Protein AF-A0A7S2KVL2-F1 (afdb_monomer_lite)

Foldseek 3Di:
DDPDDDDDDDDPDPDDDDDDDDADDDDDFPQWDWDADPVRDIDIDGDDDDDDDDDDDDDDDDDDDDDDDPCLDQLLVVDALPDADAASQVVCLVVCVVVVCCQVPVQACLARPCPSSVNRVVNNVQSVVCVVPVDRRLGARDSCLLQCLLQVCCPVVVVVSCVRPVNLLLVDDDDCVQQAHAADADPPPDPQRVLLVVLSVVLVVLLVVLSVDPSNSNQSSLRHAHDNCLSVDLRVDPCCPVVVLCCLLRVCSSSVNSVCSPCCNVPPQDVVNDDLDDVCVVLVLVCCQDVVVVVPCPNVQQVKDWQEDAQAHPVRHGDDDDHHYDHTDMHRNRLDDPQLSVLVVVLQVVQDWAAQWDFAGQRSSRGGDTHRDPVRGKTKGFQDCVRACPDPSRVVSLVVSCVSVVHDSVPDGTDIDIDDDDD

Structure (mmCIF, N/CA/C/O backbone):
data_AF-A0A7S2KVL2-F1
#
_entry.id   AF-A0A7S2KVL2-F1
#
loop_
_atom_site.group_PDB
_atom_site.id
_atom_site.type_symbol
_atom_site.label_atom_id
_atom_site.label_alt_id
_atom_site.label_comp_id
_atom_site.label_asym_id
_atom_site.label_entity_id
_atom_site.label_seq_id
_atom_site.pdbx_PDB_ins_code
_atom_site.Cartn_x
_atom_site.Cartn_y
_atom_site.Cartn_z
_atom_site.occupancy
_atom_site.B_iso_or_equiv
_atom_site.auth_seq_id
_atom_site.auth_comp_id
_atom_site.auth_asym_id
_atom_site.auth_atom_id
_atom_site.pdbx_PDB_model_num
ATOM 1 N N . MET A 1 1 ? -1.531 -9.234 -42.682 1.00 30.23 1 MET A N 1
ATOM 2 C CA . MET A 1 1 ? -0.169 -9.429 -42.151 1.00 30.23 1 MET A CA 1
ATOM 3 C C . MET A 1 1 ? -0.195 -8.738 -40.802 1.00 30.23 1 MET A C 1
ATOM 5 O O . MET A 1 1 ? -0.199 -7.519 -40.777 1.00 30.23 1 MET A O 1
ATOM 9 N N . PHE A 1 2 ? -0.452 -9.479 -39.723 1.00 34.12 2 PHE A N 1
ATOM 10 C CA . PHE A 1 2 ? -0.491 -8.889 -38.385 1.00 34.12 2 PHE A CA 1
ATOM 11 C C . PHE A 1 2 ? 0.958 -8.694 -37.949 1.00 34.12 2 PHE A C 1
ATOM 13 O O . PHE A 1 2 ? 1.686 -9.678 -37.824 1.00 34.12 2 PHE A O 1
ATOM 20 N N . THR A 1 3 ? 1.398 -7.447 -37.809 1.00 36.41 3 THR A N 1
ATOM 21 C CA . THR A 1 3 ? 2.697 -7.146 -37.211 1.00 36.41 3 THR A CA 1
ATOM 22 C C . THR A 1 3 ? 2.576 -7.478 -35.731 1.00 36.41 3 THR A C 1
ATOM 24 O O . THR A 1 3 ? 1.918 -6.758 -34.987 1.00 36.41 3 THR A O 1
ATOM 27 N N . ARG A 1 4 ? 3.136 -8.616 -35.315 1.00 45.66 4 ARG A N 1
ATOM 28 C CA . ARG A 1 4 ? 3.306 -8.921 -33.895 1.00 45.66 4 ARG A CA 1
ATOM 29 C C . ARG A 1 4 ? 4.443 -8.042 -33.405 1.00 45.66 4 ARG A C 1
ATOM 31 O O . ARG A 1 4 ? 5.564 -8.197 -33.875 1.00 45.66 4 ARG A O 1
ATOM 38 N N . VAL A 1 5 ? 4.141 -7.094 -32.529 1.00 47.94 5 VAL A N 1
ATOM 39 C CA . VAL A 1 5 ? 5.160 -6.269 -31.886 1.00 47.94 5 VAL A CA 1
ATOM 40 C C . VAL A 1 5 ? 5.196 -6.678 -30.424 1.00 47.94 5 VAL A C 1
ATOM 42 O O . VAL A 1 5 ? 4.211 -6.507 -29.713 1.00 47.94 5 VAL A O 1
ATOM 45 N N . ALA A 1 6 ? 6.307 -7.277 -30.003 1.00 42.75 6 ALA A N 1
ATOM 46 C CA . ALA A 1 6 ? 6.567 -7.546 -28.599 1.00 42.75 6 ALA A CA 1
ATOM 47 C C . ALA A 1 6 ? 7.266 -6.318 -28.014 1.00 42.75 6 ALA A C 1
ATOM 49 O O . ALA A 1 6 ? 8.405 -6.018 -28.369 1.00 42.75 6 ALA A O 1
ATOM 50 N N . PHE A 1 7 ? 6.565 -5.595 -27.146 1.00 52.84 7 PHE A N 1
ATOM 51 C CA . PHE A 1 7 ? 7.157 -4.547 -26.328 1.00 52.84 7 PHE A CA 1
ATOM 52 C C . PHE A 1 7 ? 7.426 -5.119 -24.947 1.00 52.84 7 PHE A C 1
ATOM 54 O O . PHE A 1 7 ? 6.546 -5.729 -24.346 1.00 52.84 7 PHE A O 1
ATOM 61 N N . ILE A 1 8 ? 8.636 -4.906 -24.446 1.00 53.81 8 ILE A N 1
ATOM 62 C CA . ILE A 1 8 ? 8.948 -5.166 -23.047 1.00 53.81 8 ILE A CA 1
ATOM 63 C C . ILE A 1 8 ? 9.114 -3.814 -22.389 1.00 53.81 8 ILE A C 1
ATOM 65 O O . ILE A 1 8 ? 10.053 -3.076 -22.688 1.00 53.81 8 ILE A O 1
ATOM 69 N N . ALA A 1 9 ? 8.165 -3.497 -21.519 1.00 56.16 9 ALA A N 1
ATOM 70 C CA . ALA A 1 9 ? 8.297 -2.399 -20.589 1.00 56.16 9 ALA A CA 1
ATOM 71 C C . ALA A 1 9 ? 9.075 -2.922 -19.379 1.00 56.16 9 ALA A C 1
ATOM 73 O O . ALA A 1 9 ? 8.615 -3.816 -18.675 1.00 56.16 9 ALA A O 1
ATOM 74 N N . LEU A 1 10 ? 10.279 -2.395 -19.178 1.00 54.50 10 LEU A N 1
ATOM 75 C CA . LEU A 1 10 ? 11.049 -2.615 -17.962 1.00 54.50 10 LEU A CA 1
ATOM 76 C C . LEU A 1 10 ? 10.815 -1.421 -17.049 1.00 54.50 10 LEU A C 1
ATOM 78 O O . LEU A 1 10 ? 11.349 -0.340 -17.295 1.00 54.50 10 LEU A O 1
ATOM 82 N N . ALA A 1 11 ? 10.012 -1.621 -16.011 1.00 52.66 11 ALA A N 1
ATOM 83 C CA . ALA A 1 11 ? 9.961 -0.707 -14.885 1.00 52.66 11 ALA A CA 1
ATOM 84 C C . ALA A 1 11 ? 11.017 -1.166 -13.875 1.00 52.66 11 ALA A C 1
ATOM 86 O O . ALA A 1 11 ? 10.910 -2.251 -13.308 1.00 52.66 11 ALA A O 1
ATOM 87 N N . VAL A 1 12 ? 12.067 -0.368 -13.672 1.00 49.91 12 VAL A N 1
ATOM 88 C CA . VAL A 1 12 ? 12.981 -0.585 -12.544 1.00 49.91 12 VAL A CA 1
ATOM 89 C C . VAL A 1 12 ? 12.296 0.000 -11.318 1.00 49.91 12 VAL A C 1
ATOM 91 O O . VAL A 1 12 ? 12.428 1.188 -11.027 1.00 49.91 12 VAL A O 1
ATOM 94 N N . LEU A 1 13 ? 11.504 -0.829 -10.646 1.00 44.25 13 LEU A N 1
ATOM 95 C CA . LEU A 1 13 ? 10.909 -0.493 -9.362 1.00 44.25 13 LEU A CA 1
ATOM 96 C C . LEU A 1 13 ? 11.946 -0.776 -8.277 1.00 44.25 13 LEU A C 1
ATOM 98 O O . LEU A 1 13 ? 12.487 -1.876 -8.180 1.00 44.25 13 LEU A O 1
ATOM 102 N N . ILE A 1 14 ? 12.254 0.232 -7.467 1.00 43.03 14 ILE A N 1
ATOM 103 C CA . ILE A 1 14 ? 13.064 0.040 -6.265 1.00 43.03 14 ILE A CA 1
ATOM 104 C C . ILE A 1 14 ? 12.109 -0.516 -5.210 1.00 43.03 14 ILE A C 1
ATOM 106 O O . ILE A 1 14 ? 11.473 0.245 -4.487 1.00 43.03 14 ILE A O 1
ATOM 110 N N . HIS A 1 15 ? 11.953 -1.838 -5.172 1.00 40.97 15 HIS A N 1
ATOM 111 C CA . HIS A 1 15 ? 11.121 -2.508 -4.179 1.00 40.97 15 HIS A CA 1
ATOM 112 C C . HIS A 1 15 ? 11.948 -3.510 -3.372 1.00 40.97 15 HIS A C 1
ATOM 114 O O . HIS A 1 15 ? 12.800 -4.216 -3.911 1.00 40.97 15 HIS A O 1
ATOM 120 N N . ALA A 1 16 ? 11.725 -3.537 -2.058 1.00 41.81 16 ALA A N 1
ATOM 121 C CA . ALA A 1 16 ? 12.378 -4.462 -1.142 1.00 41.81 16 ALA A CA 1
ATOM 122 C C . ALA A 1 16 ? 11.395 -5.578 -0.772 1.00 41.81 16 ALA A C 1
ATOM 124 O O . ALA A 1 16 ? 10.407 -5.336 -0.083 1.00 41.81 16 ALA A O 1
ATOM 125 N N . SER A 1 17 ? 11.667 -6.808 -1.201 1.00 39.78 17 SER A N 1
ATOM 126 C CA . SER A 1 17 ? 10.916 -8.001 -0.805 1.00 39.78 17 SER A CA 1
ATOM 127 C C . SER A 1 17 ? 11.696 -8.783 0.262 1.00 39.78 17 SER A C 1
ATOM 129 O O . SER A 1 17 ? 12.830 -9.207 0.043 1.00 39.78 17 SER A O 1
ATOM 131 N N . CYS A 1 18 ? 11.101 -8.981 1.446 1.00 43.62 18 CYS A N 1
ATOM 132 C CA . CYS A 1 18 ? 11.661 -9.864 2.476 1.00 43.62 18 CYS A CA 1
ATOM 133 C C . CYS A 1 18 ? 10.868 -11.144 2.632 1.00 43.62 18 CYS A C 1
ATOM 135 O O . CYS A 1 18 ? 9.664 -11.116 2.871 1.00 43.62 18 CYS A O 1
ATOM 137 N N . SER A 1 19 ? 11.603 -12.249 2.693 1.00 34.22 19 SER A N 1
ATOM 138 C CA . SER A 1 19 ? 11.196 -13.429 3.447 1.00 34.22 19 SER A CA 1
ATOM 139 C C . SER A 1 19 ? 11.862 -13.381 4.827 1.00 34.22 19 SER A C 1
ATOM 141 O O . SER A 1 19 ? 13.088 -13.349 4.906 1.00 34.22 19 SER A O 1
ATOM 143 N N . ALA A 1 20 ? 11.029 -13.296 5.870 1.00 39.06 20 ALA A N 1
ATOM 144 C CA . ALA A 1 20 ? 11.267 -13.446 7.314 1.00 39.06 20 ALA A CA 1
ATOM 145 C C . ALA A 1 20 ? 12.700 -13.230 7.868 1.00 39.06 20 ALA A C 1
ATOM 147 O O . ALA A 1 20 ? 13.632 -13.985 7.580 1.00 39.06 20 ALA A O 1
ATOM 148 N N . ALA A 1 21 ? 12.868 -12.279 8.798 1.00 30.89 21 ALA A N 1
ATOM 149 C CA . ALA A 1 21 ? 14.074 -12.200 9.627 1.00 30.89 21 ALA A CA 1
ATOM 150 C C . ALA A 1 21 ? 13.811 -11.736 11.073 1.00 30.89 21 ALA A C 1
ATOM 152 O O . ALA A 1 21 ? 12.927 -10.935 11.345 1.00 30.89 21 ALA A O 1
ATOM 153 N N . ALA A 1 22 ? 14.626 -12.299 11.971 1.00 28.98 22 ALA A N 1
ATOM 154 C CA . ALA A 1 22 ? 14.606 -12.227 13.435 1.00 28.98 22 ALA A CA 1
ATOM 155 C C . ALA A 1 22 ? 14.851 -10.811 14.029 1.00 28.98 22 ALA A C 1
ATOM 157 O O . ALA A 1 22 ? 15.402 -9.956 13.335 1.00 28.98 22 ALA A O 1
ATOM 158 N N . PRO A 1 23 ? 14.496 -10.564 15.312 1.00 32.34 23 PRO A N 1
ATOM 159 C CA . PRO A 1 23 ? 14.374 -9.217 15.877 1.00 32.34 23 PRO A CA 1
ATOM 160 C C 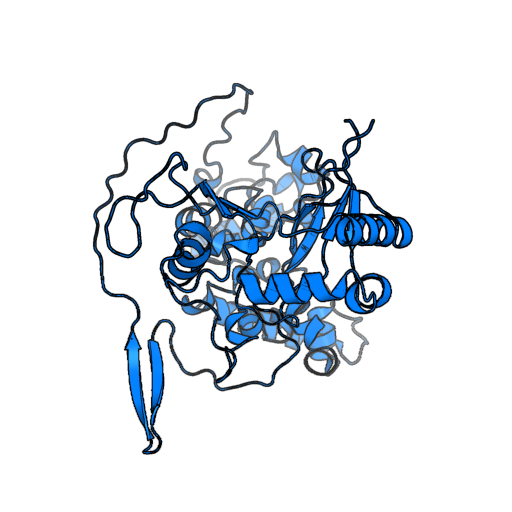. PRO A 1 23 ? 15.718 -8.620 16.323 1.00 32.34 23 PRO A C 1
ATOM 162 O O . PRO A 1 23 ? 16.598 -9.356 16.778 1.00 32.34 23 PRO A O 1
ATOM 165 N N . VAL A 1 24 ? 15.853 -7.284 16.265 1.00 38.72 24 VAL A N 1
ATOM 166 C CA . VAL A 1 24 ? 16.954 -6.533 16.905 1.00 38.72 24 VAL A CA 1
ATOM 167 C C . VAL A 1 24 ? 16.468 -5.190 17.492 1.00 38.72 24 VAL A C 1
ATOM 169 O O . VAL A 1 24 ? 15.507 -4.602 17.013 1.00 38.72 24 VAL A O 1
ATOM 172 N N . ASP A 1 25 ? 17.176 -4.790 18.554 1.00 33.50 25 ASP A N 1
ATOM 173 C CA . ASP A 1 25 ? 17.036 -3.730 19.574 1.00 33.50 25 ASP A CA 1
ATOM 174 C C . ASP A 1 25 ? 16.500 -2.336 19.154 1.00 33.50 25 ASP A C 1
ATOM 176 O O . ASP A 1 25 ? 16.891 -1.763 18.139 1.00 33.50 25 ASP A O 1
ATOM 180 N N . SER A 1 26 ? 15.655 -1.764 20.019 1.00 36.16 26 SER A N 1
ATOM 181 C CA . SER A 1 26 ? 14.654 -0.712 19.780 1.00 36.16 26 SER A CA 1
ATOM 182 C C . SER A 1 26 ? 15.041 0.701 20.259 1.00 36.16 26 SER A C 1
ATOM 184 O O . SER A 1 26 ? 14.169 1.469 20.652 1.00 36.16 26 SER A O 1
ATOM 186 N N . ASN A 1 27 ? 16.329 1.064 20.294 1.00 38.38 27 ASN A N 1
ATOM 187 C CA . ASN A 1 27 ? 16.791 2.292 20.979 1.00 38.38 27 ASN A CA 1
ATOM 188 C C . ASN A 1 27 ? 17.597 3.288 20.112 1.00 38.38 27 ASN A C 1
ATOM 190 O O . ASN A 1 27 ? 18.594 3.850 20.577 1.00 38.38 27 ASN A O 1
ATOM 194 N N . ALA A 1 28 ? 17.194 3.551 18.866 1.00 37.09 28 ALA A N 1
ATOM 195 C CA . ALA A 1 28 ? 17.778 4.637 18.066 1.00 37.09 28 ALA A CA 1
ATOM 196 C C . ALA A 1 28 ? 16.690 5.564 17.481 1.00 37.09 28 ALA A C 1
ATOM 198 O O . ALA A 1 28 ? 15.797 5.057 16.809 1.00 37.09 28 ALA A O 1
ATOM 199 N N . PRO A 1 29 ? 16.764 6.893 17.708 1.00 35.88 29 PRO A N 1
ATOM 200 C CA . PRO A 1 29 ? 15.830 7.856 17.123 1.00 35.88 29 PRO A CA 1
ATOM 201 C C . PRO A 1 29 ? 16.053 8.036 15.612 1.00 35.88 29 PRO A C 1
ATOM 203 O O . PRO A 1 29 ? 17.159 7.830 15.098 1.00 35.88 29 PRO A O 1
ATOM 206 N N . ALA A 1 30 ? 14.994 8.433 14.904 1.00 38.66 30 ALA A N 1
ATOM 207 C CA . ALA A 1 30 ? 14.961 8.548 13.447 1.00 38.66 30 ALA A CA 1
ATOM 208 C C . ALA A 1 30 ? 15.888 9.657 12.894 1.00 38.66 30 ALA A C 1
ATOM 210 O O . ALA A 1 30 ? 16.069 10.709 13.502 1.00 38.66 30 ALA A O 1
ATOM 211 N N . GLY A 1 31 ? 16.469 9.428 11.707 1.00 42.69 31 GLY A N 1
ATOM 212 C CA . GLY A 1 31 ? 17.266 10.420 10.963 1.00 42.69 31 GLY A CA 1
ATOM 213 C C . GLY A 1 31 ? 18.763 10.469 11.290 1.00 42.69 31 GLY A C 1
ATOM 214 O O . GLY A 1 31 ? 19.483 11.295 10.727 1.00 42.69 31 GLY A O 1
ATOM 215 N N . ILE A 1 32 ? 19.247 9.584 12.167 1.00 44.34 32 ILE A N 1
ATOM 216 C CA . ILE A 1 32 ? 20.661 9.476 12.529 1.00 44.34 32 ILE A CA 1
ATOM 217 C C . ILE A 1 32 ? 21.152 8.053 12.247 1.00 44.34 32 ILE A C 1
ATOM 219 O O . ILE A 1 32 ? 20.802 7.109 12.956 1.00 44.34 32 ILE A O 1
ATOM 223 N N . GLN A 1 33 ? 22.017 7.888 11.244 1.00 43.94 33 GLN A N 1
ATOM 224 C CA . GLN A 1 33 ? 22.731 6.626 11.051 1.00 43.94 33 GLN A CA 1
ATOM 225 C C . GLN A 1 33 ? 23.915 6.567 12.014 1.00 43.94 33 GLN A C 1
ATOM 227 O O . GLN A 1 33 ? 24.802 7.421 11.976 1.00 43.94 33 GLN A O 1
ATOM 232 N N . CYS A 1 34 ? 23.937 5.553 12.881 1.00 46.88 34 CYS A N 1
ATOM 233 C CA . CYS A 1 34 ? 25.042 5.309 13.801 1.00 46.88 34 CYS A CA 1
ATOM 234 C C . CYS A 1 34 ? 25.792 4.029 13.428 1.00 46.88 34 CYS A C 1
ATOM 236 O O . CYS A 1 34 ? 25.204 2.952 13.368 1.00 46.88 34 CYS A O 1
ATOM 238 N N . THR A 1 35 ? 27.110 4.125 13.273 1.00 49.06 35 THR A N 1
ATOM 239 C CA . THR A 1 35 ? 28.010 2.974 13.132 1.00 49.06 35 THR A CA 1
ATOM 240 C C . THR A 1 35 ? 28.833 2.796 14.404 1.00 49.06 35 THR A C 1
ATOM 242 O O . THR A 1 35 ? 29.330 3.780 14.957 1.00 49.06 35 THR A O 1
ATOM 245 N N . VAL A 1 36 ? 28.995 1.552 14.865 1.00 47.81 36 VAL A N 1
ATOM 246 C CA . VAL A 1 36 ? 29.843 1.212 16.020 1.00 47.81 36 VAL A CA 1
ATOM 247 C C . VAL A 1 36 ? 31.141 0.580 15.522 1.00 47.81 36 VAL A C 1
ATOM 249 O O . VAL A 1 36 ? 31.115 -0.455 14.855 1.00 47.81 36 VAL A O 1
ATOM 252 N N . GLY A 1 37 ? 32.271 1.216 15.831 1.00 45.25 37 GLY A N 1
ATOM 253 C CA . GLY A 1 37 ? 33.610 0.714 15.531 1.00 45.25 37 GLY A CA 1
ATOM 254 C C . GLY A 1 37 ? 33.988 -0.507 16.376 1.00 45.25 37 GLY A C 1
ATOM 255 O O . GLY A 1 37 ? 33.384 -0.803 17.406 1.00 45.25 37 GLY A O 1
ATOM 256 N N . SER A 1 38 ? 35.029 -1.232 15.960 1.00 38.19 38 SER A N 1
ATOM 257 C CA . SER A 1 38 ? 35.535 -2.431 16.656 1.00 38.19 38 SER A CA 1
ATOM 258 C C . SER A 1 38 ? 36.110 -2.170 18.059 1.00 38.19 38 SER A C 1
ATOM 260 O O . SER A 1 38 ? 36.391 -3.110 18.799 1.00 38.19 38 SER A O 1
ATOM 262 N N . ASP A 1 39 ? 36.313 -0.906 18.415 1.00 51.09 39 ASP A N 1
ATOM 263 C CA . ASP A 1 39 ? 36.730 -0.398 19.725 1.00 51.09 39 ASP A CA 1
ATOM 264 C C . ASP A 1 39 ? 35.551 0.055 20.606 1.00 51.09 39 ASP A C 1
ATOM 266 O O . ASP A 1 39 ? 35.758 0.476 21.745 1.00 51.09 39 ASP A O 1
ATOM 270 N N . GLY A 1 40 ? 34.317 -0.072 20.109 1.00 43.69 40 GLY A N 1
ATOM 271 C CA . GLY A 1 40 ? 33.106 0.367 20.797 1.00 43.69 40 GLY A CA 1
ATOM 272 C C . GLY A 1 40 ? 32.803 1.857 20.631 1.00 43.69 40 GLY A C 1
ATOM 273 O O . GLY A 1 40 ? 31.886 2.354 21.285 1.00 43.69 40 GLY A O 1
ATOM 274 N N . GLU A 1 41 ? 33.533 2.579 19.774 1.00 37.50 41 GLU A N 1
ATOM 275 C CA . GLU A 1 41 ? 33.251 3.986 19.491 1.00 37.50 41 GLU A CA 1
ATOM 276 C C . GLU A 1 41 ? 32.019 4.118 18.578 1.00 37.50 41 GLU A C 1
ATOM 278 O O . GLU A 1 41 ? 31.942 3.513 17.507 1.00 37.50 41 GLU A O 1
ATOM 283 N N . LYS A 1 42 ? 31.018 4.889 19.023 1.00 50.50 42 LYS A N 1
ATOM 284 C CA . LYS A 1 42 ? 29.754 5.123 18.308 1.00 50.50 42 LYS A CA 1
ATOM 285 C C . LYS A 1 42 ? 29.842 6.447 17.551 1.00 50.50 42 LYS A C 1
ATOM 287 O O . LYS A 1 42 ? 29.918 7.503 18.174 1.00 50.50 42 LYS A O 1
ATOM 292 N N . VAL A 1 43 ? 29.796 6.390 16.221 1.00 45.06 43 VAL A N 1
ATOM 293 C CA . VAL A 1 43 ? 29.789 7.573 15.346 1.00 45.06 43 VAL A CA 1
ATOM 294 C C . VAL A 1 43 ? 28.428 7.674 14.676 1.00 45.06 43 VAL A C 1
ATOM 296 O O . VAL A 1 43 ? 27.982 6.714 14.057 1.00 45.06 43 VAL A O 1
ATOM 299 N N . CYS A 1 44 ? 27.777 8.826 14.814 1.00 48.22 44 CYS A N 1
ATOM 300 C CA . CYS A 1 44 ? 26.413 9.076 14.359 1.00 48.22 44 CYS A CA 1
ATOM 301 C C . CYS A 1 44 ? 26.376 10.294 13.417 1.00 48.22 44 CYS A C 1
ATOM 303 O O . CYS A 1 44 ? 26.976 11.317 13.751 1.00 48.22 44 CYS A O 1
ATOM 305 N N . GLN A 1 45 ? 25.695 10.201 12.267 1.00 40.12 45 GLN A N 1
ATOM 306 C CA . GLN A 1 45 ? 25.527 11.302 11.298 1.00 40.12 45 GLN A CA 1
ATOM 307 C C . GLN A 1 45 ? 24.048 11.524 10.942 1.00 40.12 45 GLN A C 1
ATOM 309 O O . GLN A 1 45 ? 23.308 10.556 10.776 1.00 40.12 45 GLN A O 1
ATOM 314 N N . SER A 1 46 ? 23.638 12.795 10.829 1.00 39.25 46 SER A N 1
ATOM 315 C CA . SER A 1 46 ? 22.294 13.235 10.425 1.00 39.25 46 SER A CA 1
ATOM 316 C C . SER A 1 46 ? 22.221 13.520 8.920 1.00 39.25 46 SER A C 1
ATOM 318 O O . SER A 1 46 ? 23.107 14.196 8.398 1.00 39.25 46 SER A O 1
ATOM 320 N N . GLU A 1 47 ? 21.165 13.075 8.235 1.00 43.34 47 GLU A N 1
ATOM 321 C CA . GLU A 1 47 ? 21.021 13.236 6.770 1.00 43.34 47 GLU A CA 1
ATOM 322 C C . GLU A 1 47 ? 20.319 14.526 6.298 1.00 43.34 47 GLU A C 1
ATOM 324 O O . GLU A 1 47 ? 20.260 14.772 5.096 1.00 43.34 47 GLU A O 1
ATOM 329 N N . TYR A 1 48 ? 19.863 15.406 7.193 1.00 33.69 48 TYR A N 1
ATOM 330 C CA . TYR A 1 48 ? 19.236 16.671 6.793 1.00 33.69 48 TYR A CA 1
ATOM 331 C C . TYR A 1 48 ? 20.191 17.849 7.002 1.00 33.69 48 TYR A C 1
ATOM 333 O O . TYR A 1 48 ? 20.391 18.318 8.121 1.00 33.69 48 TYR A O 1
ATOM 341 N N . ALA A 1 49 ? 20.796 18.323 5.913 1.00 31.67 49 ALA A N 1
ATOM 342 C CA . ALA A 1 49 ? 21.312 19.684 5.849 1.00 31.67 49 ALA A CA 1
ATOM 343 C C . ALA A 1 49 ? 20.133 20.615 5.530 1.00 31.67 49 ALA A C 1
ATOM 345 O O . ALA A 1 49 ? 19.444 20.418 4.531 1.00 31.67 49 ALA A O 1
ATOM 346 N N . GLU A 1 50 ? 19.898 21.591 6.404 1.00 31.95 50 GLU A N 1
ATOM 347 C CA . GLU A 1 50 ? 18.873 22.629 6.278 1.00 31.95 50 GLU A CA 1
ATOM 348 C C . GLU A 1 50 ? 18.968 23.347 4.920 1.00 31.95 50 GLU A C 1
ATOM 350 O O . GLU A 1 50 ? 20.001 23.928 4.578 1.00 31.95 50 GLU A O 1
ATOM 355 N N . ALA A 1 51 ? 17.872 23.335 4.162 1.00 29.38 51 ALA A N 1
ATOM 356 C CA . ALA A 1 51 ? 17.604 24.304 3.110 1.00 29.38 51 ALA A CA 1
ATOM 357 C C . ALA A 1 51 ? 16.278 24.988 3.460 1.00 29.38 51 ALA A C 1
ATOM 359 O O . ALA A 1 51 ? 15.204 24.433 3.244 1.00 29.38 51 ALA A O 1
ATOM 360 N N . GLU A 1 52 ? 16.364 26.169 4.071 1.00 31.98 52 GLU A N 1
ATOM 361 C CA . GLU A 1 52 ? 15.230 27.083 4.182 1.00 31.98 52 GLU A CA 1
ATOM 362 C C . GLU A 1 52 ? 14.982 27.706 2.800 1.00 31.98 52 GLU A C 1
ATOM 364 O O . GLU A 1 52 ? 15.782 28.518 2.334 1.00 31.98 52 GLU A O 1
ATOM 369 N N . GLU A 1 53 ? 13.882 27.344 2.141 1.00 31.11 53 GLU A N 1
ATOM 370 C CA . GLU A 1 53 ? 13.303 28.161 1.072 1.00 31.11 53 GLU A CA 1
ATOM 371 C C . GLU A 1 53 ? 11.871 28.551 1.462 1.00 31.11 53 GLU A C 1
ATOM 373 O O . GLU A 1 53 ? 10.990 27.707 1.626 1.00 31.11 53 GLU A O 1
ATOM 378 N N . GLU A 1 54 ? 11.654 29.856 1.646 1.00 31.56 54 GLU A N 1
ATOM 379 C CA . GLU A 1 54 ? 10.334 30.472 1.784 1.00 31.56 54 GLU A CA 1
ATOM 380 C C . GLU A 1 54 ? 9.548 30.284 0.474 1.00 31.56 54 GLU A C 1
ATOM 382 O O . GLU A 1 54 ? 9.882 30.888 -0.547 1.00 31.56 54 GLU A O 1
ATOM 387 N N . PHE A 1 55 ? 8.486 29.473 0.491 1.00 28.16 55 PHE A N 1
ATOM 388 C CA . PHE A 1 55 ? 7.573 29.333 -0.645 1.00 28.16 55 PHE A CA 1
ATOM 389 C C . PHE A 1 55 ? 6.278 30.118 -0.393 1.00 28.16 55 PHE A C 1
ATOM 391 O O . PHE A 1 55 ? 5.498 29.811 0.506 1.00 28.16 55 PHE A O 1
ATOM 398 N N . SER A 1 56 ? 6.089 31.170 -1.192 1.00 28.61 56 SER A N 1
ATOM 399 C CA . SER A 1 56 ? 4.924 32.058 -1.204 1.00 28.61 56 SER A CA 1
ATOM 400 C C . SER A 1 56 ? 3.715 31.362 -1.829 1.00 28.61 56 SER A C 1
ATOM 402 O O . SER A 1 56 ? 3.770 30.920 -2.973 1.00 28.61 56 SER A O 1
ATOM 404 N N . SER A 1 57 ? 2.613 31.321 -1.089 1.00 35.62 57 SER A N 1
ATOM 405 C CA . SER A 1 57 ? 1.344 30.698 -1.453 1.00 35.62 57 SER A CA 1
ATOM 406 C C . SER A 1 57 ? 0.456 31.616 -2.301 1.00 35.62 57 SER A C 1
ATOM 408 O O . SER A 1 57 ? -0.393 32.283 -1.726 1.00 35.62 57 SER A O 1
ATOM 410 N N . GLU A 1 58 ? 0.597 31.642 -3.629 1.00 34.72 58 GLU A N 1
ATOM 411 C CA . GLU A 1 58 ? -0.482 32.084 -4.536 1.00 34.72 58 GLU A CA 1
ATOM 412 C C . GLU A 1 58 ? -0.408 31.301 -5.866 1.00 34.72 58 GLU A C 1
ATOM 414 O O . GLU A 1 58 ? 0.678 31.066 -6.389 1.00 34.72 58 GLU A O 1
ATOM 419 N N . ASP A 1 59 ? -1.584 30.927 -6.381 1.00 32.62 59 ASP A N 1
ATOM 420 C CA . ASP A 1 59 ? -1.892 30.306 -7.683 1.00 32.62 59 ASP A CA 1
ATOM 421 C C . ASP A 1 59 ? -1.806 28.773 -7.830 1.00 32.62 59 ASP A C 1
ATOM 423 O O . ASP A 1 59 ? -0.889 28.216 -8.434 1.00 32.62 59 ASP A O 1
ATOM 427 N N . PHE A 1 60 ? -2.896 28.095 -7.445 1.00 29.44 60 PHE A N 1
ATOM 428 C CA . PHE A 1 60 ? -3.388 26.944 -8.212 1.00 29.44 60 PHE A CA 1
ATOM 429 C C . PHE A 1 60 ? -4.922 26.964 -8.283 1.00 29.44 60 PHE A C 1
ATOM 431 O O . PHE A 1 60 ? -5.615 26.445 -7.413 1.00 29.44 60 PHE A O 1
ATOM 438 N N . SER A 1 61 ? -5.465 27.613 -9.316 1.00 32.38 61 SER A N 1
ATOM 439 C CA . SER A 1 61 ? -6.875 27.481 -9.688 1.00 32.38 61 SER A CA 1
ATOM 440 C C . SER A 1 61 ? -7.057 26.184 -10.480 1.00 32.38 61 SER A C 1
ATOM 442 O O . SER A 1 61 ? -6.552 26.081 -11.603 1.00 32.38 61 SER A O 1
ATOM 444 N N . SER A 1 62 ? -7.763 25.206 -9.912 1.00 37.72 62 SER A N 1
ATOM 445 C CA . SER A 1 62 ? -8.268 24.060 -10.672 1.00 37.72 62 SER A CA 1
ATOM 446 C C . SER A 1 62 ? -9.452 24.507 -11.530 1.00 37.72 62 SER A C 1
ATOM 448 O O . SER A 1 62 ? -10.262 25.324 -11.105 1.00 37.72 62 SER A O 1
ATOM 450 N N . SER A 1 63 ? -9.495 24.026 -12.767 1.00 34.25 63 SER A N 1
ATOM 451 C CA . SER A 1 63 ? -10.501 24.351 -13.771 1.00 34.25 63 SER A CA 1
ATOM 452 C C . SER A 1 63 ? -11.802 23.588 -13.530 1.00 34.25 63 SER A C 1
ATOM 454 O O . SER A 1 63 ? -11.796 22.356 -13.549 1.00 34.25 63 SER A O 1
ATOM 456 N N . ASP A 1 64 ? -12.887 24.345 -13.385 1.00 35.91 64 ASP A N 1
ATOM 457 C CA . ASP A 1 64 ? -14.266 23.893 -13.213 1.00 35.91 64 ASP A CA 1
ATOM 458 C C . ASP A 1 64 ? -14.727 22.931 -14.321 1.00 35.91 64 ASP A C 1
ATOM 460 O O . ASP A 1 64 ? -14.622 23.221 -15.518 1.00 35.91 64 ASP A O 1
ATOM 464 N N . SER A 1 65 ? -15.276 21.792 -13.897 1.00 35.81 65 SER A N 1
ATOM 465 C CA . SER A 1 65 ? -16.238 21.004 -14.670 1.00 35.81 65 SER A CA 1
ATOM 466 C C . SER A 1 65 ? -17.556 21.093 -13.911 1.00 35.81 65 SER A C 1
ATOM 468 O O . SER A 1 65 ? -17.637 20.610 -12.788 1.00 35.81 65 SER A O 1
ATOM 470 N N . ASP A 1 66 ? -18.532 21.777 -14.502 1.00 38.50 66 ASP A N 1
ATOM 471 C CA . ASP A 1 66 ? -19.860 22.009 -13.939 1.00 38.50 66 ASP A CA 1
ATOM 472 C C . ASP A 1 66 ? -20.621 20.682 -13.737 1.00 38.50 66 ASP A C 1
ATOM 474 O O . ASP A 1 66 ? -21.180 20.147 -14.694 1.00 38.50 66 ASP A O 1
ATOM 478 N N . ASP A 1 67 ? -20.683 20.193 -12.501 1.00 37.88 67 ASP A N 1
ATOM 479 C CA . ASP A 1 67 ? -21.777 19.363 -11.994 1.00 37.88 67 ASP A CA 1
ATOM 480 C C . ASP A 1 67 ? -22.216 19.978 -10.655 1.00 37.88 67 ASP A C 1
ATOM 482 O O . ASP A 1 67 ? -21.385 20.312 -9.813 1.00 37.88 67 ASP A O 1
ATOM 486 N N . ASP A 1 68 ? -23.521 20.220 -10.513 1.00 42.41 68 ASP A N 1
ATOM 487 C CA . ASP A 1 68 ? -24.163 20.919 -9.393 1.00 42.41 68 ASP A CA 1
ATOM 488 C C . ASP A 1 68 ? -23.993 20.162 -8.051 1.00 42.41 68 ASP A C 1
ATOM 490 O O . ASP A 1 68 ? -24.939 19.550 -7.548 1.00 42.41 68 ASP A O 1
ATOM 494 N N . GLU A 1 69 ? -22.804 20.196 -7.447 1.00 44.84 69 GLU A N 1
ATOM 495 C CA . GLU A 1 69 ? -22.631 19.868 -6.033 1.00 44.84 69 GLU A CA 1
ATOM 496 C C . GLU A 1 69 ? -22.985 21.108 -5.209 1.00 44.84 69 GLU A C 1
ATOM 498 O O . GLU A 1 69 ? -22.289 22.125 -5.239 1.00 44.84 69 GLU A O 1
ATOM 503 N N . GLU A 1 70 ? -24.116 21.051 -4.499 1.00 48.97 70 GLU A N 1
ATOM 504 C CA . GLU A 1 70 ? -24.335 21.955 -3.376 1.00 48.97 70 GLU A CA 1
ATOM 505 C C . GLU A 1 70 ? -23.146 21.766 -2.426 1.00 48.97 70 GLU A C 1
ATOM 507 O O . GLU A 1 70 ? -22.923 20.678 -1.899 1.00 48.97 70 GLU A O 1
ATOM 512 N N . ASP A 1 71 ? -22.339 22.822 -2.324 1.00 47.72 71 ASP A N 1
ATOM 513 C CA . ASP A 1 71 ? -21.214 22.979 -1.413 1.00 47.72 71 ASP A CA 1
ATOM 514 C C . ASP A 1 71 ? -21.718 22.714 0.009 1.00 47.72 71 ASP A C 1
ATOM 516 O O . ASP A 1 71 ? -22.257 23.609 0.669 1.00 47.72 71 ASP A O 1
ATOM 520 N N . ASP A 1 72 ? -21.598 21.463 0.459 1.00 53.41 72 ASP A N 1
ATOM 521 C CA . ASP A 1 72 ? -21.723 21.066 1.861 1.00 53.41 72 ASP A CA 1
ATOM 522 C C . ASP A 1 72 ? -20.502 21.637 2.606 1.00 53.41 72 ASP A C 1
ATOM 524 O O . ASP A 1 72 ? -19.645 20.898 3.094 1.00 53.41 72 ASP A O 1
ATOM 528 N N . GLY A 1 73 ? -20.367 22.968 2.598 1.00 59.84 73 GLY A N 1
ATOM 529 C CA . GLY A 1 73 ? -19.241 23.680 3.183 1.00 59.84 73 GLY A CA 1
ATOM 530 C C . GLY A 1 73 ? -19.057 23.271 4.637 1.00 59.84 73 GLY A C 1
ATOM 531 O O . GLY A 1 73 ? -20.042 22.950 5.288 1.00 59.84 73 GLY A O 1
ATOM 532 N N . ASP A 1 74 ? -17.809 23.274 5.118 1.00 72.69 74 ASP A N 1
ATOM 533 C CA . ASP A 1 74 ? -17.318 22.813 6.425 1.00 72.69 74 ASP A CA 1
ATOM 534 C C . ASP A 1 74 ? -18.379 22.549 7.525 1.00 72.69 74 ASP A C 1
ATOM 536 O O . ASP A 1 74 ? -18.430 23.246 8.544 1.00 72.69 74 ASP A O 1
ATOM 540 N N . TRP A 1 75 ? -19.215 21.519 7.361 1.00 79.31 75 TRP A N 1
ATOM 541 C CA . TRP A 1 75 ? -20.371 21.252 8.232 1.00 79.31 75 TRP A CA 1
ATOM 542 C C . TRP A 1 75 ? -19.934 20.980 9.678 1.00 79.31 75 TRP A C 1
ATOM 544 O O . TRP A 1 75 ? -20.644 21.271 10.640 1.00 79.31 75 TRP A O 1
ATOM 554 N N . TRP A 1 76 ? -18.705 20.484 9.838 1.00 78.44 76 TRP A N 1
ATOM 555 C CA . TRP A 1 76 ? -18.053 20.254 11.120 1.00 78.44 76 TRP A CA 1
ATOM 556 C C . TRP A 1 76 ? -17.762 21.543 11.903 1.00 78.44 76 TRP A C 1
ATOM 558 O O . TRP A 1 76 ? -17.730 21.504 13.136 1.00 78.44 76 TRP A O 1
ATOM 568 N N . ASN A 1 77 ? -17.563 22.686 11.231 1.00 75.38 77 ASN A N 1
ATOM 569 C CA . ASN A 1 77 ? -17.309 23.973 11.889 1.00 75.38 77 ASN A CA 1
ATOM 570 C C . ASN A 1 77 ? -18.550 24.500 12.622 1.00 75.38 77 ASN A C 1
ATOM 572 O O . ASN A 1 77 ? -18.422 25.319 13.536 1.00 75.38 77 ASN A O 1
ATOM 576 N N . GLU A 1 78 ? -19.739 24.040 12.232 1.00 72.50 78 GLU A N 1
ATOM 577 C CA . GLU A 1 78 ? -21.009 24.451 12.829 1.00 72.50 78 GLU A CA 1
ATOM 578 C C . GLU A 1 78 ? -21.417 23.576 14.024 1.00 72.50 78 GLU A C 1
ATOM 580 O O . GLU A 1 78 ? -22.331 23.954 14.751 1.00 72.50 78 GLU A O 1
ATOM 585 N N . LEU A 1 79 ? -20.701 22.471 14.290 1.00 79.31 79 LEU A N 1
ATOM 586 C CA . LEU A 1 79 ? -21.029 21.540 15.373 1.00 79.31 79 LEU A CA 1
ATOM 587 C C . LEU A 1 79 ? -20.834 22.152 16.768 1.00 79.31 79 LEU A C 1
ATOM 589 O O . LEU A 1 79 ? -19.704 22.423 17.220 1.00 79.31 79 LEU A O 1
ATOM 593 N N . THR A 1 80 ? -21.931 22.262 17.512 1.00 74.00 80 THR A N 1
ATOM 594 C CA . THR A 1 80 ? -21.968 22.769 18.886 1.00 74.00 80 THR A CA 1
ATOM 595 C C . THR A 1 80 ? -22.403 21.710 19.896 1.00 74.00 80 THR A C 1
ATOM 597 O O . THR A 1 80 ? -23.012 20.697 19.568 1.00 74.00 80 THR A O 1
ATOM 600 N N . ALA A 1 81 ? -22.079 21.939 21.172 1.00 69.19 81 ALA A N 1
ATOM 601 C CA . ALA A 1 81 ? -22.457 21.022 22.248 1.00 69.19 81 ALA A CA 1
ATOM 602 C C . ALA A 1 81 ? -23.980 20.961 22.498 1.00 69.19 81 ALA A C 1
ATOM 604 O O . ALA A 1 81 ? -24.453 20.012 23.120 1.00 69.19 81 ALA A O 1
ATOM 605 N N . ASP A 1 82 ? -24.732 21.953 22.008 1.00 71.12 82 ASP A N 1
ATOM 606 C CA . ASP A 1 82 ? -26.189 22.049 22.147 1.00 71.12 82 ASP A CA 1
ATOM 607 C C . ASP A 1 82 ? -26.947 21.378 20.983 1.00 71.12 82 ASP A C 1
ATOM 609 O O . ASP A 1 82 ? -28.181 21.384 20.981 1.00 71.12 82 ASP A O 1
ATOM 613 N N . ASP A 1 83 ? -26.236 20.811 20.001 1.00 76.38 83 ASP A N 1
ATOM 614 C CA . ASP A 1 83 ? -26.853 20.261 18.795 1.00 76.38 83 ASP A CA 1
ATOM 615 C C . ASP A 1 83 ? -27.744 19.050 19.109 1.00 76.38 83 ASP A C 1
ATOM 617 O O . ASP A 1 83 ? -27.397 18.128 19.862 1.00 76.38 83 ASP A O 1
ATOM 621 N N . GLU A 1 84 ? -28.934 19.048 18.505 1.00 84.50 84 GLU A N 1
ATOM 622 C CA . GLU A 1 84 ? -29.810 17.883 18.514 1.00 84.50 84 GLU A CA 1
ATOM 623 C C . GLU A 1 84 ? -29.245 16.799 17.581 1.00 84.50 84 GLU A C 1
ATOM 625 O O . GLU A 1 84 ? -28.459 17.073 16.682 1.00 84.50 84 GLU A O 1
ATOM 630 N N . CYS A 1 85 ? -29.622 15.534 17.796 1.00 89.69 85 CYS A N 1
ATOM 631 C CA . CYS A 1 85 ? -29.172 14.472 16.896 1.00 89.69 85 CYS A CA 1
ATOM 632 C C . CYS A 1 85 ? -29.938 14.550 15.572 1.00 89.69 85 CYS A C 1
ATOM 634 O O . CYS A 1 85 ? -31.087 14.099 15.497 1.00 89.69 85 CYS A O 1
ATOM 636 N N . GLU A 1 86 ? -29.285 15.077 14.548 1.00 90.62 86 GLU A N 1
ATOM 637 C CA . GLU A 1 86 ? -29.779 15.142 13.179 1.00 90.62 86 GLU A CA 1
ATOM 638 C C . GLU A 1 86 ? -28.675 14.781 12.182 1.00 90.62 86 GLU A C 1
ATOM 640 O O . GLU A 1 86 ? -27.497 14.738 12.520 1.00 90.62 86 GLU A O 1
ATOM 645 N N . ASP A 1 87 ? -29.064 14.433 10.958 1.00 91.19 87 ASP A N 1
ATOM 646 C CA . ASP A 1 87 ? -28.097 14.184 9.892 1.00 91.19 87 ASP A CA 1
ATOM 647 C C . ASP A 1 87 ? -27.606 15.524 9.341 1.00 91.19 87 ASP A C 1
ATOM 649 O O . ASP A 1 87 ? -28.408 16.331 8.873 1.00 91.19 87 ASP A O 1
ATOM 653 N N . HIS A 1 88 ? -26.295 15.747 9.369 1.00 89.06 88 HIS A N 1
ATOM 654 C CA . HIS A 1 88 ? -25.672 17.001 8.947 1.00 89.06 88 HIS A CA 1
ATOM 655 C C . HIS A 1 88 ? -25.358 17.021 7.444 1.00 89.06 88 HIS A C 1
ATOM 657 O O . HIS A 1 88 ? -25.298 18.089 6.845 1.00 89.06 88 HIS A O 1
ATOM 663 N N . LEU A 1 89 ? -25.260 15.847 6.805 1.00 85.69 89 LEU A N 1
ATOM 664 C CA . LEU A 1 89 ? -25.150 15.697 5.348 1.00 85.69 89 LEU A CA 1
ATOM 665 C C . LEU A 1 89 ? -26.465 15.192 4.732 1.00 85.69 89 LEU A C 1
ATOM 667 O O . LEU A 1 89 ? -26.499 14.146 4.083 1.00 85.69 89 LEU A O 1
ATOM 671 N N . LEU A 1 90 ? -27.569 15.907 4.971 1.00 73.69 90 LEU A N 1
ATOM 672 C CA . LEU A 1 90 ? -28.955 15.468 4.712 1.00 73.69 90 LEU A CA 1
ATOM 673 C C . LEU A 1 90 ? -29.183 14.736 3.373 1.00 73.69 90 LEU A C 1
ATOM 675 O O . LEU A 1 90 ? -29.893 13.730 3.335 1.00 73.69 90 LEU A O 1
ATOM 679 N N . THR A 1 91 ? -28.609 15.217 2.269 1.00 78.12 91 THR A N 1
ATOM 680 C CA . THR A 1 91 ? -28.772 14.613 0.933 1.00 78.12 91 THR A CA 1
ATOM 681 C C . THR A 1 91 ? -27.857 13.405 0.704 1.00 78.12 91 THR A C 1
ATOM 683 O O . THR A 1 91 ? -28.234 12.487 -0.027 1.00 78.12 91 THR A O 1
ATOM 686 N N . LYS A 1 92 ? -26.692 13.352 1.362 1.00 86.25 92 LYS A N 1
ATOM 687 C CA . LYS A 1 92 ? -25.683 12.289 1.216 1.00 86.25 92 LYS A CA 1
ATOM 688 C C . LYS A 1 92 ? -25.871 11.141 2.214 1.00 86.25 92 LYS A C 1
ATOM 690 O O . LYS A 1 92 ? -25.582 9.998 1.865 1.00 86.25 92 LYS A O 1
ATOM 695 N N . CYS A 1 93 ? -26.424 11.386 3.406 1.00 91.56 93 CYS A N 1
ATOM 696 C CA . CYS A 1 93 ? -26.544 10.373 4.465 1.00 91.56 93 CYS A CA 1
ATOM 697 C C . CYS A 1 93 ? -27.335 9.129 4.047 1.00 91.56 93 CYS A C 1
ATOM 699 O O . CYS A 1 93 ? -26.943 8.017 4.401 1.00 91.56 93 CYS A O 1
ATOM 701 N N . SER A 1 94 ? -28.397 9.282 3.243 1.00 91.94 94 SER A N 1
ATOM 702 C CA . SER A 1 94 ? -29.139 8.130 2.706 1.00 91.94 94 SER A CA 1
ATOM 703 C C . SER A 1 94 ? -28.243 7.250 1.833 1.00 91.94 94 SER A C 1
ATOM 705 O O . SER A 1 94 ? -28.220 6.036 2.010 1.00 91.94 94 SER A O 1
ATOM 707 N N . SER A 1 95 ? -27.471 7.858 0.927 1.00 90.62 95 SER A N 1
ATOM 708 C CA . SER A 1 95 ? -26.575 7.127 0.026 1.00 90.62 95 SER A CA 1
ATOM 709 C C . SER A 1 95 ? -25.412 6.479 0.776 1.00 90.62 95 SER A C 1
ATOM 711 O O . SER A 1 95 ? -25.085 5.326 0.516 1.00 90.62 95 SER A O 1
ATOM 713 N N . LEU A 1 96 ? -24.789 7.199 1.712 1.00 88.69 96 LEU A N 1
ATOM 714 C CA . LEU A 1 96 ? -23.684 6.678 2.523 1.00 88.69 96 LEU A CA 1
ATOM 715 C C . LEU A 1 96 ? -24.149 5.493 3.383 1.00 88.69 96 LEU A C 1
ATOM 717 O O . LEU A 1 96 ? -23.494 4.453 3.435 1.00 88.69 96 LEU A O 1
ATOM 721 N N . THR A 1 97 ? -25.334 5.602 3.987 1.00 92.25 97 THR A N 1
ATOM 722 C CA . THR A 1 97 ? -25.939 4.506 4.757 1.00 92.25 97 THR A CA 1
ATOM 723 C C . THR A 1 97 ? -26.233 3.291 3.873 1.00 92.25 97 THR A C 1
ATOM 725 O O . THR A 1 97 ? -25.910 2.169 4.254 1.00 92.25 97 THR A O 1
ATOM 728 N N . GLU A 1 98 ? -26.794 3.489 2.674 1.00 90.81 98 GLU A N 1
ATOM 729 C CA . GLU A 1 98 ? -27.036 2.400 1.711 1.00 90.81 98 GLU A CA 1
ATOM 730 C C . GLU A 1 98 ? -25.740 1.698 1.263 1.00 90.81 98 GLU A C 1
ATOM 732 O O . GLU A 1 98 ? -25.755 0.491 1.011 1.00 90.81 98 GLU A O 1
ATOM 737 N N . ASN A 1 99 ? -24.615 2.418 1.237 1.00 86.75 99 ASN A N 1
ATOM 738 C CA . ASN A 1 99 ? -23.288 1.884 0.907 1.00 86.75 99 ASN A CA 1
ATOM 739 C C . ASN A 1 99 ? -22.568 1.197 2.092 1.00 86.75 99 ASN A C 1
ATOM 741 O O . ASN A 1 99 ? -21.472 0.640 1.920 1.00 86.75 99 ASN A O 1
ATOM 745 N N . GLY A 1 100 ? -23.194 1.176 3.276 1.00 87.56 100 GLY A N 1
ATOM 746 C CA . GLY A 1 100 ? -22.668 0.534 4.486 1.00 87.56 100 GLY A CA 1
ATOM 747 C C . GLY A 1 100 ? -21.624 1.366 5.233 1.00 87.56 100 GLY A C 1
ATOM 748 O O . GLY A 1 100 ? -20.759 0.808 5.908 1.00 87.56 100 GLY A O 1
ATOM 749 N N . GLU A 1 101 ? -21.658 2.695 5.098 1.00 88.38 101 GLU A N 1
ATOM 750 C CA . GLU A 1 101 ? -20.699 3.577 5.774 1.00 88.38 101 GLU A CA 1
ATOM 751 C C . GLU A 1 101 ? -20.871 3.606 7.294 1.00 88.38 101 GLU A C 1
ATOM 753 O O . GLU A 1 101 ? -19.920 3.916 8.005 1.00 88.38 101 GLU A O 1
ATOM 758 N N . CYS A 1 102 ? -22.040 3.247 7.828 1.00 90.44 102 CYS A N 1
ATOM 759 C CA . CYS A 1 102 ? -22.238 3.190 9.277 1.00 90.44 102 CYS A CA 1
ATOM 760 C C . CYS A 1 102 ? -21.294 2.173 9.941 1.00 90.44 102 CYS A C 1
ATOM 762 O O . CYS A 1 102 ? -20.767 2.432 11.018 1.00 90.44 102 CYS A O 1
ATOM 764 N N . GLU A 1 103 ? -21.045 1.037 9.288 1.00 84.56 103 GLU A N 1
ATOM 765 C CA . GLU A 1 103 ? -20.138 -0.007 9.766 1.00 84.56 103 GLU A CA 1
ATOM 766 C C . GLU A 1 103 ? -18.705 0.209 9.273 1.00 84.56 103 GLU A C 1
ATOM 768 O O . GLU A 1 103 ? -17.744 -0.039 10.002 1.00 84.56 103 GLU A O 1
ATOM 773 N N . LYS A 1 104 ? -18.538 0.679 8.030 1.00 78.75 104 LYS A N 1
ATOM 774 C CA . LYS A 1 104 ? -17.208 0.903 7.450 1.00 78.75 104 LYS A CA 1
ATOM 775 C C . LYS A 1 104 ? -16.544 2.149 8.022 1.00 78.75 104 LYS A C 1
ATOM 777 O O . LYS A 1 104 ? -15.357 2.095 8.332 1.00 78.75 104 LYS A O 1
ATOM 782 N N . ASN A 1 105 ? -17.264 3.248 8.181 1.00 83.44 105 ASN A N 1
ATOM 783 C CA . ASN A 1 105 ? -16.733 4.528 8.633 1.00 83.44 105 ASN A CA 1
ATOM 784 C C . ASN A 1 105 ? -17.532 5.101 9.826 1.00 83.44 105 ASN A C 1
ATOM 786 O O . ASN A 1 105 ? -18.005 6.241 9.781 1.00 83.44 105 ASN A O 1
ATOM 790 N N . PRO A 1 106 ? -17.661 4.343 10.936 1.00 87.00 106 PRO A N 1
ATOM 791 C CA . PRO A 1 106 ? -18.477 4.740 12.085 1.00 87.00 106 PRO A CA 1
ATOM 792 C C . PRO A 1 106 ? -17.993 6.046 12.720 1.00 87.00 106 PRO A C 1
ATOM 794 O O . PRO A 1 106 ? -18.787 6.804 13.261 1.00 87.00 106 PRO A O 1
ATOM 797 N N . GLY A 1 107 ? -16.691 6.335 12.635 1.00 87.50 107 GLY A N 1
ATOM 798 C CA . GLY A 1 107 ? -16.101 7.562 13.161 1.00 87.50 107 GLY A CA 1
ATOM 799 C C . GLY A 1 107 ? -16.589 8.823 12.459 1.00 87.50 107 GLY A C 1
ATOM 800 O O . GLY A 1 107 ? -16.928 9.783 13.136 1.00 87.50 107 GLY A O 1
ATOM 801 N N . PHE A 1 108 ? -16.646 8.813 11.126 1.00 90.19 108 PHE A N 1
ATOM 802 C CA . PHE A 1 108 ? -17.195 9.918 10.339 1.00 90.19 108 PHE A CA 1
ATOM 803 C C . PHE A 1 108 ? -18.721 9.971 10.465 1.00 90.19 108 PHE A C 1
ATOM 805 O O . PHE A 1 108 ? -19.294 11.009 10.801 1.00 90.19 108 PHE A O 1
ATOM 812 N N . MET A 1 109 ? -19.382 8.825 10.271 1.00 92.25 109 MET A N 1
ATOM 813 C CA . MET A 1 109 ? -20.843 8.744 10.237 1.00 92.25 109 MET A CA 1
ATOM 814 C C . MET A 1 109 ? -21.496 9.114 11.568 1.00 92.25 109 MET A C 1
ATOM 816 O O . MET A 1 109 ? -22.577 9.696 11.569 1.00 92.25 109 MET A O 1
ATOM 820 N N . LYS A 1 110 ? -20.822 8.864 12.696 1.00 91.69 110 LYS A N 1
ATOM 821 C CA . LYS A 1 110 ? -21.248 9.320 14.024 1.00 91.69 110 LYS A CA 1
ATOM 822 C C . LYS A 1 110 ? -21.466 10.828 14.109 1.00 91.69 110 LYS A C 1
ATOM 824 O O . LYS A 1 110 ? -22.280 11.250 14.916 1.00 91.69 110 LYS A O 1
ATOM 829 N N . TYR A 1 111 ? -20.749 11.635 13.333 1.00 91.12 111 TYR A N 1
ATOM 830 C CA . TYR A 1 111 ? -20.908 13.090 13.352 1.00 91.12 111 TYR A CA 1
ATOM 831 C C . TYR A 1 111 ? -21.643 13.596 12.123 1.00 91.12 111 TYR A C 1
ATOM 833 O O . TYR A 1 111 ? -22.467 14.485 12.258 1.00 91.12 111 TYR A O 1
ATOM 841 N N . ALA A 1 112 ? -21.399 13.016 10.949 1.00 92.00 112 ALA A N 1
ATOM 842 C CA . ALA A 1 112 ? -22.028 13.462 9.711 1.00 92.00 112 ALA A CA 1
ATOM 843 C C . ALA A 1 112 ? -23.491 13.007 9.589 1.00 92.00 112 ALA A C 1
ATOM 845 O O . ALA A 1 112 ? -24.340 13.745 9.092 1.00 92.00 112 ALA A O 1
ATOM 846 N N . CYS A 1 113 ? -23.786 11.783 10.033 1.00 93.94 113 CYS A N 1
ATOM 847 C CA . CYS A 1 113 ? -25.068 11.104 9.834 1.00 93.94 113 CYS A CA 1
ATOM 848 C C . CYS A 1 113 ? -25.533 10.308 11.079 1.00 93.94 113 CYS A C 1
ATOM 850 O O . CYS A 1 113 ? -25.908 9.130 10.956 1.00 93.94 113 CYS A O 1
ATOM 852 N N . PRO A 1 114 ? -25.492 10.888 12.299 1.00 93.88 114 PRO A N 1
ATOM 853 C CA . PRO A 1 114 ? -25.800 10.152 13.523 1.00 93.88 114 PRO A CA 1
ATOM 854 C C . PRO A 1 114 ? -27.235 9.631 13.565 1.00 93.88 114 PRO A C 1
ATOM 856 O O . PRO A 1 114 ? -27.486 8.583 14.164 1.00 93.88 114 PRO A O 1
ATOM 859 N N . LEU A 1 115 ? -28.191 10.327 12.945 1.00 94.25 115 LEU A N 1
ATOM 860 C CA . LEU A 1 115 ? -29.590 9.914 12.957 1.00 94.25 115 LEU A CA 1
ATOM 861 C C . LEU A 1 115 ? -29.810 8.719 12.022 1.00 94.25 115 LEU A C 1
ATOM 863 O O . LEU A 1 115 ? -30.389 7.713 12.445 1.00 94.25 115 LEU A O 1
ATOM 867 N N . SER A 1 116 ? -29.309 8.798 10.787 1.00 95.00 116 SER A N 1
ATOM 868 C CA . SER A 1 116 ? -29.395 7.718 9.796 1.00 95.00 116 SER A CA 1
ATOM 869 C C . SER A 1 116 ? -28.679 6.447 10.263 1.00 95.00 116 SER A C 1
ATOM 871 O O . SER A 1 116 ? -29.244 5.354 10.153 1.00 95.00 116 SER A O 1
ATOM 873 N N . CYS A 1 117 ? -27.500 6.580 10.882 1.00 95.12 117 CYS A N 1
ATOM 874 C CA . CYS A 1 117 ? -26.756 5.446 11.441 1.00 95.12 117 CYS A CA 1
ATOM 875 C C . CYS A 1 117 ? -27.209 5.022 12.846 1.00 95.12 117 CYS A C 1
ATOM 877 O O . CYS A 1 117 ? -26.694 4.043 13.381 1.00 95.12 117 CYS A O 1
ATOM 879 N N . LYS A 1 118 ? -28.193 5.710 13.445 1.00 95.00 118 LYS A N 1
ATOM 880 C CA . LYS A 1 118 ? -28.698 5.450 14.809 1.00 95.00 118 LYS A CA 1
ATOM 881 C C . LYS A 1 118 ? -27.621 5.566 15.900 1.00 95.00 118 LYS A C 1
ATOM 883 O O . LYS A 1 118 ? -27.727 4.900 16.924 1.00 95.00 118 LYS A O 1
ATOM 888 N N . MET A 1 119 ? -26.640 6.443 15.703 1.00 93.19 119 MET A N 1
ATOM 889 C CA . MET A 1 119 ? -25.519 6.713 16.614 1.00 93.19 119 MET A CA 1
ATOM 890 C C . MET A 1 119 ? -25.748 7.966 17.483 1.00 93.19 119 MET A C 1
ATOM 892 O O . MET A 1 119 ? -24.812 8.656 17.890 1.00 93.19 119 MET A O 1
ATOM 896 N N . CYS A 1 120 ? -27.013 8.325 17.727 1.00 93.06 120 CYS A N 1
ATOM 897 C CA . CYS A 1 120 ? -27.372 9.549 18.446 1.00 93.06 120 CYS A CA 1
ATOM 898 C C . CYS A 1 120 ? -26.854 9.596 19.888 1.00 93.06 120 CYS A C 1
ATOM 900 O O . CYS A 1 120 ? -26.605 10.684 20.412 1.00 93.06 120 CYS A O 1
ATOM 902 N N . ASP A 1 121 ? -26.757 8.446 20.554 1.00 91.06 121 ASP A N 1
ATOM 903 C CA . ASP A 1 121 ? -26.310 8.385 21.945 1.00 91.06 121 ASP A CA 1
ATOM 904 C C . ASP A 1 121 ? -24.789 8.596 22.019 1.00 91.06 121 ASP A C 1
ATOM 906 O O . ASP A 1 121 ? -24.300 9.370 22.846 1.00 91.06 121 ASP A O 1
ATOM 910 N N . GLU A 1 122 ? -24.049 7.992 21.089 1.00 89.25 122 GLU A N 1
ATOM 911 C CA . GLU A 1 122 ? -22.610 8.150 20.907 1.00 89.25 122 GLU A CA 1
ATOM 912 C C . GLU A 1 122 ? -22.256 9.594 20.538 1.00 89.25 122 GLU A C 1
ATOM 914 O O . GLU A 1 122 ? -21.358 10.175 21.149 1.00 89.25 122 GLU A O 1
ATOM 919 N N . PHE A 1 123 ? -22.982 10.193 19.587 1.00 90.31 123 PHE A N 1
ATOM 920 C CA . PHE A 1 123 ? -22.817 11.595 19.189 1.00 90.31 123 PHE A CA 1
ATOM 921 C C . PHE A 1 123 ? -22.969 12.547 20.382 1.00 90.31 123 PHE A C 1
ATOM 923 O O . PHE A 1 123 ? -22.084 13.357 20.668 1.00 90.31 123 PHE A O 1
ATOM 930 N N . LYS A 1 124 ? -24.054 12.405 21.154 1.00 89.75 124 LYS A N 1
ATOM 931 C CA . LYS A 1 124 ? -24.310 13.249 22.334 1.00 89.75 124 LYS A CA 1
ATOM 932 C C . LYS A 1 124 ? -23.252 13.076 23.418 1.00 89.75 124 LYS A C 1
ATOM 934 O O . LYS A 1 124 ? -22.850 14.052 24.059 1.00 89.75 124 LYS A O 1
ATOM 939 N N . SER A 1 125 ? -22.785 11.844 23.625 1.00 86.81 125 SER A N 1
ATOM 940 C CA . SER A 1 125 ? -21.702 11.567 24.569 1.00 86.81 125 SER A CA 1
ATOM 941 C C . SER A 1 125 ? -20.426 12.318 24.176 1.00 86.81 125 SER A C 1
ATOM 943 O O . SER A 1 125 ? -19.798 12.953 25.023 1.00 86.81 125 SER A O 1
ATOM 945 N N . SER A 1 126 ? -20.071 12.310 22.892 1.00 85.69 126 SER A N 1
ATOM 946 C CA . SER A 1 126 ? -18.911 13.031 22.359 1.00 85.69 126 SER A CA 1
ATOM 947 C C . SER A 1 126 ? -19.008 14.540 22.526 1.00 85.69 126 SER A C 1
ATOM 949 O O . SER A 1 126 ? -18.064 15.169 23.012 1.00 85.69 126 SER A O 1
ATOM 951 N N . MET A 1 127 ? -20.171 15.117 22.224 1.00 83.25 127 MET A N 1
ATOM 952 C CA . MET A 1 127 ? -20.412 16.552 22.391 1.00 83.25 127 MET A CA 1
ATOM 953 C C . MET A 1 127 ? -20.278 17.007 23.847 1.00 83.25 127 MET A C 1
ATOM 955 O O . MET A 1 127 ? -19.663 18.038 24.120 1.00 83.25 127 MET A O 1
ATOM 959 N N . THR A 1 128 ? -20.734 16.186 24.796 1.00 80.56 128 THR A N 1
ATOM 960 C CA . THR A 1 128 ? -20.556 16.464 26.231 1.00 80.56 128 THR A CA 1
ATOM 961 C C . THR A 1 128 ? -19.069 16.494 26.610 1.00 80.56 128 THR A C 1
ATOM 963 O O . THR A 1 128 ? -18.617 17.378 27.337 1.00 80.56 128 THR A O 1
ATOM 966 N N . THR A 1 129 ? -18.261 15.566 26.081 1.00 74.69 129 THR A N 1
ATOM 967 C CA . THR A 1 129 ? -16.816 15.549 26.374 1.00 74.69 129 THR A CA 1
ATOM 968 C C . THR A 1 129 ? -16.059 16.738 25.779 1.00 74.69 129 THR A C 1
ATOM 970 O O . THR A 1 129 ? -15.106 17.210 26.408 1.00 74.69 129 THR A O 1
ATOM 973 N N . LYS A 1 130 ? -16.492 17.251 24.615 1.00 73.06 130 LYS A N 1
ATOM 974 C CA . LYS A 1 130 ? -15.971 18.484 23.997 1.00 73.06 130 LYS A CA 1
ATOM 975 C C . LYS A 1 130 ? -16.135 19.670 24.949 1.00 73.06 130 LYS A C 1
ATOM 977 O O . LYS A 1 130 ? -15.175 20.402 25.185 1.00 73.06 130 LYS A O 1
ATOM 982 N N . GLU A 1 131 ? -17.321 19.818 25.543 1.00 70.44 131 GLU A N 1
ATOM 983 C CA . GLU A 1 131 ? -17.637 20.894 26.491 1.00 70.44 131 GLU A CA 1
ATOM 984 C C . GLU A 1 131 ? -16.786 20.809 27.769 1.00 70.44 131 GLU A C 1
ATOM 986 O O . GLU A 1 131 ? -16.216 21.807 28.213 1.00 70.44 131 GLU A O 1
ATOM 991 N N . GLU A 1 132 ? -16.639 19.609 28.339 1.00 73.06 132 GLU A N 1
ATOM 992 C CA . GLU A 1 132 ? -15.883 19.407 29.581 1.00 73.06 132 GLU A CA 1
ATOM 993 C C . GLU A 1 132 ? -14.371 19.621 29.417 1.00 73.06 132 GLU A C 1
ATOM 995 O O . GLU A 1 132 ? -13.713 20.130 30.331 1.00 73.06 132 GLU A O 1
ATOM 1000 N N . LYS A 1 133 ? -13.801 19.205 28.277 1.00 73.31 133 LYS A N 1
ATOM 1001 C CA . LYS A 1 133 ? -12.347 19.227 28.037 1.00 73.31 133 LYS A CA 1
ATOM 1002 C C . LYS A 1 133 ? -11.867 20.447 27.255 1.00 73.31 133 LYS A C 1
ATOM 1004 O O . LYS A 1 133 ? -10.675 20.745 27.311 1.00 73.31 133 LYS A O 1
ATOM 1009 N N . GLY A 1 134 ? -12.756 21.148 26.549 1.00 70.62 134 GLY A N 1
ATOM 1010 C CA . GLY A 1 134 ? -12.405 22.293 25.705 1.00 70.62 134 GLY A CA 1
ATOM 1011 C C . GLY A 1 134 ? -11.456 21.936 24.557 1.00 70.62 134 GLY A C 1
ATOM 1012 O O . GLY A 1 134 ? -10.648 22.772 24.158 1.00 70.62 134 GLY A O 1
ATOM 1013 N N . THR A 1 135 ? -11.503 20.691 24.080 1.00 73.94 135 THR A N 1
ATOM 1014 C CA . THR A 1 135 ? -10.691 20.184 22.966 1.00 73.94 135 THR A CA 1
ATOM 1015 C C . THR A 1 135 ? -11.549 20.030 21.720 1.00 73.94 135 THR A C 1
ATOM 1017 O O . THR A 1 135 ? -12.731 19.703 21.837 1.00 73.94 135 THR A O 1
ATOM 1020 N N . ASP A 1 136 ? -10.955 20.207 20.542 1.00 79.00 136 ASP A N 1
ATOM 1021 C CA . ASP A 1 136 ? -11.636 19.932 19.276 1.00 79.00 136 ASP A CA 1
ATOM 1022 C C . ASP A 1 136 ? -12.054 18.458 19.183 1.00 79.00 136 ASP A C 1
ATOM 1024 O O . ASP A 1 136 ? -11.433 17.572 19.784 1.00 79.00 136 ASP A O 1
ATOM 1028 N N . LEU A 1 137 ? -13.150 18.205 18.463 1.00 84.94 137 LEU A N 1
ATOM 1029 C CA . LEU A 1 137 ? -13.628 16.848 18.220 1.00 84.94 137 LEU A CA 1
ATOM 1030 C C . LEU A 1 137 ? -12.620 16.114 17.345 1.00 84.94 137 LEU A C 1
ATOM 1032 O O . LEU A 1 137 ? -12.081 16.679 16.396 1.00 84.94 137 LEU A O 1
ATOM 1036 N N . CYS A 1 138 ? -12.388 14.842 17.652 1.00 87.06 138 CYS A N 1
ATOM 1037 C CA . CYS A 1 138 ? -11.538 14.018 16.816 1.00 87.06 138 CYS A CA 1
ATOM 1038 C C . CYS A 1 138 ? -12.355 13.401 15.684 1.00 87.06 138 CYS A C 1
ATOM 1040 O O . CYS A 1 138 ? -12.879 12.297 15.829 1.00 87.06 138 CYS A O 1
ATOM 1042 N N . ILE A 1 139 ? -12.479 14.128 14.578 1.00 87.38 139 ILE A N 1
ATOM 1043 C CA . ILE A 1 139 ? -13.320 13.751 13.441 1.00 87.38 139 ILE A CA 1
ATOM 1044 C C . ILE A 1 139 ? -12.570 13.898 12.132 1.00 87.38 139 ILE A C 1
ATOM 1046 O O . ILE A 1 139 ? -11.694 14.742 12.004 1.00 87.38 139 ILE A O 1
ATOM 1050 N N . ASP A 1 140 ? -12.914 13.048 11.175 1.00 90.25 140 ASP A N 1
ATOM 1051 C CA . ASP A 1 140 ? -12.539 13.266 9.785 1.00 90.25 140 ASP A CA 1
ATOM 1052 C C . ASP A 1 140 ? -13.563 14.200 9.142 1.00 90.25 140 ASP A C 1
ATOM 1054 O O . ASP A 1 140 ? -14.749 14.146 9.478 1.00 90.25 140 ASP A O 1
ATOM 1058 N N . HIS A 1 141 ? -13.106 15.061 8.241 1.00 89.56 141 HIS A N 1
ATOM 1059 C CA . HIS A 1 141 ? -13.951 16.063 7.592 1.00 89.56 141 HIS A CA 1
ATOM 1060 C C . HIS A 1 141 ? -14.477 15.596 6.232 1.00 89.56 141 HIS A C 1
ATOM 1062 O O . HIS A 1 141 ? -15.472 16.127 5.741 1.00 89.56 141 HIS A O 1
ATOM 1068 N N . ASP A 1 142 ? -13.868 14.549 5.670 1.00 89.50 142 ASP A N 1
ATOM 1069 C CA . ASP A 1 142 ? -14.249 13.959 4.392 1.00 89.50 142 ASP A CA 1
ATOM 1070 C C . ASP A 1 142 ? -14.628 12.472 4.558 1.00 89.50 142 ASP A C 1
ATOM 1072 O O . ASP A 1 142 ? -13.916 11.729 5.251 1.00 89.50 142 ASP A O 1
ATOM 1076 N N . PRO A 1 143 ? -15.719 11.994 3.927 1.00 86.50 143 PRO A N 1
ATOM 1077 C CA . PRO A 1 143 ? -16.076 10.576 3.950 1.00 86.50 143 PRO A CA 1
ATOM 1078 C C . PRO A 1 143 ? -14.970 9.657 3.395 1.00 86.50 143 PRO A C 1
ATOM 1080 O O . PRO A 1 143 ? -14.858 8.517 3.846 1.00 86.50 143 PRO A O 1
ATOM 1083 N N . GLN A 1 144 ? -14.125 10.142 2.476 1.00 86.94 144 GLN A N 1
ATOM 1084 C CA . GLN A 1 144 ? -13.020 9.399 1.858 1.00 86.94 144 GLN A CA 1
ATOM 1085 C C . GLN A 1 144 ? -11.752 9.348 2.718 1.00 86.94 144 GLN A C 1
ATOM 1087 O O . GLN A 1 144 ? -10.812 8.629 2.379 1.00 86.94 144 GLN A O 1
ATOM 1092 N N . CYS A 1 145 ? -11.703 10.049 3.857 1.00 88.81 145 CYS A N 1
ATOM 1093 C CA . CYS A 1 145 ? -10.525 10.063 4.728 1.00 88.81 145 CYS A CA 1
ATOM 1094 C C . CYS A 1 145 ? -10.050 8.663 5.130 1.00 88.81 145 CYS A C 1
ATOM 1096 O O . CYS A 1 145 ? -8.841 8.414 5.202 1.00 88.81 145 CYS A O 1
ATOM 1098 N N . LYS A 1 146 ? -10.986 7.731 5.354 1.00 83.25 146 LYS A N 1
ATOM 1099 C CA . LYS A 1 146 ? -10.648 6.339 5.659 1.00 83.25 146 LYS A CA 1
ATOM 1100 C C . LYS A 1 146 ? -9.895 5.691 4.493 1.00 83.25 146 LYS A C 1
ATOM 1102 O O . LYS A 1 146 ? -8.854 5.077 4.732 1.00 83.25 146 LYS A O 1
ATOM 1107 N N . ASP A 1 147 ? -10.374 5.873 3.267 1.00 79.94 147 ASP A N 1
ATOM 1108 C CA . ASP A 1 147 ? -9.791 5.285 2.059 1.00 79.94 147 ASP A CA 1
ATOM 1109 C C . ASP A 1 147 ? -8.433 5.909 1.737 1.00 79.94 147 ASP A C 1
ATOM 1111 O O . ASP A 1 147 ? -7.447 5.190 1.589 1.00 79.94 147 ASP A O 1
ATOM 1115 N N . TRP A 1 148 ? -8.333 7.240 1.746 1.00 84.81 148 TRP A N 1
ATOM 1116 C CA . TRP A 1 148 ? -7.066 7.950 1.549 1.00 84.81 148 TRP A CA 1
ATOM 1117 C C . TRP A 1 148 ? -6.020 7.569 2.601 1.00 84.81 148 TRP A C 1
ATOM 1119 O O . TRP A 1 148 ? -4.852 7.354 2.277 1.00 84.81 148 TRP A O 1
ATOM 1129 N N . SER A 1 149 ? -6.426 7.420 3.869 1.00 81.12 149 SER A N 1
ATOM 1130 C CA . SER A 1 149 ? -5.518 6.925 4.911 1.00 81.12 149 SER A CA 1
ATOM 1131 C C . SER A 1 149 ? -5.045 5.496 4.631 1.00 81.12 149 SER A C 1
ATOM 1133 O O . SER A 1 149 ? -3.874 5.191 4.860 1.00 81.12 149 SER A O 1
ATOM 1135 N N . GLY A 1 150 ? -5.926 4.639 4.096 1.00 69.44 150 GLY A N 1
ATOM 1136 C CA . GLY A 1 150 ? -5.590 3.293 3.632 1.00 69.44 150 GLY A CA 1
ATOM 1137 C C . GLY A 1 150 ? -4.582 3.312 2.484 1.00 69.44 150 GLY A C 1
ATOM 1138 O O . GLY A 1 150 ? -3.632 2.542 2.501 1.00 69.44 150 GLY A O 1
ATOM 1139 N N . MET A 1 151 ? -4.705 4.272 1.564 1.00 72.69 151 MET A N 1
ATOM 1140 C CA . MET A 1 151 ? -3.778 4.495 0.443 1.00 72.69 151 MET A CA 1
ATOM 1141 C C . MET A 1 151 ? -2.425 5.112 0.852 1.00 72.69 151 MET A C 1
ATOM 1143 O O . MET A 1 151 ? -1.579 5.370 -0.002 1.00 72.69 151 MET A O 1
ATOM 1147 N N . GLY A 1 152 ? -2.193 5.367 2.144 1.00 75.75 152 GLY A N 1
ATOM 1148 C CA . GLY A 1 152 ? -0.927 5.919 2.633 1.00 75.75 152 GLY A CA 1
ATOM 1149 C C . GLY A 1 152 ? -0.795 7.436 2.502 1.00 75.75 152 GLY A C 1
ATOM 1150 O O . GLY A 1 152 ? 0.283 7.981 2.745 1.00 75.75 152 GLY A O 1
ATOM 1151 N N . GLU A 1 153 ? -1.874 8.158 2.192 1.00 83.19 153 GLU A N 1
ATOM 1152 C CA . GLU A 1 153 ? -1.840 9.620 2.035 1.00 83.19 153 GLU A CA 1
ATOM 1153 C C . GLU A 1 153 ? -1.386 10.338 3.317 1.00 83.19 153 GLU A C 1
ATOM 1155 O O . GLU A 1 153 ? -0.810 11.423 3.255 1.00 83.19 153 GLU A O 1
ATOM 1160 N N . CYS A 1 154 ? -1.557 9.733 4.500 1.00 83.75 154 CYS A N 1
ATOM 1161 C CA . CYS A 1 154 ? -1.027 10.281 5.755 1.00 83.75 154 CYS A CA 1
ATOM 1162 C C . CYS A 1 154 ? 0.507 10.466 5.732 1.00 83.75 154 CYS A C 1
ATOM 1164 O O . CYS A 1 154 ? 1.040 11.292 6.478 1.00 83.75 154 CYS A O 1
ATOM 1166 N N . GLU A 1 155 ? 1.213 9.692 4.901 1.00 77.62 155 GLU A N 1
ATOM 1167 C CA . GLU A 1 155 ? 2.659 9.761 4.681 1.00 77.62 155 GLU A CA 1
ATOM 1168 C C . GLU A 1 155 ? 3.016 10.591 3.444 1.00 77.62 155 GLU A C 1
ATOM 1170 O O . GLU A 1 155 ? 3.922 11.424 3.515 1.00 77.62 155 GLU A O 1
ATOM 1175 N N . TYR A 1 156 ? 2.315 10.375 2.326 1.00 79.56 156 TYR A N 1
ATOM 1176 C CA . TYR A 1 156 ? 2.619 11.025 1.046 1.00 79.56 156 TYR A CA 1
ATOM 1177 C C . TYR A 1 156 ? 2.115 12.469 0.962 1.00 79.56 156 TYR A C 1
ATOM 1179 O O . TYR A 1 156 ? 2.774 13.319 0.360 1.00 79.56 156 TYR A O 1
ATOM 1187 N N . ASN A 1 157 ? 0.994 12.767 1.617 1.00 84.56 157 ASN A N 1
ATOM 1188 C CA . ASN A 1 157 ? 0.361 14.080 1.659 1.00 84.56 157 ASN A CA 1
ATOM 1189 C C . ASN A 1 157 ? 0.004 14.503 3.103 1.00 84.56 157 ASN A C 1
ATOM 1191 O O . ASN A 1 157 ? -1.149 14.804 3.433 1.00 84.56 157 ASN A O 1
ATOM 1195 N N . PRO A 1 158 ? 1.001 14.563 4.005 1.00 83.56 158 PRO A N 1
ATOM 1196 C CA . PRO A 1 158 ? 0.767 14.696 5.439 1.00 83.56 158 PRO A CA 1
ATOM 1197 C C . PRO A 1 158 ? 0.118 16.031 5.814 1.00 83.56 158 PRO A C 1
ATOM 1199 O O . PRO A 1 158 ? -0.633 16.095 6.779 1.00 83.56 158 PRO A O 1
ATOM 1202 N N . ASN A 1 159 ? 0.388 17.110 5.076 1.00 87.25 159 ASN A N 1
ATOM 1203 C CA . ASN A 1 159 ? -0.142 18.432 5.418 1.00 87.25 159 ASN A CA 1
ATOM 1204 C C . ASN A 1 159 ? -1.654 18.521 5.189 1.00 87.25 159 ASN A C 1
ATOM 1206 O O . ASN A 1 159 ? -2.367 19.037 6.047 1.00 87.25 159 ASN A O 1
ATOM 1210 N N . PHE A 1 160 ? -2.135 18.003 4.057 1.00 91.06 160 PHE A N 1
ATOM 1211 C CA . PHE A 1 160 ? -3.563 17.932 3.760 1.00 91.06 160 PHE A CA 1
ATOM 1212 C C . PHE A 1 160 ? -4.250 16.955 4.711 1.00 91.06 160 PHE A C 1
ATOM 1214 O O . PHE A 1 160 ? -5.178 17.320 5.429 1.00 91.06 160 PHE A O 1
ATOM 1221 N N . MET A 1 161 ? -3.716 15.738 4.802 1.00 91.19 161 MET A N 1
ATOM 1222 C CA . MET A 1 161 ? -4.347 14.663 5.554 1.00 91.19 161 MET A CA 1
ATOM 1223 C C . MET A 1 161 ? -4.420 14.931 7.057 1.00 91.19 161 MET A C 1
ATOM 1225 O O . MET A 1 161 ? -5.400 14.576 7.694 1.00 91.19 161 MET A O 1
ATOM 1229 N N . ARG A 1 162 ? -3.431 15.601 7.659 1.00 88.00 162 ARG A N 1
ATOM 1230 C CA . ARG A 1 162 ? -3.507 15.971 9.085 1.00 88.00 162 ARG A CA 1
ATOM 1231 C C . ARG A 1 162 ? -4.565 17.032 9.375 1.00 88.00 162 ARG A C 1
ATOM 1233 O O . ARG A 1 162 ? -4.993 17.131 10.519 1.00 88.00 162 ARG A O 1
ATOM 1240 N N . LYS A 1 163 ? -4.932 17.843 8.381 1.00 88.19 163 LYS A N 1
ATOM 1241 C CA . LYS A 1 163 ? -5.932 18.904 8.517 1.00 88.19 163 LYS A CA 1
ATOM 1242 C C . LYS A 1 163 ? -7.338 18.388 8.225 1.00 88.19 163 LYS A C 1
ATOM 1244 O O . LYS A 1 163 ? -8.240 18.674 9.002 1.00 88.19 163 LYS A O 1
ATOM 1249 N N . GLU A 1 164 ? -7.501 17.635 7.140 1.00 91.50 164 GLU A N 1
ATOM 1250 C CA . GLU A 1 164 ? -8.812 17.139 6.698 1.00 91.50 164 GLU A CA 1
ATOM 1251 C C . GLU A 1 164 ? -9.177 15.776 7.293 1.00 91.50 164 GLU A C 1
ATOM 1253 O O . GLU A 1 164 ? -10.344 15.492 7.543 1.00 91.50 164 GLU A O 1
ATOM 1258 N N . CYS A 1 165 ? -8.180 14.942 7.589 1.00 91.19 165 CYS A N 1
ATOM 1259 C CA . CYS A 1 165 ? -8.363 13.577 8.081 1.00 91.19 165 CYS A CA 1
ATOM 1260 C C . CYS A 1 165 ? -7.612 13.314 9.402 1.00 91.19 165 CYS A C 1
ATOM 1262 O O . CYS A 1 165 ? -6.877 12.318 9.514 1.00 91.19 165 CYS A O 1
ATOM 1264 N N . PRO A 1 166 ? -7.714 14.197 10.419 1.00 88.75 166 PRO A N 1
ATOM 1265 C CA . PRO A 1 166 ? -6.922 14.071 11.639 1.00 88.75 166 PRO A CA 1
ATOM 1266 C C . PRO A 1 166 ? -7.238 12.783 12.407 1.00 88.75 166 PRO A C 1
ATOM 1268 O O . PRO A 1 166 ? -6.355 12.241 13.075 1.00 88.75 166 PRO A O 1
ATOM 1271 N N . ARG A 1 167 ? -8.460 12.251 12.298 1.00 88.25 167 ARG A N 1
ATOM 1272 C CA . ARG A 1 167 ? -8.860 11.018 12.978 1.00 88.25 167 ARG A CA 1
ATOM 1273 C C . ARG A 1 167 ? -8.337 9.779 12.247 1.00 88.25 167 ARG A C 1
ATOM 1275 O O . ARG A 1 167 ? -7.754 8.904 12.892 1.00 88.25 167 ARG A O 1
ATOM 1282 N N . SER A 1 168 ? -8.496 9.706 10.926 1.00 86.44 168 SER A N 1
ATOM 1283 C CA . SER A 1 168 ? -8.016 8.597 10.086 1.00 86.44 168 SER A CA 1
ATOM 1284 C C . SER A 1 168 ? -6.490 8.537 9.998 1.00 86.44 168 SER A C 1
ATOM 1286 O O . SER A 1 168 ? -5.923 7.448 9.917 1.00 86.44 168 SER A O 1
ATOM 1288 N N . CYS A 1 169 ? -5.810 9.683 10.101 1.00 84.62 169 CYS A N 1
ATOM 1289 C CA . CYS A 1 169 ? -4.352 9.758 10.231 1.00 84.62 169 CYS A CA 1
ATOM 1290 C C . CYS A 1 169 ? -3.851 9.779 11.678 1.00 84.62 169 CYS A C 1
ATOM 1292 O O . CYS A 1 169 ? -2.674 10.070 11.909 1.00 84.62 169 CYS A O 1
ATOM 1294 N N . PHE A 1 170 ? -4.723 9.468 12.643 1.00 81.75 170 PHE A N 1
ATOM 1295 C CA . PHE A 1 170 ? -4.379 9.273 14.053 1.00 81.75 170 PHE A CA 1
ATOM 1296 C C . PHE A 1 170 ? -3.637 10.454 14.700 1.00 81.75 170 PHE A C 1
ATOM 1298 O O . PHE A 1 170 ? -2.845 10.270 15.621 1.00 81.75 170 PHE A O 1
ATOM 1305 N N . GLN A 1 171 ? -3.909 11.680 14.249 1.00 83.75 171 GLN A N 1
ATOM 1306 C CA . GLN A 1 171 ? -3.489 12.906 14.938 1.00 83.75 171 GLN A CA 1
ATOM 1307 C C . GLN A 1 171 ? -4.277 13.128 16.229 1.00 83.75 171 GLN A C 1
ATOM 1309 O O . GLN A 1 171 ? -3.836 13.831 17.136 1.00 83.75 171 GLN A O 1
ATOM 1314 N N . CYS A 1 172 ? -5.449 12.511 16.319 1.00 84.38 172 CYS A N 1
ATOM 1315 C CA . CYS A 1 172 ? -6.285 12.500 17.499 1.00 84.38 172 CYS A CA 1
ATOM 1316 C C . CYS A 1 172 ? -6.947 11.127 17.654 1.00 84.38 172 CYS A C 1
ATOM 1318 O O . CYS A 1 172 ? -6.987 10.320 16.718 1.00 84.38 172 CYS A O 1
ATOM 1320 N N . TYR A 1 173 ? -7.513 10.872 18.832 1.00 80.19 173 TYR A N 1
ATOM 1321 C CA . TYR A 1 173 ? -8.396 9.732 19.024 1.00 80.19 173 TYR A CA 1
ATOM 1322 C C . TYR A 1 173 ? -9.521 10.029 20.008 1.00 80.19 173 TYR A C 1
ATOM 1324 O O . TYR A 1 173 ? -9.365 10.850 20.914 1.00 80.19 173 TYR A O 1
ATOM 1332 N N . GLU A 1 174 ? -10.633 9.318 19.855 1.00 77.19 174 GLU A N 1
ATOM 1333 C CA . GLU A 1 174 ? -11.776 9.411 20.766 1.00 77.19 174 GLU A CA 1
ATOM 1334 C C . GLU A 1 174 ? -12.099 8.072 21.437 1.00 77.19 174 GLU A C 1
ATOM 1336 O O . GLU A 1 174 ? -12.327 8.019 22.648 1.00 77.19 174 GLU A O 1
ATOM 1341 N N . ASP A 1 175 ? -12.044 6.974 20.681 1.00 74.88 175 ASP A N 1
ATOM 1342 C CA . ASP A 1 175 ? -12.385 5.640 21.163 1.00 74.88 175 ASP A CA 1
ATOM 1343 C C . ASP A 1 175 ? -11.616 4.527 20.423 1.00 74.88 175 ASP A C 1
ATOM 1345 O O . ASP A 1 175 ? -10.688 4.769 19.649 1.00 74.88 175 ASP A O 1
ATOM 1349 N N . ALA A 1 176 ? -11.961 3.275 20.735 1.00 71.25 176 ALA A N 1
ATOM 1350 C CA . ALA A 1 176 ? -11.275 2.092 20.233 1.00 71.25 176 ALA A CA 1
ATOM 1351 C C . ALA A 1 176 ? -11.618 1.725 18.780 1.00 71.25 176 ALA A C 1
ATOM 1353 O O . ALA A 1 176 ? -10.917 0.894 18.208 1.00 71.25 176 ALA A O 1
ATOM 1354 N N . THR A 1 177 ? -12.626 2.348 18.157 1.00 74.00 177 THR A N 1
ATOM 1355 C CA . THR A 1 177 ? -13.007 2.064 16.755 1.00 74.00 177 THR A CA 1
ATOM 1356 C C . THR A 1 177 ? -11.925 2.485 15.757 1.00 74.00 177 THR A C 1
ATOM 1358 O O . THR A 1 177 ? -11.938 2.099 14.594 1.00 74.00 177 THR A O 1
ATOM 1361 N N . GLN A 1 178 ? -10.947 3.273 16.207 1.00 79.19 178 GLN A N 1
ATOM 1362 C CA . GLN A 1 178 ? -9.759 3.615 15.432 1.00 79.19 178 GLN A CA 1
ATOM 1363 C C . GLN A 1 178 ? -8.724 2.474 15.408 1.00 79.19 178 GLN A C 1
ATOM 1365 O O . GLN A 1 178 ? -7.891 2.436 14.508 1.00 79.19 178 GLN A O 1
ATOM 1370 N N . PHE A 1 179 ? -8.775 1.514 16.342 1.00 85.50 179 PHE A N 1
ATOM 1371 C CA . PHE A 1 179 ? -7.823 0.394 16.414 1.00 85.50 179 PHE A CA 1
ATOM 1372 C C . PHE A 1 179 ? -8.102 -0.726 15.402 1.00 85.50 179 PHE A C 1
ATOM 1374 O O . PHE A 1 179 ? -7.411 -1.743 15.440 1.00 85.50 179 PHE A O 1
ATOM 1381 N N . GLY A 1 180 ? -9.090 -0.572 14.518 1.00 84.25 180 GLY A N 1
ATOM 1382 C CA . GLY A 1 180 ? -9.518 -1.598 13.570 1.00 84.25 180 GLY A CA 1
ATOM 1383 C C . GLY A 1 180 ? -10.957 -2.049 13.807 1.00 84.25 180 GLY A C 1
ATOM 1384 O O . GLY A 1 180 ? -11.758 -1.289 14.347 1.00 84.25 180 GLY A O 1
ATOM 1385 N N . VAL A 1 181 ? -11.289 -3.267 13.377 1.00 84.25 181 VAL A N 1
ATOM 1386 C CA . VAL A 1 181 ? -12.626 -3.848 13.557 1.00 84.25 181 VAL A CA 1
ATOM 1387 C C . VAL A 1 181 ? -12.923 -4.111 15.036 1.00 84.25 181 VAL A C 1
ATOM 1389 O O . VAL A 1 181 ? -12.014 -4.367 15.837 1.00 84.25 181 VAL A O 1
ATOM 1392 N N . GLU A 1 182 ? -14.205 -4.046 15.400 1.00 87.56 182 GLU A N 1
ATOM 1393 C CA . GLU A 1 182 ? -14.658 -4.381 16.750 1.00 87.56 182 GLU A CA 1
ATOM 1394 C C . GLU A 1 182 ? -14.262 -5.822 17.103 1.00 87.56 182 GLU A C 1
ATOM 1396 O O . GLU A 1 182 ? -14.270 -6.707 16.253 1.00 87.56 182 GLU A O 1
ATOM 1401 N N . GLN A 1 183 ? -13.823 -6.033 18.345 1.00 92.12 183 GLN A N 1
ATOM 1402 C CA . GLN A 1 183 ? -13.263 -7.308 18.787 1.00 92.12 183 GLN A CA 1
ATOM 1403 C C . GLN A 1 183 ? -14.325 -8.108 19.531 1.00 92.12 183 GLN A C 1
ATOM 1405 O O . GLN A 1 183 ? -14.858 -7.636 20.540 1.00 92.12 183 GLN A O 1
ATOM 1410 N N . GLU A 1 184 ? -14.599 -9.320 19.063 1.00 91.94 184 GLU A N 1
ATOM 1411 C CA . GLU A 1 184 ? -15.591 -10.190 19.675 1.00 91.94 184 GLU A CA 1
ATOM 1412 C C . GLU A 1 184 ? -15.061 -10.839 20.958 1.00 91.94 184 GLU A C 1
ATOM 1414 O O . GLU A 1 184 ? -13.884 -11.187 21.103 1.00 91.94 184 GLU A O 1
ATOM 1419 N N . LEU A 1 185 ? -15.966 -11.005 21.922 1.00 94.00 185 LEU A N 1
ATOM 1420 C CA . LEU A 1 185 ? -15.709 -11.800 23.112 1.00 94.00 185 LEU A CA 1
ATOM 1421 C C . LEU A 1 185 ? -16.220 -13.222 22.877 1.00 94.00 185 LEU A C 1
ATOM 1423 O O . LEU A 1 185 ? -17.347 -13.382 22.397 1.00 94.00 185 LEU A O 1
ATOM 1427 N N . PRO A 1 186 ? -15.464 -14.261 23.278 1.00 93.56 186 PRO A N 1
ATOM 1428 C CA . PRO A 1 186 ? -15.980 -15.622 23.243 1.00 93.56 186 PRO A CA 1
ATOM 1429 C C . PRO A 1 186 ? -17.174 -15.764 24.205 1.00 93.56 186 PRO A C 1
ATOM 1431 O O . PRO A 1 186 ? -17.533 -14.846 24.949 1.00 93.56 186 PRO A O 1
ATOM 1434 N N . ASN A 1 187 ? -17.812 -16.935 24.231 1.00 94.75 187 ASN A N 1
ATOM 1435 C CA . ASN A 1 187 ? -18.886 -17.174 25.198 1.00 94.75 187 ASN A CA 1
ATOM 1436 C C . ASN A 1 187 ? -18.374 -17.022 26.639 1.00 94.75 187 ASN A C 1
ATOM 1438 O O . ASN A 1 187 ? -17.233 -17.357 26.947 1.00 94.75 187 ASN A O 1
ATOM 1442 N N . GLN A 1 188 ? -19.236 -16.562 27.548 1.00 94.06 188 GLN A N 1
ATOM 1443 C CA . GLN A 1 188 ? -18.849 -16.276 28.935 1.00 94.06 188 GLN A CA 1
ATOM 1444 C C . GLN A 1 188 ? -18.357 -17.513 29.716 1.00 94.06 188 GLN A C 1
ATOM 1446 O O . GLN A 1 188 ? -17.680 -17.379 30.733 1.00 94.06 188 GLN A O 1
ATOM 1451 N N . ASP A 1 189 ? -18.719 -18.719 29.279 1.00 95.38 189 ASP A N 1
ATOM 1452 C CA . ASP A 1 189 ? -18.247 -19.986 29.839 1.00 95.38 189 ASP A CA 1
ATOM 1453 C C . ASP A 1 189 ? -16.958 -20.513 29.186 1.00 95.38 189 ASP A C 1
ATOM 1455 O O . ASP A 1 189 ? -16.419 -21.526 29.642 1.00 95.38 189 ASP A O 1
ATOM 1459 N N . ASP A 1 190 ? -16.445 -19.831 28.159 1.00 95.19 190 ASP A N 1
ATOM 1460 C CA . ASP A 1 190 ? -15.154 -20.141 27.559 1.00 95.19 190 ASP A CA 1
ATOM 1461 C C . ASP A 1 190 ? -14.017 -19.871 28.556 1.00 95.19 190 ASP A C 1
ATOM 1463 O O . ASP A 1 190 ? -14.001 -18.879 29.291 1.00 95.19 190 ASP A O 1
ATOM 1467 N N . LYS A 1 191 ? -13.032 -20.771 28.578 1.00 94.75 191 LYS A N 1
ATOM 1468 C CA . LYS A 1 191 ? -11.859 -20.663 29.454 1.00 94.75 191 LYS A CA 1
ATOM 1469 C C . LYS A 1 191 ? -11.016 -19.411 29.181 1.00 94.75 191 LYS A C 1
ATOM 1471 O O . LYS A 1 191 ? -10.332 -18.958 30.096 1.00 94.75 191 LYS A O 1
ATOM 1476 N N . ASP A 1 192 ? -11.071 -18.872 27.964 1.00 95.12 192 ASP A N 1
ATOM 1477 C CA . ASP A 1 192 ? -10.243 -17.757 27.508 1.00 95.12 192 ASP A CA 1
ATOM 1478 C C . ASP A 1 192 ? -11.013 -16.416 27.507 1.00 95.12 192 ASP A C 1
ATOM 1480 O O . ASP A 1 192 ? -10.470 -15.391 27.095 1.00 95.12 192 ASP A O 1
ATOM 1484 N N . TYR A 1 193 ? -12.256 -16.381 28.011 1.00 95.19 193 TYR A N 1
ATOM 1485 C CA . TYR A 1 193 ? -13.093 -15.173 28.068 1.00 95.19 193 TYR A CA 1
ATOM 1486 C C . TYR A 1 193 ? -12.428 -14.010 28.814 1.00 95.19 193 TYR A C 1
ATOM 1488 O O . TYR A 1 193 ? -12.233 -12.929 28.259 1.00 95.19 193 TYR A O 1
ATOM 1496 N N . GLU A 1 194 ? -12.019 -14.243 30.062 1.00 95.94 194 GLU A N 1
ATOM 1497 C CA . GLU A 1 194 ? -11.374 -13.211 30.886 1.00 95.94 194 GLU A CA 1
ATOM 1498 C C . GLU A 1 194 ? -10.013 -12.794 30.310 1.00 95.94 194 GLU A C 1
ATOM 1500 O O . GLU A 1 194 ? -9.668 -11.613 30.327 1.00 95.94 194 GLU A O 1
ATOM 1505 N N . ALA A 1 195 ? -9.264 -13.746 29.740 1.00 95.50 195 ALA A N 1
ATOM 1506 C CA . ALA A 1 195 ? -7.992 -13.463 29.078 1.00 95.50 195 ALA A CA 1
ATOM 1507 C C . ALA A 1 195 ? -8.187 -12.563 27.847 1.00 95.50 195 ALA A C 1
ATOM 1509 O O . ALA A 1 195 ? -7.414 -11.632 27.637 1.00 95.50 195 ALA A O 1
ATOM 1510 N N . THR A 1 196 ? -9.252 -12.789 27.072 1.00 95.88 196 THR A N 1
ATOM 1511 C CA . THR A 1 196 ? -9.600 -11.960 25.909 1.00 95.88 196 THR A CA 1
ATOM 1512 C C . THR A 1 196 ? -9.942 -10.531 26.334 1.00 95.88 196 THR A C 1
ATOM 1514 O O . THR A 1 196 ? -9.431 -9.581 25.742 1.00 95.88 196 THR A O 1
ATOM 1517 N N . ILE A 1 197 ? -10.724 -10.352 27.407 1.00 94.88 197 ILE A N 1
ATOM 1518 C CA . ILE A 1 197 ? -11.036 -9.019 27.957 1.00 94.88 197 ILE A CA 1
ATOM 1519 C C . ILE A 1 197 ? -9.760 -8.286 28.385 1.00 94.88 197 ILE A C 1
ATOM 1521 O O . ILE A 1 197 ? -9.569 -7.116 28.038 1.00 94.88 197 ILE A O 1
ATOM 1525 N N . GLU A 1 198 ? -8.883 -8.958 29.135 1.00 95.00 198 GLU A N 1
ATOM 1526 C CA . GLU A 1 198 ? -7.610 -8.378 29.570 1.00 95.00 198 GLU A CA 1
ATOM 1527 C C . GLU A 1 198 ? -6.752 -7.970 28.364 1.00 95.00 198 GLU A C 1
ATOM 1529 O O . GLU A 1 198 ? -6.158 -6.888 28.346 1.00 95.00 198 GLU A O 1
ATOM 1534 N N . HIS A 1 199 ? -6.739 -8.793 27.316 1.00 95.50 199 HIS A N 1
ATOM 1535 C CA . HIS A 1 199 ? -5.953 -8.539 26.116 1.00 95.50 199 HIS A CA 1
ATOM 1536 C C . HIS A 1 199 ? -6.501 -7.393 25.256 1.00 95.50 199 HIS A C 1
ATOM 1538 O O . HIS A 1 199 ? -5.717 -6.594 24.738 1.00 95.50 199 HIS A O 1
ATOM 1544 N N . ILE A 1 200 ? -7.826 -7.220 25.173 1.00 93.88 200 ILE A N 1
ATOM 1545 C CA . ILE A 1 200 ? -8.454 -6.040 24.547 1.00 93.88 200 ILE A CA 1
ATOM 1546 C C . ILE A 1 200 ? -8.027 -4.761 25.283 1.00 93.88 200 ILE A C 1
ATOM 1548 O O . ILE A 1 200 ? -7.618 -3.777 24.660 1.00 93.88 200 ILE A O 1
ATOM 1552 N N . GLN A 1 201 ? -8.050 -4.772 26.621 1.00 92.25 201 GLN A N 1
ATOM 1553 C CA . GLN A 1 201 ? -7.604 -3.625 27.422 1.00 92.25 201 GLN A CA 1
ATOM 1554 C C . GLN A 1 201 ? -6.116 -3.333 27.207 1.00 92.25 201 GLN A C 1
ATOM 1556 O O . GLN A 1 201 ? -5.731 -2.179 27.001 1.00 92.25 201 GLN A O 1
ATOM 1561 N N . LYS A 1 202 ? -5.285 -4.379 27.197 1.00 94.62 202 LYS A N 1
ATOM 1562 C CA . LYS A 1 202 ? -3.848 -4.286 26.919 1.00 94.62 202 LYS A CA 1
ATOM 1563 C C . LYS A 1 202 ? -3.579 -3.692 25.533 1.00 94.62 202 LYS A C 1
ATOM 1565 O O . LYS A 1 202 ? -2.708 -2.835 25.399 1.00 94.62 202 LYS A O 1
ATOM 1570 N N . THR A 1 203 ? -4.352 -4.102 24.529 1.00 94.06 203 THR A N 1
ATOM 1571 C CA . THR A 1 203 ? -4.287 -3.576 23.159 1.00 94.06 203 THR A CA 1
ATOM 1572 C C . THR A 1 203 ? -4.649 -2.093 23.122 1.00 94.06 203 THR A C 1
ATOM 1574 O O . THR A 1 203 ? -3.906 -1.300 22.554 1.00 94.06 203 THR A O 1
ATOM 1577 N N . SER A 1 204 ? -5.720 -1.675 23.807 1.00 90.38 204 SER A N 1
ATOM 1578 C CA . SER A 1 204 ? -6.094 -0.253 23.881 1.00 90.38 204 SER A CA 1
ATOM 1579 C C . SER A 1 204 ? -5.000 0.614 24.512 1.00 90.38 204 SER A C 1
ATOM 1581 O O . SER A 1 204 ? -4.755 1.726 24.045 1.00 90.38 204 SER A O 1
ATOM 1583 N N . VAL A 1 205 ? -4.337 0.124 25.565 1.00 91.44 205 VAL A N 1
ATOM 1584 C CA . VAL A 1 205 ? -3.216 0.836 26.200 1.00 91.44 205 VAL A CA 1
ATOM 1585 C C . VAL A 1 205 ? -2.029 0.936 25.247 1.00 91.44 205 VAL A C 1
ATOM 1587 O O . VAL A 1 205 ? -1.510 2.033 25.056 1.00 91.44 205 VAL A O 1
ATOM 1590 N N . TYR A 1 206 ? -1.646 -0.182 24.625 1.00 92.25 206 TYR A N 1
ATOM 1591 C CA . TYR A 1 206 ? -0.564 -0.226 23.644 1.00 92.25 206 TYR A CA 1
ATOM 1592 C C . TYR A 1 206 ? -0.791 0.783 22.516 1.00 92.25 206 TYR A C 1
ATOM 1594 O O . TYR A 1 206 ? 0.073 1.605 22.237 1.00 92.25 206 TYR A O 1
ATOM 1602 N N . MET A 1 207 ? -1.981 0.791 21.923 1.00 89.50 207 MET A N 1
ATOM 1603 C CA . MET A 1 207 ? -2.282 1.694 20.818 1.00 89.50 207 MET A CA 1
ATOM 1604 C C . MET A 1 207 ? -2.273 3.169 21.234 1.00 89.50 207 MET A C 1
ATOM 1606 O O . MET A 1 207 ? -1.728 4.005 20.519 1.00 89.50 207 MET A O 1
ATOM 1610 N N . LYS A 1 208 ? -2.788 3.500 22.427 1.00 85.25 208 LYS A N 1
ATOM 1611 C CA . LYS A 1 208 ? -2.699 4.866 22.976 1.00 85.25 208 LYS A CA 1
ATOM 1612 C C . LYS A 1 208 ? -1.253 5.316 23.177 1.00 85.25 208 LYS A C 1
ATOM 1614 O O . LYS A 1 208 ? -0.936 6.473 22.912 1.00 85.25 208 LYS A O 1
ATOM 1619 N N . GLU A 1 209 ? -0.382 4.421 23.639 1.00 86.06 209 GLU A N 1
ATOM 1620 C CA . GLU A 1 209 ? 1.051 4.698 23.765 1.00 86.06 209 GLU A CA 1
ATOM 1621 C C . GLU A 1 209 ? 1.690 4.913 22.390 1.00 86.06 209 GLU A C 1
ATOM 1623 O O . GLU A 1 209 ? 2.351 5.931 22.180 1.00 86.06 209 GLU A O 1
ATOM 1628 N N . MET A 1 210 ? 1.429 4.012 21.436 1.00 83.25 210 MET A N 1
ATOM 1629 C CA . MET A 1 210 ? 1.959 4.104 20.076 1.00 83.25 210 MET A CA 1
ATOM 1630 C C . MET A 1 210 ? 1.618 5.441 19.417 1.00 83.25 210 MET A C 1
ATOM 1632 O O . MET A 1 210 ? 2.477 6.033 18.770 1.00 83.25 210 MET A O 1
ATOM 1636 N N . TRP A 1 211 ? 0.410 5.955 19.630 1.00 77.12 211 TRP A N 1
ATOM 1637 C CA . TRP A 1 211 ? -0.052 7.214 19.038 1.00 77.12 211 TRP A CA 1
ATOM 1638 C C . TRP A 1 211 ? 0.403 8.463 19.778 1.00 77.12 211 TRP A C 1
ATOM 1640 O O . TRP A 1 211 ? 0.459 9.538 19.194 1.00 77.12 211 TRP A O 1
ATOM 1650 N N . SER A 1 212 ? 0.765 8.336 21.054 1.00 75.88 212 SER A N 1
ATOM 1651 C CA . SER A 1 212 ? 1.299 9.464 21.822 1.00 75.88 212 SER A CA 1
ATOM 1652 C C . SER A 1 212 ? 2.708 9.890 21.387 1.00 75.88 212 SER A C 1
ATOM 1654 O O . SER A 1 212 ? 3.178 10.945 21.812 1.00 75.88 212 SER A O 1
ATOM 1656 N N . ASN A 1 213 ? 3.379 9.090 20.550 1.00 79.81 213 ASN A N 1
ATOM 1657 C CA . ASN A 1 213 ? 4.712 9.373 20.033 1.00 79.81 213 ASN A CA 1
ATOM 1658 C C . ASN A 1 213 ? 4.673 9.689 18.529 1.00 79.81 213 ASN A C 1
ATOM 1660 O O . ASN A 1 213 ? 4.387 8.820 17.705 1.00 79.81 213 ASN A O 1
ATOM 1664 N N . GLU A 1 214 ? 5.050 10.918 18.175 1.00 74.69 214 GLU A N 1
ATOM 1665 C CA . GLU A 1 214 ? 5.100 11.394 16.789 1.00 74.69 214 GLU A CA 1
ATOM 1666 C C . GLU A 1 214 ? 6.055 10.584 15.895 1.00 74.69 214 GLU A C 1
ATOM 1668 O O . GLU A 1 214 ? 5.831 10.494 14.687 1.00 74.69 214 GLU A O 1
ATOM 1673 N N . GLU A 1 215 ? 7.086 9.942 16.461 1.00 75.81 215 GLU A N 1
ATOM 1674 C CA . GLU A 1 215 ? 8.007 9.081 15.699 1.00 75.81 215 GLU A CA 1
ATOM 1675 C C . GLU A 1 215 ? 7.299 7.869 15.074 1.00 75.81 215 GLU A C 1
ATOM 1677 O O . GLU A 1 215 ? 7.763 7.313 14.077 1.00 75.81 215 GLU A O 1
ATOM 1682 N N . HIS A 1 216 ? 6.163 7.459 15.639 1.00 77.69 216 HIS A N 1
ATOM 1683 C CA . HIS A 1 216 ? 5.400 6.308 15.173 1.00 77.69 216 HIS A CA 1
ATOM 1684 C C . HIS A 1 216 ? 4.360 6.671 14.099 1.00 77.69 216 HIS A C 1
ATOM 1686 O O . HIS A 1 216 ? 3.758 5.779 13.497 1.00 77.69 216 HIS A O 1
ATOM 1692 N N . ASN A 1 217 ? 4.163 7.964 13.800 1.00 72.00 217 ASN A N 1
ATOM 1693 C CA . ASN A 1 217 ? 3.161 8.442 12.835 1.00 72.00 217 ASN A CA 1
ATOM 1694 C C . ASN A 1 217 ? 3.302 7.809 11.443 1.00 72.00 217 ASN A C 1
ATOM 1696 O O . ASN A 1 217 ? 2.319 7.704 10.719 1.00 72.00 217 ASN A O 1
ATOM 1700 N N . TYR A 1 218 ? 4.503 7.344 11.096 1.00 68.88 218 TYR A N 1
ATOM 1701 C CA . TYR A 1 218 ? 4.797 6.661 9.837 1.00 68.88 218 TYR A CA 1
ATOM 1702 C C . TYR A 1 218 ? 4.067 5.320 9.656 1.00 68.88 218 TYR A C 1
ATOM 1704 O O . TYR A 1 218 ? 3.865 4.873 8.536 1.00 68.88 218 TYR A O 1
ATOM 1712 N N . TYR A 1 219 ? 3.696 4.643 10.741 1.00 75.06 219 TYR A N 1
ATOM 1713 C CA . TYR A 1 219 ? 3.090 3.307 10.672 1.00 75.06 219 TYR A CA 1
ATOM 1714 C C . TYR A 1 219 ? 1.876 3.142 11.590 1.00 75.06 219 TYR A C 1
ATOM 1716 O O . TYR A 1 219 ? 1.136 2.168 11.461 1.00 75.06 219 TYR A O 1
ATOM 1724 N N . ASN A 1 220 ? 1.617 4.109 12.475 1.00 77.19 220 ASN A N 1
ATOM 1725 C CA . ASN A 1 220 ? 0.419 4.145 13.310 1.00 77.19 220 ASN A CA 1
ATOM 1726 C C . ASN A 1 220 ? -0.867 4.073 12.484 1.00 77.19 220 ASN A C 1
ATOM 1728 O O . ASN A 1 220 ? -1.788 3.367 12.885 1.00 77.19 220 ASN A O 1
ATOM 1732 N N . TYR A 1 221 ? -0.907 4.730 11.317 1.00 75.06 221 TYR A N 1
ATOM 1733 C CA . TYR A 1 221 ? -2.103 4.748 10.471 1.00 75.06 221 TYR A CA 1
ATOM 1734 C C . TYR A 1 221 ? -2.460 3.388 9.859 1.00 75.06 221 TYR A C 1
ATOM 1736 O O . TYR A 1 221 ? -3.637 3.103 9.618 1.00 75.06 221 TYR A O 1
ATOM 1744 N N . LYS A 1 222 ? -1.453 2.523 9.682 1.00 79.25 222 LYS A N 1
ATOM 1745 C CA . LYS A 1 222 ? -1.618 1.135 9.232 1.00 79.25 222 LYS A CA 1
ATOM 1746 C C . LYS A 1 222 ? -1.950 0.184 10.382 1.00 79.25 222 LYS A C 1
ATOM 1748 O O . LYS A 1 222 ? -2.400 -0.931 10.143 1.00 79.25 222 LYS A O 1
ATOM 1753 N N . CYS A 1 223 ? -1.726 0.586 11.635 1.00 87.06 223 CYS A N 1
ATOM 1754 C CA . CYS A 1 223 ? -1.832 -0.333 12.757 1.00 87.06 223 CYS A CA 1
ATOM 1755 C C . CYS A 1 223 ? -3.273 -0.546 13.220 1.00 87.06 223 CYS A C 1
ATOM 1757 O O . CYS A 1 223 ? -3.784 0.169 14.082 1.00 87.06 223 CYS A O 1
ATOM 1759 N N . LYS A 1 224 ? -3.917 -1.562 12.641 1.00 87.50 224 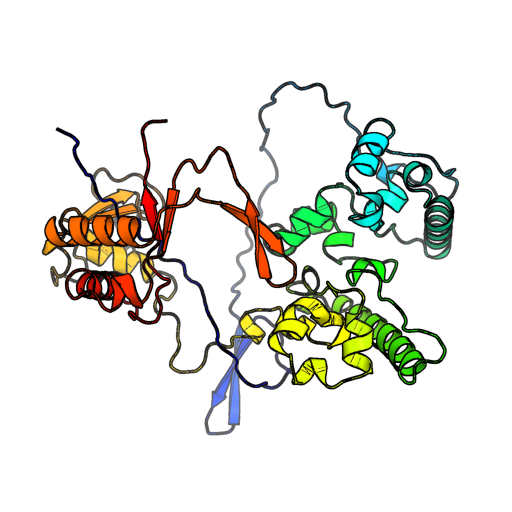LYS A N 1
ATOM 1760 C CA . LYS A 1 224 ? -5.316 -1.920 12.889 1.00 87.50 224 LYS A CA 1
ATOM 1761 C C . LYS A 1 224 ? -5.465 -3.436 13.064 1.00 87.50 224 LYS A C 1
ATOM 1763 O O . LYS A 1 224 ? -4.722 -4.210 12.466 1.00 87.50 224 LYS A O 1
ATOM 1768 N N . ASN A 1 225 ? -6.402 -3.856 13.912 1.00 90.94 225 ASN A N 1
ATOM 1769 C CA . ASN A 1 225 ? -6.906 -5.224 13.932 1.00 90.94 225 ASN A CA 1
ATOM 1770 C C . ASN A 1 225 ? -7.922 -5.349 12.797 1.00 90.94 225 ASN A C 1
ATOM 1772 O O . ASN A 1 225 ? -8.880 -4.586 12.726 1.00 90.94 225 ASN A O 1
ATOM 1776 N N . MET A 1 226 ? -7.699 -6.296 11.906 1.00 87.19 226 MET A N 1
ATOM 1777 C CA . MET A 1 226 ? -8.505 -6.508 10.706 1.00 87.19 226 MET A CA 1
ATOM 1778 C C . MET A 1 226 ? -9.500 -7.652 10.872 1.00 87.19 226 MET A C 1
ATOM 1780 O O . MET A 1 226 ? -10.390 -7.803 10.045 1.00 87.19 226 MET A O 1
ATOM 1784 N N . ASP A 1 227 ? -9.357 -8.421 11.949 1.00 91.69 227 ASP A N 1
ATOM 1785 C CA . ASP A 1 227 ? -10.209 -9.549 12.288 1.00 91.69 227 ASP A CA 1
ATOM 1786 C C . ASP A 1 227 ? -10.834 -9.348 13.672 1.00 91.69 227 ASP A C 1
ATOM 1788 O O . ASP A 1 227 ? -10.185 -8.830 14.591 1.00 91.69 227 ASP A O 1
ATOM 1792 N N . GLU A 1 228 ? -12.097 -9.738 13.813 1.00 92.88 228 GLU A N 1
ATOM 1793 C CA . GLU A 1 228 ? -12.873 -9.614 15.047 1.00 92.88 228 GLU A CA 1
ATOM 1794 C C . GLU A 1 228 ? -12.336 -10.522 16.165 1.00 92.88 228 GLU A C 1
ATOM 1796 O O . GLU A 1 228 ? -12.478 -10.206 17.347 1.00 92.88 228 GLU A O 1
ATOM 1801 N N . GLU A 1 229 ? -11.609 -11.587 15.810 1.00 94.44 229 GLU A N 1
ATOM 1802 C CA . GLU A 1 229 ? -11.005 -12.526 16.755 1.00 94.44 229 GLU A CA 1
ATOM 1803 C C . GLU A 1 229 ? -9.530 -12.222 17.077 1.00 94.44 229 GLU A C 1
ATOM 1805 O O . GLU A 1 229 ? -8.925 -12.938 17.879 1.00 94.44 229 GLU A O 1
ATOM 1810 N N . CYS A 1 230 ? -8.924 -11.156 16.530 1.00 95.69 230 CYS A N 1
ATOM 1811 C CA . CYS A 1 230 ? -7.500 -10.845 16.747 1.00 95.69 230 CYS A CA 1
ATOM 1812 C C . CYS A 1 230 ? -7.106 -10.858 18.236 1.00 95.69 230 CYS A C 1
ATOM 1814 O O . CYS A 1 230 ? -6.063 -11.400 18.615 1.00 95.69 230 CYS A O 1
ATOM 1816 N N . SER A 1 231 ? -7.944 -10.274 19.096 1.00 95.56 231 SER A N 1
ATOM 1817 C CA . SER A 1 231 ? -7.705 -10.232 20.543 1.00 95.56 231 SER A CA 1
ATOM 1818 C C . SER A 1 231 ? -7.884 -11.594 21.208 1.00 95.56 231 SER A C 1
ATOM 1820 O O . SER A 1 231 ? -7.116 -11.925 22.110 1.00 95.56 231 SER A O 1
ATOM 1822 N N . TYR A 1 232 ? -8.849 -12.396 20.752 1.00 95.69 232 TYR A N 1
ATOM 1823 C CA . TYR A 1 232 ? -9.050 -13.763 21.227 1.00 95.69 232 TYR A CA 1
ATOM 1824 C C . TYR A 1 232 ? -7.866 -14.656 20.842 1.00 95.69 232 TYR A C 1
ATOM 1826 O O . TYR A 1 232 ? -7.309 -15.325 21.711 1.00 95.69 232 TYR A O 1
ATOM 1834 N N . TRP A 1 233 ? -7.410 -14.633 19.587 1.00 95.56 233 TRP A N 1
ATOM 1835 C CA . TRP A 1 233 ? -6.259 -15.419 19.120 1.00 95.56 233 TRP A CA 1
ATOM 1836 C C . TRP A 1 233 ? -4.963 -15.044 19.832 1.00 95.56 233 TRP A C 1
ATOM 1838 O O . TRP A 1 233 ? -4.187 -15.919 20.216 1.00 95.56 233 TRP A O 1
ATOM 1848 N N . ALA A 1 234 ? -4.745 -13.748 20.060 1.00 95.12 234 ALA A N 1
ATOM 1849 C CA . ALA A 1 234 ? -3.575 -13.267 20.781 1.00 95.12 234 ALA A CA 1
ATOM 1850 C C . ALA A 1 234 ? -3.621 -13.572 22.295 1.00 95.12 234 ALA A C 1
ATOM 1852 O O . ALA A 1 234 ? -2.567 -13.653 22.926 1.00 95.12 234 ALA A O 1
ATOM 1853 N N . ALA A 1 235 ? -4.814 -13.749 22.878 1.00 94.19 235 ALA A N 1
ATOM 1854 C CA . ALA A 1 235 ? -4.996 -14.083 24.294 1.00 94.19 235 ALA A CA 1
ATOM 1855 C C . ALA A 1 235 ? -4.994 -15.595 24.579 1.00 94.19 235 ALA A C 1
ATOM 1857 O O . ALA A 1 235 ? -4.455 -16.040 25.593 1.00 94.19 235 ALA A O 1
ATOM 1858 N N . SER A 1 236 ? -5.644 -16.377 23.715 1.00 83.50 236 SER A N 1
ATOM 1859 C CA . SER A 1 236 ? -5.928 -17.805 23.915 1.00 83.50 236 SER A CA 1
ATOM 1860 C C . SER A 1 236 ? -4.808 -18.732 23.435 1.00 83.50 236 SER A C 1
ATOM 1862 O O . SER A 1 236 ? -4.739 -19.889 23.869 1.00 83.50 236 SER A O 1
ATOM 1864 N N . GLY A 1 237 ? -3.919 -18.245 22.565 1.00 70.12 237 GLY A N 1
ATOM 1865 C CA . GLY A 1 237 ? -2.871 -19.043 21.941 1.00 70.12 237 GLY A CA 1
ATOM 1866 C C . GLY A 1 237 ? -1.579 -18.277 21.683 1.00 70.12 237 GLY A C 1
ATOM 1867 O O . GLY A 1 237 ? -1.492 -17.063 21.831 1.00 70.12 237 GLY A O 1
ATOM 1868 N N . ASP A 1 238 ? -0.563 -19.011 21.238 1.00 82.31 238 ASP A N 1
ATOM 1869 C CA . ASP A 1 238 ? 0.696 -18.440 20.760 1.00 82.31 238 ASP A CA 1
ATOM 1870 C C . ASP A 1 238 ? 0.559 -17.960 19.297 1.00 82.31 238 ASP A C 1
ATOM 1872 O O . ASP A 1 238 ? 1.543 -17.987 18.573 1.00 82.31 238 ASP A O 1
ATOM 1876 N N . GLU A 1 239 ? -0.628 -17.561 18.807 1.00 92.75 239 GLU A N 1
ATOM 1877 C CA . GLU A 1 239 ? -0.856 -17.235 17.379 1.00 92.75 239 GLU A CA 1
ATOM 1878 C C . GLU A 1 239 ? 0.049 -16.101 16.890 1.00 92.75 239 GLU A C 1
ATOM 1880 O O . GLU A 1 239 ? 0.581 -16.162 15.781 1.00 92.75 239 GLU A O 1
ATOM 1885 N N . CYS A 1 240 ? 0.333 -15.119 17.751 1.00 93.50 240 CYS A N 1
ATOM 1886 C CA . CYS A 1 240 ? 1.314 -14.070 17.463 1.00 93.50 240 CYS A CA 1
ATOM 1887 C C . CYS A 1 240 ? 2.723 -14.623 17.150 1.00 93.50 240 CYS A C 1
ATOM 1889 O O . CYS A 1 240 ? 3.512 -13.939 16.503 1.00 93.50 240 CYS A O 1
ATOM 1891 N N . GLU A 1 241 ? 3.041 -15.851 17.570 1.00 89.88 241 GLU A N 1
ATOM 1892 C CA . GLU A 1 241 ? 4.300 -16.544 17.271 1.00 89.88 241 GLU A CA 1
ATOM 1893 C C . GLU A 1 241 ? 4.133 -17.687 16.256 1.00 89.88 241 GLU A C 1
ATOM 1895 O O . GLU A 1 241 ? 4.961 -17.848 15.359 1.00 89.88 241 GLU A O 1
ATOM 1900 N N . ALA A 1 242 ? 3.066 -18.479 16.365 1.00 89.81 242 ALA A N 1
ATOM 1901 C CA . ALA A 1 242 ? 2.783 -19.634 15.520 1.00 89.81 242 ALA A CA 1
ATOM 1902 C C . ALA A 1 242 ? 2.346 -19.230 14.106 1.00 89.81 242 ALA A C 1
ATOM 1904 O O . ALA A 1 242 ? 2.710 -19.900 13.139 1.00 89.81 242 ALA A O 1
ATOM 1905 N N . ASN A 1 243 ? 1.619 -18.118 13.988 1.00 88.88 243 ASN A N 1
ATOM 1906 C CA . ASN A 1 243 ? 1.135 -17.545 12.737 1.00 88.88 243 ASN A CA 1
ATOM 1907 C C . ASN A 1 243 ? 1.552 -16.070 12.607 1.00 88.88 243 ASN A C 1
ATOM 1909 O O . ASN A 1 243 ? 0.793 -15.194 12.185 1.00 88.88 243 ASN A O 1
ATOM 1913 N N . ARG A 1 244 ? 2.801 -15.797 12.997 1.00 87.94 244 ARG A N 1
ATOM 1914 C CA . ARG A 1 244 ? 3.364 -14.450 13.114 1.00 87.94 244 ARG A CA 1
ATOM 1915 C C . ARG A 1 244 ? 3.204 -13.598 11.859 1.00 87.94 244 ARG A C 1
ATOM 1917 O O . ARG A 1 244 ? 2.867 -12.430 11.984 1.00 87.94 244 ARG A O 1
ATOM 1924 N N . ASP A 1 245 ? 3.420 -14.159 10.670 1.00 84.12 245 ASP A N 1
ATOM 1925 C CA . ASP A 1 245 ? 3.344 -13.396 9.416 1.00 84.12 245 ASP A CA 1
ATOM 1926 C C . ASP A 1 245 ? 1.931 -12.857 9.150 1.00 84.12 245 ASP A C 1
ATOM 1928 O O . ASP A 1 245 ? 1.782 -11.723 8.695 1.00 84.12 245 ASP A O 1
ATOM 1932 N N . TYR A 1 246 ? 0.895 -13.645 9.454 1.00 86.44 246 TYR A N 1
ATOM 1933 C CA . TYR A 1 246 ? -0.495 -13.207 9.342 1.00 86.44 246 TYR A CA 1
ATOM 1934 C C . TYR A 1 246 ? -0.844 -12.224 10.458 1.00 86.44 246 TYR A C 1
ATOM 1936 O O . TYR A 1 246 ? -1.334 -11.128 10.187 1.00 86.44 246 TYR A O 1
ATOM 1944 N N . MET A 1 247 ? -0.542 -12.590 11.707 1.00 91.44 247 MET A N 1
ATOM 1945 C CA . MET A 1 247 ? -0.889 -11.795 12.883 1.00 91.44 247 MET A CA 1
ATOM 1946 C C . MET A 1 247 ? -0.189 -10.433 12.896 1.00 91.44 247 MET A C 1
ATOM 1948 O O . MET A 1 247 ? -0.772 -9.443 13.320 1.0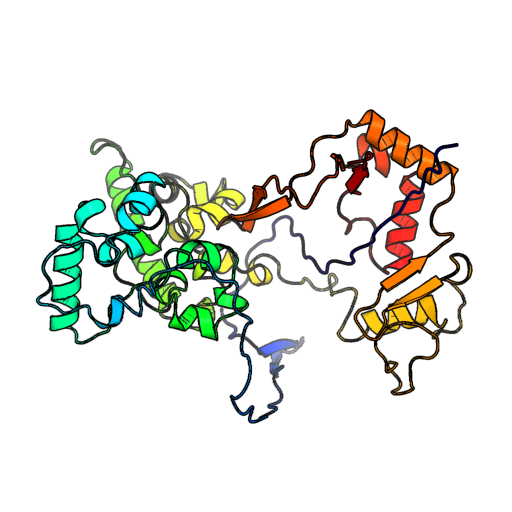0 91.44 247 MET A O 1
ATOM 1952 N N . GLN A 1 248 ? 1.038 -10.346 12.385 1.00 87.81 248 GLN A N 1
ATOM 1953 C CA . GLN A 1 248 ? 1.765 -9.087 12.246 1.00 87.81 248 GLN A CA 1
ATOM 1954 C C . GLN A 1 248 ? 1.078 -8.106 11.303 1.00 87.81 248 GLN A C 1
ATOM 1956 O O . GLN A 1 248 ? 1.175 -6.907 11.535 1.00 87.81 248 GLN A O 1
ATOM 1961 N N . LYS A 1 249 ? 0.429 -8.588 10.244 1.00 82.75 249 LYS A N 1
ATOM 1962 C CA . LYS A 1 249 ? -0.188 -7.718 9.241 1.00 82.75 249 LYS A CA 1
ATOM 1963 C C . LYS A 1 249 ? -1.660 -7.443 9.537 1.00 82.75 249 LYS A C 1
ATOM 1965 O O . LYS A 1 249 ? -2.121 -6.332 9.331 1.00 82.75 249 LYS A O 1
ATOM 1970 N N . ASN A 1 250 ? -2.370 -8.441 10.060 1.00 87.62 250 ASN A N 1
ATOM 1971 C CA . ASN A 1 250 ? -3.818 -8.382 10.260 1.00 87.62 250 ASN A CA 1
ATOM 1972 C C . ASN A 1 250 ? -4.223 -8.129 11.715 1.00 87.62 250 ASN A C 1
ATOM 1974 O O . ASN A 1 250 ? -5.326 -7.673 11.967 1.00 87.62 250 ASN A O 1
ATOM 1978 N N . CYS A 1 251 ? -3.350 -8.402 12.682 1.00 93.75 251 CYS A N 1
ATOM 1979 C CA . CYS A 1 251 ? -3.640 -8.281 14.113 1.00 93.75 251 CYS A CA 1
ATOM 1980 C C . CYS A 1 251 ? -2.525 -7.521 14.843 1.00 93.75 251 CYS A C 1
ATOM 1982 O O . CYS A 1 251 ? -2.182 -7.831 15.989 1.00 93.75 251 CYS A O 1
ATOM 1984 N N . ALA A 1 252 ? -1.911 -6.545 14.163 1.00 92.69 252 ALA A N 1
ATOM 1985 C CA . ALA A 1 252 ? -0.740 -5.839 14.669 1.00 92.69 252 ALA A CA 1
ATOM 1986 C C . ALA A 1 252 ? -0.994 -5.166 16.032 1.00 92.69 252 ALA A C 1
ATOM 1988 O O . ALA A 1 252 ? -0.138 -5.313 16.908 1.00 92.69 252 ALA A O 1
ATOM 1989 N N . PRO A 1 253 ? -2.143 -4.503 16.284 1.00 93.62 253 PRO A N 1
ATOM 1990 C CA . PRO A 1 253 ? -2.484 -4.014 17.618 1.00 93.62 253 PRO A CA 1
ATOM 1991 C C . PRO A 1 253 ? -2.532 -5.121 18.672 1.00 93.62 253 PRO A C 1
ATOM 1993 O O . PRO A 1 253 ? -1.856 -5.012 19.697 1.00 93.62 253 PRO A O 1
ATOM 1996 N N . ALA A 1 254 ? -3.290 -6.196 18.417 1.00 95.31 254 ALA A N 1
ATOM 1997 C CA . ALA A 1 254 ? -3.463 -7.288 19.374 1.00 95.31 254 ALA A CA 1
ATOM 1998 C C . ALA A 1 254 ? -2.128 -7.974 19.703 1.00 95.31 254 ALA A C 1
ATOM 2000 O O . ALA A 1 254 ? -1.840 -8.251 20.865 1.00 95.31 254 ALA A O 1
ATOM 2001 N N . CYS A 1 255 ? -1.265 -8.192 18.713 1.00 95.12 255 CYS A N 1
ATOM 2002 C CA . CYS A 1 255 ? 0.054 -8.788 18.934 1.00 95.12 255 CYS A CA 1
ATOM 2003 C C . CYS A 1 255 ? 1.148 -7.787 19.329 1.00 95.12 255 CYS A C 1
ATOM 2005 O O . CYS A 1 255 ? 2.280 -8.191 19.583 1.00 95.12 255 CYS A O 1
ATOM 2007 N N . GLN A 1 256 ? 0.829 -6.494 19.412 1.00 93.25 256 GLN A N 1
ATOM 2008 C CA . GLN A 1 256 ? 1.778 -5.416 19.713 1.00 93.25 256 GLN A CA 1
ATOM 2009 C C . GLN A 1 256 ? 2.918 -5.285 18.688 1.00 93.25 256 GLN A C 1
ATOM 2011 O O . GLN A 1 256 ? 4.071 -4.980 19.005 1.00 93.25 256 GLN A O 1
ATOM 2016 N N . PHE A 1 257 ? 2.577 -5.510 17.422 1.00 91.56 257 PHE A N 1
ATOM 2017 C CA . PHE A 1 257 ? 3.474 -5.527 16.275 1.00 91.56 257 PHE A CA 1
ATOM 2018 C C . PHE A 1 257 ? 3.357 -4.288 15.373 1.00 91.56 257 PHE A C 1
ATOM 2020 O O . PHE A 1 257 ? 3.902 -4.323 14.275 1.00 91.56 257 PHE A O 1
ATOM 2027 N N . CYS A 1 258 ? 2.736 -3.175 15.803 1.00 89.38 258 CYS A N 1
ATOM 2028 C CA . CYS A 1 258 ? 2.610 -1.970 14.955 1.00 89.38 258 CYS A CA 1
ATOM 2029 C C . CYS A 1 258 ? 3.951 -1.519 14.364 1.00 89.38 258 CYS A C 1
ATOM 2031 O O . CYS A 1 258 ? 4.037 -1.179 13.191 1.00 89.38 258 CYS A O 1
ATOM 2033 N N . HIS A 1 259 ? 5.016 -1.551 15.169 1.00 84.56 259 HIS A N 1
ATOM 2034 C CA . HIS A 1 259 ? 6.363 -1.174 14.736 1.00 84.56 259 HIS A CA 1
ATOM 2035 C C . HIS A 1 259 ? 6.900 -2.048 13.588 1.00 84.56 259 HIS A C 1
ATOM 2037 O O . HIS A 1 259 ? 7.754 -1.610 12.829 1.00 84.56 259 HIS A O 1
ATOM 2043 N N . LEU A 1 260 ? 6.397 -3.275 13.424 1.00 83.19 260 LEU A N 1
ATOM 2044 C CA . LEU A 1 260 ? 6.779 -4.178 12.339 1.00 83.19 260 LEU A CA 1
ATOM 2045 C C . LEU A 1 260 ? 5.971 -3.953 11.048 1.00 83.19 260 LEU A C 1
ATOM 2047 O O . LEU A 1 260 ? 6.213 -4.640 10.050 1.00 83.19 260 LEU A O 1
ATOM 2051 N N . LEU A 1 261 ? 5.013 -3.023 11.045 1.00 80.56 261 LEU A N 1
ATOM 2052 C CA . LEU A 1 261 ? 4.339 -2.581 9.821 1.00 80.56 261 LEU A CA 1
ATOM 2053 C C . LEU A 1 261 ? 5.250 -1.676 8.987 1.00 80.56 261 LEU A C 1
ATOM 2055 O O . LEU A 1 261 ? 5.193 -1.708 7.758 1.00 80.56 261 LEU A O 1
ATOM 2059 N N . ASP A 1 262 ? 6.164 -0.949 9.635 1.00 77.12 262 ASP A N 1
ATOM 2060 C CA . ASP A 1 262 ? 7.228 -0.235 8.941 1.00 77.12 262 ASP A CA 1
ATOM 2061 C C . ASP A 1 262 ? 8.147 -1.236 8.230 1.00 77.12 262 ASP A C 1
ATOM 2063 O O . ASP A 1 262 ? 8.849 -2.042 8.855 1.00 77.12 262 ASP A O 1
ATOM 2067 N N . VAL A 1 263 ? 8.162 -1.176 6.896 1.00 71.81 263 VAL A N 1
ATOM 2068 C CA . VAL A 1 263 ? 8.996 -2.055 6.074 1.00 71.81 263 VAL A CA 1
ATOM 2069 C C . VAL A 1 263 ? 10.471 -1.939 6.443 1.00 71.81 263 VAL A C 1
ATOM 2071 O O . VAL A 1 263 ? 11.168 -2.941 6.419 1.00 71.81 263 VAL A O 1
ATOM 2074 N N . ARG A 1 264 ? 10.959 -0.774 6.872 1.00 69.56 264 ARG A N 1
ATOM 2075 C CA . ARG A 1 264 ? 12.369 -0.573 7.245 1.00 69.56 264 ARG A CA 1
ATOM 2076 C C . ARG A 1 264 ? 12.737 -1.355 8.503 1.00 69.56 264 ARG A C 1
ATOM 2078 O O . ARG A 1 264 ? 13.864 -1.832 8.620 1.00 69.56 264 ARG A O 1
ATOM 2085 N N . LEU A 1 265 ? 11.784 -1.503 9.423 1.00 72.56 265 LEU A N 1
ATOM 2086 C CA . LEU A 1 265 ? 11.950 -2.251 10.670 1.00 72.56 265 LEU A CA 1
ATOM 2087 C C . LEU A 1 265 ? 11.714 -3.752 10.463 1.00 72.56 265 LEU A C 1
ATOM 2089 O O . LEU A 1 265 ? 12.429 -4.576 11.031 1.00 72.56 265 LEU A O 1
ATOM 2093 N N . ARG A 1 266 ? 10.768 -4.117 9.592 1.00 72.75 266 ARG A N 1
ATOM 2094 C CA . ARG A 1 266 ? 10.519 -5.504 9.159 1.00 72.75 266 ARG A CA 1
ATOM 2095 C C . ARG A 1 266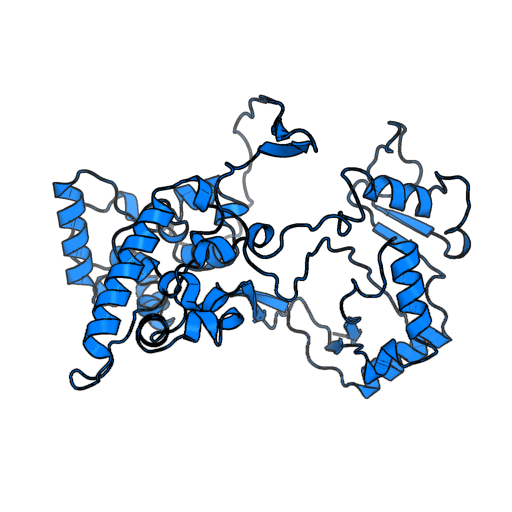 ? 11.651 -6.068 8.292 1.00 72.75 266 ARG A C 1
ATOM 2097 O O . ARG A 1 266 ? 11.949 -7.259 8.355 1.00 72.75 266 ARG A O 1
ATOM 2104 N N . CYS A 1 267 ? 12.270 -5.209 7.489 1.00 68.00 267 CYS A N 1
ATOM 2105 C CA . CYS A 1 267 ? 13.273 -5.514 6.473 1.00 68.00 267 CYS A CA 1
ATOM 2106 C C . CYS A 1 267 ? 14.502 -4.615 6.602 1.00 68.00 267 CYS A C 1
ATOM 2108 O O . CYS A 1 267 ? 14.779 -3.814 5.703 1.00 68.00 267 CYS A O 1
ATOM 2110 N N . PRO A 1 268 ? 15.282 -4.737 7.685 1.00 70.25 268 PRO A N 1
ATOM 2111 C CA . PRO A 1 268 ? 16.509 -3.972 7.782 1.00 70.25 268 PRO A CA 1
ATOM 2112 C C . PRO A 1 268 ? 17.447 -4.376 6.641 1.00 70.25 268 PRO A C 1
ATOM 2114 O O . PRO A 1 268 ? 17.676 -5.566 6.394 1.00 70.25 268 PRO A O 1
ATOM 2117 N N . ILE A 1 269 ? 18.012 -3.378 5.957 1.00 70.19 269 ILE A N 1
ATOM 2118 C CA . ILE A 1 269 ? 19.052 -3.592 4.950 1.00 70.19 269 ILE A CA 1
ATOM 2119 C C . ILE A 1 269 ? 20.237 -4.251 5.655 1.00 70.19 269 ILE A C 1
ATOM 2121 O O . ILE A 1 269 ? 20.924 -3.640 6.476 1.00 70.19 269 ILE A O 1
ATOM 2125 N N . LYS A 1 270 ? 20.449 -5.536 5.372 1.00 76.19 270 LYS A N 1
ATOM 2126 C CA . LYS A 1 270 ? 21.558 -6.295 5.949 1.00 76.19 270 LYS A CA 1
ATOM 2127 C C . LYS A 1 270 ? 22.868 -5.888 5.268 1.00 76.19 270 LYS A C 1
ATOM 2129 O O . LYS A 1 270 ? 22.855 -5.608 4.069 1.00 76.19 270 LYS A O 1
ATOM 2134 N N . PRO A 1 271 ? 24.005 -5.917 5.984 1.00 78.50 271 PRO A N 1
ATOM 2135 C CA . PRO A 1 271 ? 25.314 -5.766 5.354 1.00 78.50 271 PRO A CA 1
ATOM 2136 C C . PRO A 1 271 ? 25.481 -6.776 4.210 1.00 78.50 271 PRO A C 1
ATOM 2138 O O . PRO A 1 271 ? 25.265 -7.973 4.417 1.00 78.50 271 PRO A O 1
ATOM 2141 N N . GLY A 1 272 ? 25.852 -6.302 3.021 1.00 74.38 272 GLY A N 1
ATOM 2142 C CA . GLY A 1 272 ? 25.924 -7.098 1.791 1.00 74.38 272 GLY A CA 1
ATOM 2143 C C . GLY A 1 272 ? 24.655 -7.105 0.926 1.00 74.38 272 GLY A C 1
ATOM 2144 O O . GLY A 1 272 ? 24.696 -7.669 -0.164 1.00 74.38 272 GLY A O 1
ATOM 2145 N N . ASN A 1 273 ? 23.557 -6.490 1.383 1.00 73.50 273 ASN A N 1
ATOM 2146 C CA . ASN A 1 273 ? 22.317 -6.286 0.622 1.00 73.50 273 ASN A CA 1
ATOM 2147 C C . ASN A 1 273 ? 22.070 -4.791 0.354 1.00 73.50 273 ASN A C 1
ATOM 2149 O O . ASN A 1 273 ? 20.934 -4.318 0.401 1.00 73.50 273 ASN A O 1
ATOM 2153 N N . GLU A 1 274 ? 23.134 -4.020 0.139 1.00 77.25 274 GLU A N 1
ATOM 2154 C CA . GLU A 1 274 ? 23.023 -2.593 -0.133 1.00 77.25 274 GLU A CA 1
ATOM 2155 C C . GLU A 1 274 ? 22.238 -2.332 -1.434 1.00 77.25 274 GLU A C 1
ATOM 2157 O O . GLU A 1 274 ? 22.318 -3.131 -2.373 1.00 77.25 274 GLU A O 1
ATOM 2162 N N . PRO A 1 275 ? 21.503 -1.205 -1.529 1.00 77.00 275 PRO A N 1
ATOM 2163 C CA . PRO A 1 275 ? 20.834 -0.822 -2.764 1.00 77.00 275 PRO A CA 1
ATOM 2164 C C . PRO A 1 275 ? 21.805 -0.831 -3.948 1.00 77.00 275 PRO A C 1
ATOM 2166 O O . PRO A 1 275 ? 22.890 -0.250 -3.873 1.00 77.00 275 PRO A O 1
ATOM 2169 N N . VAL A 1 276 ? 21.385 -1.459 -5.050 1.00 82.50 276 VAL A N 1
ATOM 2170 C CA . VAL A 1 276 ? 22.158 -1.520 -6.306 1.00 82.50 276 VAL A CA 1
ATOM 2171 C C . VAL A 1 276 ? 22.470 -0.119 -6.834 1.00 82.50 276 VAL A C 1
ATOM 2173 O O . VAL A 1 276 ? 23.528 0.092 -7.422 1.00 82.50 276 VAL A O 1
ATOM 2176 N N . PHE A 1 277 ? 21.563 0.832 -6.600 1.00 84.81 277 PHE A N 1
ATOM 2177 C CA . PHE A 1 277 ? 21.709 2.222 -7.004 1.00 84.81 277 PHE A CA 1
ATOM 2178 C C . PHE A 1 277 ? 21.678 3.156 -5.799 1.00 84.81 277 PHE A C 1
ATOM 2180 O O . PHE A 1 277 ? 20.737 3.151 -5.006 1.00 84.81 277 PHE A O 1
ATOM 2187 N N . LYS A 1 278 ? 22.679 4.023 -5.720 1.00 85.38 278 LYS A N 1
ATOM 2188 C CA . LYS A 1 278 ? 22.723 5.197 -4.843 1.00 85.38 278 LYS A CA 1
ATOM 2189 C C . LYS A 1 278 ? 22.138 6.423 -5.554 1.00 85.38 278 LYS A C 1
ATOM 2191 O O . LYS A 1 278 ? 21.991 6.410 -6.783 1.00 85.38 278 LYS A O 1
ATOM 2196 N N . PRO A 1 279 ? 21.836 7.515 -4.826 1.00 80.75 279 PRO A N 1
ATOM 2197 C CA . PRO A 1 279 ? 21.379 8.758 -5.441 1.00 80.75 279 PRO A CA 1
ATOM 2198 C C . PRO A 1 279 ? 22.269 9.187 -6.622 1.00 80.75 279 PRO A C 1
ATOM 2200 O O . PRO A 1 279 ? 23.483 9.328 -6.492 1.00 80.75 279 PRO A O 1
ATOM 2203 N N . GLY A 1 280 ? 21.657 9.350 -7.801 1.00 82.62 280 GLY A N 1
ATOM 2204 C CA . GLY A 1 280 ? 22.336 9.718 -9.053 1.00 82.62 280 GLY A CA 1
ATOM 2205 C C . GLY A 1 280 ? 22.936 8.560 -9.870 1.00 82.62 280 GLY A C 1
ATOM 2206 O O . GLY A 1 280 ? 23.318 8.766 -11.028 1.00 82.62 280 GLY A O 1
ATOM 2207 N N . GLU A 1 281 ? 22.992 7.334 -9.346 1.00 87.94 281 GLU A N 1
ATOM 2208 C CA . GLU A 1 281 ? 23.535 6.184 -10.087 1.00 87.94 281 GLU A CA 1
ATOM 2209 C C . GLU A 1 281 ? 22.593 5.699 -11.196 1.00 87.94 281 GLU A C 1
ATOM 2211 O O . GLU A 1 281 ? 23.072 5.265 -12.241 1.00 87.94 281 GLU A O 1
ATOM 2216 N N . LEU A 1 282 ? 21.278 5.902 -11.059 1.00 88.31 282 LEU A N 1
ATOM 2217 C CA . LEU A 1 282 ? 20.321 5.678 -12.152 1.00 88.31 282 LEU A CA 1
ATOM 2218 C C . LEU A 1 282 ? 20.627 6.555 -13.378 1.00 88.31 282 LEU A C 1
ATOM 2220 O O . LEU A 1 282 ? 20.670 6.051 -14.497 1.00 88.31 282 LEU A O 1
ATOM 2224 N N . ASN A 1 283 ? 20.936 7.845 -13.183 1.00 89.75 283 ASN A N 1
ATOM 2225 C CA . ASN A 1 283 ? 21.381 8.713 -14.285 1.00 89.75 283 ASN A CA 1
ATOM 2226 C C . ASN A 1 283 ? 22.666 8.183 -14.926 1.00 89.75 283 ASN A C 1
ATOM 2228 O O . ASN A 1 283 ? 22.806 8.209 -16.144 1.00 89.75 283 ASN A O 1
ATOM 2232 N N . THR A 1 284 ? 23.584 7.662 -14.111 1.00 91.62 284 THR A N 1
ATOM 2233 C CA . THR A 1 284 ? 24.840 7.079 -14.598 1.00 91.62 284 THR A CA 1
ATOM 2234 C C . THR A 1 284 ? 24.575 5.857 -15.476 1.00 91.62 284 THR A C 1
ATOM 2236 O O . THR A 1 284 ? 25.159 5.741 -16.551 1.00 91.62 284 THR A O 1
ATOM 2239 N N . LEU A 1 285 ? 23.667 4.971 -15.056 1.00 92.69 285 LEU A N 1
ATOM 2240 C CA . LEU A 1 285 ? 23.267 3.810 -15.845 1.00 92.69 285 LEU A CA 1
ATOM 2241 C C . LEU A 1 285 ? 22.703 4.233 -17.205 1.00 92.69 285 LEU A C 1
ATOM 2243 O O . LEU A 1 285 ? 23.180 3.769 -18.239 1.00 92.69 285 LEU A O 1
ATOM 2247 N N . PHE A 1 286 ? 21.723 5.136 -17.224 1.00 93.88 286 PHE A N 1
ATOM 2248 C CA . PHE A 1 286 ? 21.087 5.546 -18.474 1.00 93.88 286 PHE A CA 1
ATOM 2249 C C . PHE A 1 286 ? 22.022 6.335 -19.400 1.00 93.88 286 PHE A C 1
ATOM 2251 O O . PHE A 1 286 ? 21.973 6.143 -20.615 1.00 93.88 286 PHE A O 1
ATOM 2258 N N . GLU A 1 287 ? 22.923 7.163 -18.863 1.00 93.12 287 GLU A N 1
ATOM 2259 C CA . GLU A 1 287 ? 23.977 7.813 -19.654 1.00 93.12 287 GLU A CA 1
ATOM 2260 C C . GLU A 1 287 ? 24.964 6.789 -20.237 1.00 93.12 287 GLU A C 1
ATOM 2262 O O . GLU A 1 287 ? 25.386 6.927 -21.384 1.00 93.12 287 GLU A O 1
ATOM 2267 N N . ASN A 1 288 ? 25.295 5.718 -19.512 1.00 93.88 288 ASN A N 1
ATOM 2268 C CA . ASN A 1 288 ? 26.109 4.630 -20.062 1.00 93.88 288 ASN A CA 1
ATOM 2269 C C . ASN A 1 288 ? 25.370 3.877 -21.175 1.00 93.88 288 ASN A C 1
ATOM 2271 O O . ASN A 1 288 ? 25.969 3.567 -22.204 1.00 93.88 288 ASN A O 1
ATOM 2275 N N . ILE A 1 289 ? 24.069 3.628 -21.001 1.00 94.00 289 ILE A N 1
ATOM 2276 C CA . ILE A 1 289 ? 23.235 2.964 -22.007 1.00 94.00 289 ILE A CA 1
ATOM 2277 C C . ILE A 1 289 ? 23.132 3.820 -23.271 1.00 94.00 289 ILE A C 1
ATOM 2279 O O . ILE A 1 289 ? 23.420 3.330 -24.357 1.00 94.00 289 ILE A O 1
ATOM 2283 N N . VAL A 1 290 ? 22.729 5.086 -23.151 1.00 93.50 290 VAL A N 1
ATOM 2284 C CA . VAL A 1 290 ? 22.374 5.934 -24.302 1.00 93.50 290 VAL A CA 1
ATOM 2285 C C . VAL A 1 290 ? 23.581 6.664 -24.885 1.00 93.50 290 VAL A C 1
ATOM 2287 O O . VAL A 1 290 ? 23.745 6.701 -26.103 1.00 93.50 290 VAL A O 1
ATOM 2290 N N . ASP A 1 291 ? 24.431 7.239 -24.034 1.00 92.44 291 ASP A N 1
ATOM 2291 C CA . ASP A 1 291 ? 25.538 8.102 -24.460 1.00 92.44 291 ASP A CA 1
ATOM 2292 C C . ASP A 1 291 ? 26.882 7.356 -24.522 1.00 92.44 291 ASP A C 1
ATOM 2294 O O . ASP A 1 291 ? 27.881 7.946 -24.938 1.00 92.44 291 ASP A O 1
ATOM 2298 N N . ASN A 1 292 ? 26.931 6.080 -24.109 1.00 92.94 292 ASN A N 1
ATOM 2299 C CA . ASN A 1 292 ? 28.177 5.333 -23.919 1.00 92.94 292 ASN A CA 1
ATOM 2300 C C . ASN A 1 292 ? 29.176 6.104 -23.031 1.00 92.94 292 ASN A C 1
ATOM 2302 O O . ASN A 1 292 ? 30.365 6.206 -23.343 1.00 92.94 292 ASN A O 1
ATOM 2306 N N . ALA A 1 293 ? 28.678 6.708 -21.947 1.00 91.62 293 ALA A N 1
ATOM 2307 C CA . ALA A 1 293 ? 29.459 7.615 -21.107 1.00 91.62 293 ALA A CA 1
ATOM 2308 C C . ALA A 1 293 ? 30.674 6.947 -20.427 1.00 91.62 293 ALA A C 1
ATOM 2310 O O . ALA A 1 293 ? 31.674 7.618 -20.172 1.00 91.62 293 ALA A O 1
ATOM 2311 N N . ASP A 1 294 ? 30.636 5.632 -20.191 1.00 92.19 294 ASP A N 1
ATOM 2312 C CA . ASP A 1 294 ? 31.769 4.855 -19.671 1.00 92.19 294 ASP A CA 1
ATOM 2313 C C . ASP A 1 294 ? 32.790 4.431 -20.747 1.00 92.19 294 ASP A C 1
ATOM 2315 O O . ASP A 1 294 ? 33.863 3.911 -20.427 1.00 92.19 294 ASP A O 1
ATOM 2319 N N . GLY A 1 295 ? 32.474 4.662 -22.025 1.00 94.12 295 GLY A N 1
ATOM 2320 C CA . GLY A 1 295 ? 33.325 4.365 -23.170 1.00 94.12 295 GLY A CA 1
ATOM 2321 C C . GLY A 1 295 ? 33.457 2.881 -23.521 1.00 94.12 295 GLY A C 1
ATOM 2322 O O . GLY A 1 295 ? 34.234 2.557 -24.423 1.00 94.12 295 GLY A O 1
ATOM 2323 N N . LYS A 1 296 ? 32.730 1.971 -22.861 1.00 93.94 296 LYS A N 1
ATOM 2324 C CA . LYS A 1 296 ? 32.893 0.521 -23.073 1.00 93.94 296 LYS A CA 1
ATOM 2325 C C . LYS A 1 296 ? 32.107 -0.022 -24.263 1.00 93.94 296 LYS A C 1
ATOM 2327 O O . LYS A 1 296 ? 32.479 -1.044 -24.834 1.00 93.94 296 LYS A O 1
ATOM 2332 N N . GLY A 1 297 ? 31.026 0.651 -24.645 1.00 92.31 297 GLY A N 1
ATOM 2333 C CA . GLY A 1 297 ? 30.174 0.287 -25.775 1.00 92.31 297 GLY A CA 1
ATOM 2334 C C . GLY A 1 297 ? 29.303 -0.948 -25.534 1.00 92.31 297 GLY A C 1
ATOM 2335 O O . GLY A 1 297 ? 28.798 -1.523 -26.498 1.00 92.31 297 GLY A O 1
ATOM 2336 N N . GLU A 1 298 ? 29.115 -1.363 -24.278 1.00 91.94 298 GLU A N 1
ATOM 2337 C CA . GLU A 1 298 ? 28.418 -2.606 -23.902 1.00 91.94 298 GLU A CA 1
ATOM 2338 C C . GLU A 1 298 ? 26.974 -2.664 -24.438 1.00 91.94 298 GLU A C 1
ATOM 2340 O O . GLU A 1 298 ? 26.505 -3.724 -24.866 1.00 91.94 298 GLU A O 1
ATOM 2345 N N . TYR A 1 299 ? 26.297 -1.513 -24.490 1.00 93.12 299 TYR A N 1
ATOM 2346 C CA . TYR A 1 299 ? 24.885 -1.391 -24.869 1.00 93.12 299 TYR A CA 1
ATOM 2347 C C . TYR A 1 299 ? 24.652 -1.073 -26.348 1.00 93.12 299 TYR A C 1
ATOM 2349 O O . TYR A 1 299 ? 23.521 -1.169 -26.819 1.00 93.12 299 TYR A O 1
ATOM 2357 N N . VAL A 1 300 ? 25.704 -0.765 -27.117 1.00 92.94 300 VAL A N 1
ATOM 2358 C CA . VAL A 1 300 ? 25.593 -0.389 -28.543 1.00 92.94 300 VAL A CA 1
ATOM 2359 C C . VAL A 1 300 ? 24.900 -1.484 -29.360 1.00 92.94 300 VAL A C 1
ATOM 2361 O O . VAL A 1 300 ? 24.146 -1.192 -30.286 1.00 92.94 300 VAL A O 1
ATOM 2364 N N . LYS A 1 301 ? 25.088 -2.752 -28.968 1.00 93.62 301 LYS A N 1
ATOM 2365 C CA . LYS A 1 301 ? 24.428 -3.922 -29.570 1.00 93.62 301 LYS A CA 1
ATOM 2366 C C . LYS A 1 301 ? 22.893 -3.842 -29.556 1.00 93.62 301 LYS A C 1
ATOM 2368 O O . LYS A 1 301 ? 22.258 -4.450 -30.412 1.00 93.62 301 LYS A O 1
ATOM 2373 N N . TYR A 1 302 ? 22.306 -3.080 -28.633 1.00 94.00 302 TYR A N 1
ATOM 2374 C CA . TYR A 1 302 ? 20.858 -2.946 -28.474 1.00 94.00 302 TYR A CA 1
ATOM 2375 C C . TYR A 1 302 ? 20.246 -1.735 -29.190 1.00 94.00 302 TYR A C 1
ATOM 2377 O O . TYR A 1 302 ? 19.030 -1.585 -29.148 1.00 94.00 302 TYR A O 1
ATOM 2385 N N . ASN A 1 303 ? 21.050 -0.906 -29.866 1.00 94.38 303 ASN A N 1
ATOM 2386 C CA . ASN A 1 303 ? 20.614 0.345 -30.503 1.00 94.38 303 ASN A CA 1
ATOM 2387 C C . ASN A 1 303 ? 19.794 1.264 -29.560 1.00 94.38 303 ASN A C 1
ATOM 2389 O O . ASN A 1 303 ? 18.607 1.498 -29.799 1.00 94.38 303 ASN A O 1
ATOM 2393 N N . PRO A 1 304 ? 20.395 1.737 -28.452 1.00 93.94 304 PRO A N 1
ATOM 2394 C CA . PRO A 1 304 ? 19.692 2.506 -27.433 1.00 93.94 304 PRO A CA 1
ATOM 2395 C C . PRO A 1 304 ? 19.308 3.904 -27.934 1.00 93.94 304 PRO A C 1
ATOM 2397 O O . PRO A 1 304 ? 20.120 4.605 -28.538 1.00 93.94 304 PRO A O 1
ATOM 2400 N N . ARG A 1 305 ? 18.083 4.343 -27.630 1.00 93.25 305 ARG A N 1
ATOM 2401 C CA . ARG A 1 305 ? 17.607 5.703 -27.931 1.00 93.25 305 ARG A CA 1
ATOM 2402 C C . ARG A 1 305 ? 16.778 6.261 -26.781 1.00 93.25 305 ARG A C 1
ATOM 2404 O O . ARG A 1 305 ? 15.791 5.652 -26.384 1.00 93.25 305 ARG A O 1
ATOM 2411 N N . ALA A 1 306 ? 17.145 7.440 -26.286 1.00 93.81 306 ALA A N 1
ATOM 2412 C CA . ALA A 1 306 ? 16.320 8.174 -25.332 1.00 93.81 306 ALA A CA 1
ATOM 2413 C C . ALA A 1 306 ? 15.145 8.858 -26.048 1.00 93.81 306 ALA A C 1
ATOM 2415 O O . ALA A 1 306 ? 15.345 9.589 -27.017 1.00 93.81 306 ALA A O 1
ATOM 2416 N N . LEU A 1 307 ? 13.932 8.623 -25.553 1.00 93.50 307 LEU A N 1
ATOM 2417 C CA . LEU A 1 307 ? 12.724 9.375 -25.901 1.00 93.50 307 LEU A CA 1
ATOM 2418 C C . LEU A 1 307 ? 12.496 10.527 -24.916 1.00 93.50 307 LEU A C 1
ATOM 2420 O O . LEU A 1 307 ? 12.065 11.606 -25.314 1.00 93.50 307 LEU A O 1
ATOM 2424 N N . SER A 1 308 ? 12.832 10.298 -23.646 1.00 94.25 308 SER A N 1
ATOM 2425 C CA . SER A 1 308 ? 12.789 11.286 -22.570 1.00 94.25 308 SER A CA 1
ATOM 2426 C C . SER A 1 308 ? 14.015 11.120 -21.671 1.00 94.25 308 SER A C 1
ATOM 2428 O O . SER A 1 308 ? 14.487 9.994 -21.479 1.00 94.25 308 SER A O 1
ATOM 2430 N N . ARG A 1 309 ? 14.567 12.231 -21.176 1.00 93.50 309 ARG A N 1
ATOM 2431 C CA . ARG A 1 309 ? 15.694 12.276 -20.229 1.00 93.50 309 ARG A CA 1
ATOM 2432 C C . ARG A 1 309 ? 15.810 13.662 -19.581 1.00 93.50 309 ARG A C 1
ATOM 2434 O O . ARG A 1 309 ? 15.327 14.630 -20.163 1.00 93.50 309 ARG A O 1
ATOM 2441 N N . PRO A 1 310 ? 16.541 13.809 -18.464 1.00 92.62 310 PRO A N 1
ATOM 2442 C CA . PRO A 1 310 ? 16.864 15.126 -17.923 1.00 92.62 310 PRO A CA 1
ATOM 2443 C C . PRO A 1 310 ? 17.641 15.993 -18.929 1.00 92.62 310 PRO A C 1
ATOM 2445 O O . PRO A 1 310 ? 18.595 15.519 -19.555 1.00 92.62 310 PRO A O 1
ATOM 2448 N N . LYS A 1 311 ? 17.281 17.281 -19.044 1.00 90.94 311 LYS A N 1
ATOM 2449 C CA . LYS A 1 311 ? 17.961 18.282 -19.901 1.00 90.94 311 LYS A CA 1
ATOM 2450 C C . LYS A 1 311 ? 19.447 18.477 -19.621 1.00 90.94 311 LYS A C 1
ATOM 2452 O O . LYS A 1 311 ? 20.171 18.968 -20.487 1.00 90.94 311 LYS A O 1
ATOM 2457 N N . VAL A 1 312 ? 19.895 18.160 -18.414 1.00 90.12 312 VAL A N 1
ATOM 2458 C CA . VAL A 1 312 ? 21.277 18.348 -17.977 1.00 90.12 312 VAL A CA 1
ATOM 2459 C C . VAL A 1 312 ? 21.829 16.996 -17.559 1.00 90.12 312 VAL A C 1
ATOM 2461 O O . VAL A 1 312 ? 21.199 16.266 -16.796 1.00 90.12 312 VAL A O 1
ATOM 2464 N N . LYS A 1 313 ? 23.000 16.660 -18.094 1.00 88.38 313 LYS A N 1
ATOM 2465 C CA . LYS A 1 313 ? 23.745 15.459 -17.730 1.00 88.38 313 LYS A CA 1
ATOM 2466 C C . LYS A 1 313 ? 24.320 15.586 -16.328 1.00 88.38 313 LYS A C 1
ATOM 2468 O O . LYS A 1 313 ? 24.447 16.682 -15.781 1.00 88.38 313 LYS A O 1
ATOM 2473 N N . ARG A 1 314 ? 24.780 14.469 -15.773 1.00 85.69 314 ARG A N 1
ATOM 2474 C CA . ARG A 1 314 ? 25.430 14.446 -14.454 1.00 85.69 314 ARG A CA 1
ATOM 2475 C C . ARG A 1 314 ? 26.654 15.367 -14.356 1.00 85.69 314 ARG A C 1
ATOM 2477 O O . ARG A 1 314 ? 26.946 15.881 -13.283 1.00 85.69 314 ARG A O 1
ATOM 2484 N N . ASP A 1 315 ? 27.371 15.584 -15.457 1.00 86.94 315 ASP A N 1
ATOM 2485 C CA . ASP A 1 315 ? 28.539 16.475 -15.511 1.00 86.94 315 ASP A CA 1
ATOM 2486 C C . ASP A 1 315 ? 28.184 17.968 -15.683 1.00 86.94 315 ASP A C 1
ATOM 2488 O O . ASP A 1 315 ? 29.075 18.806 -15.829 1.00 86.94 315 ASP A O 1
ATOM 2492 N N . GLY A 1 316 ? 26.892 18.313 -15.666 1.00 87.56 316 GLY A N 1
ATOM 2493 C CA . GLY A 1 316 ? 26.399 19.676 -15.846 1.00 87.56 316 GLY A CA 1
ATOM 2494 C C . GLY A 1 316 ? 26.324 20.123 -17.307 1.00 87.56 316 GLY A C 1
ATOM 2495 O O . GLY A 1 316 ? 25.913 21.253 -17.578 1.00 87.56 316 GLY A O 1
ATOM 2496 N N . THR A 1 317 ? 26.705 19.274 -18.266 1.00 89.62 317 THR A N 1
ATOM 2497 C CA . THR A 1 317 ? 26.574 19.601 -19.688 1.00 89.62 317 THR A CA 1
ATOM 2498 C C . THR A 1 317 ? 25.138 19.394 -20.174 1.00 89.62 317 THR A C 1
ATOM 2500 O O . THR A 1 317 ? 24.409 18.559 -19.634 1.00 89.62 317 THR A O 1
ATOM 2503 N N . PRO A 1 318 ? 24.689 20.133 -21.204 1.00 89.12 318 PRO A N 1
ATOM 2504 C CA . PRO A 1 318 ? 23.389 19.878 -21.808 1.00 89.12 318 PRO A CA 1
ATOM 2505 C C . PRO A 1 318 ? 23.298 18.446 -22.348 1.00 89.12 318 PRO A C 1
ATOM 2507 O O . PRO A 1 318 ? 24.188 17.972 -23.064 1.00 89.12 318 PRO A O 1
ATOM 2510 N N . ALA A 1 319 ? 22.194 17.769 -22.045 1.00 84.75 319 ALA A N 1
ATOM 2511 C CA . ALA A 1 319 ? 21.816 16.551 -22.737 1.00 84.75 319 ALA A CA 1
ATOM 2512 C C . ALA A 1 319 ? 21.574 16.893 -24.216 1.00 84.75 319 ALA A C 1
ATOM 2514 O O . ALA A 1 319 ? 20.766 17.758 -24.545 1.00 84.75 319 ALA A O 1
ATOM 2515 N N . GLY A 1 320 ? 22.339 16.273 -25.115 1.00 76.31 320 GLY A N 1
ATOM 2516 C CA . GLY A 1 320 ? 22.170 16.461 -26.555 1.00 76.31 320 GLY A CA 1
ATOM 2517 C C . GLY A 1 320 ? 21.037 15.600 -27.122 1.00 76.31 320 GLY A C 1
ATOM 2518 O O . GLY A 1 320 ? 20.665 14.592 -26.524 1.00 76.31 320 GLY A O 1
ATOM 2519 N N . GLY A 1 321 ? 20.553 15.958 -28.315 1.00 80.31 321 GLY A N 1
ATOM 2520 C CA . GLY A 1 321 ? 19.567 15.185 -29.081 1.00 80.31 321 GLY A CA 1
ATOM 2521 C C . GLY A 1 321 ? 18.141 15.740 -29.018 1.00 80.31 321 GLY A C 1
ATOM 2522 O O . GLY A 1 321 ? 17.912 16.821 -28.485 1.00 80.31 321 GLY A O 1
ATOM 2523 N N . ASP A 1 322 ? 17.199 14.978 -29.578 1.00 84.75 322 ASP A N 1
ATOM 2524 C CA . ASP A 1 322 ? 15.779 15.353 -29.713 1.00 84.75 322 ASP A CA 1
ATOM 2525 C C . ASP A 1 322 ? 14.898 14.823 -28.559 1.00 84.75 322 ASP A C 1
ATOM 2527 O O . ASP A 1 322 ? 13.671 14.829 -28.656 1.00 84.75 322 ASP A O 1
ATOM 2531 N N . ALA A 1 323 ? 15.507 14.306 -27.486 1.00 88.94 323 ALA A N 1
ATOM 2532 C CA . ALA A 1 323 ? 14.780 13.732 -26.357 1.00 88.94 323 ALA A CA 1
ATOM 2533 C C . ALA A 1 323 ? 14.046 14.818 -25.553 1.00 88.94 323 ALA A C 1
ATOM 2535 O O . ALA A 1 323 ? 14.565 15.917 -25.342 1.00 88.94 323 ALA A O 1
ATOM 2536 N N . ILE A 1 324 ? 12.842 14.490 -25.088 1.00 93.06 324 ILE A N 1
ATOM 2537 C CA . ILE A 1 324 ? 12.016 15.385 -24.274 1.00 93.06 324 ILE A CA 1
ATOM 2538 C C . ILE A 1 324 ? 12.608 15.472 -22.861 1.00 93.06 324 ILE A C 1
ATOM 2540 O O . ILE A 1 324 ? 13.165 14.501 -22.353 1.00 93.06 324 ILE A O 1
ATOM 2544 N N . ASP A 1 325 ? 12.502 16.643 -22.235 1.00 92.88 325 ASP A N 1
ATOM 2545 C CA . ASP A 1 325 ? 12.889 16.821 -20.835 1.00 92.88 325 ASP A CA 1
ATOM 2546 C C . ASP A 1 325 ? 11.922 16.090 -19.909 1.00 92.88 325 ASP A C 1
ATOM 2548 O O . ASP A 1 325 ? 10.714 16.320 -19.983 1.00 92.88 325 ASP A O 1
ATOM 2552 N N . GLY A 1 326 ? 12.442 15.236 -19.036 1.00 90.12 326 GLY A N 1
ATOM 2553 C CA . GLY A 1 326 ? 11.613 14.445 -18.138 1.00 90.12 326 GLY A CA 1
ATOM 2554 C C . GLY A 1 326 ? 12.332 13.217 -17.579 1.00 90.12 326 GLY A C 1
ATOM 2555 O O . GLY A 1 326 ? 13.563 13.127 -17.653 1.00 90.12 326 GLY A O 1
ATOM 2556 N N . PRO A 1 327 ? 11.583 12.250 -17.018 1.00 90.38 327 PRO A N 1
ATOM 2557 C CA . PRO A 1 327 ? 12.157 10.993 -16.553 1.00 90.38 327 PRO A CA 1
ATOM 2558 C C . PRO A 1 327 ? 12.794 10.221 -17.713 1.00 90.38 327 PRO A C 1
ATOM 2560 O O . PRO A 1 327 ? 12.448 10.419 -18.880 1.00 90.38 327 PRO A O 1
ATOM 2563 N N . TRP A 1 328 ? 13.728 9.324 -17.404 1.00 91.06 328 TRP A N 1
ATOM 2564 C CA . TRP A 1 328 ? 14.357 8.491 -18.424 1.00 91.06 328 TRP A CA 1
ATOM 2565 C C . TRP A 1 328 ? 13.350 7.540 -19.070 1.00 91.06 328 TRP A C 1
ATOM 2567 O O . TRP A 1 328 ? 12.755 6.698 -18.405 1.00 91.06 328 TRP A O 1
ATOM 2577 N N . ILE A 1 329 ? 13.217 7.641 -20.391 1.00 92.69 329 ILE A N 1
ATOM 2578 C CA . ILE A 1 329 ? 12.513 6.672 -21.230 1.00 92.69 329 ILE A CA 1
ATOM 2579 C C . ILE A 1 329 ? 13.463 6.302 -22.360 1.00 92.69 329 ILE A C 1
ATOM 2581 O O . ILE A 1 329 ? 13.795 7.144 -23.197 1.00 92.69 329 ILE A O 1
ATOM 2585 N N . VAL A 1 330 ? 13.912 5.047 -22.382 1.00 91.62 330 VAL A N 1
ATOM 2586 C CA . VAL A 1 330 ? 14.909 4.551 -23.338 1.00 91.62 330 VAL A CA 1
ATOM 2587 C C . VAL A 1 330 ? 14.368 3.338 -24.079 1.00 91.62 330 VAL A C 1
ATOM 2589 O O . VAL A 1 330 ? 13.874 2.395 -23.472 1.00 91.62 330 VAL A O 1
ATOM 2592 N N . THR A 1 331 ? 14.493 3.343 -25.403 1.00 93.31 331 THR A N 1
ATOM 2593 C CA . THR A 1 331 ? 14.184 2.189 -26.248 1.00 93.31 331 THR A CA 1
ATOM 2594 C C . THR A 1 331 ? 15.450 1.403 -26.553 1.00 93.31 331 THR A C 1
ATOM 2596 O O . THR A 1 331 ? 16.452 1.995 -26.954 1.00 93.31 331 THR A O 1
ATOM 2599 N N . LEU A 1 332 ? 15.381 0.078 -26.420 1.00 93.38 332 LEU A N 1
ATOM 2600 C CA . LEU A 1 332 ? 16.433 -0.875 -26.781 1.00 93.38 332 LEU A CA 1
ATOM 2601 C C . LEU A 1 332 ? 15.922 -1.758 -27.931 1.00 93.38 332 LEU A C 1
ATOM 2603 O O . LEU A 1 332 ? 15.343 -2.818 -27.703 1.00 93.38 332 LEU A O 1
ATOM 2607 N N . GLU A 1 333 ? 16.072 -1.296 -29.173 1.00 87.94 333 GLU A N 1
ATOM 2608 C CA . GLU A 1 333 ? 15.379 -1.882 -30.335 1.00 87.94 333 GLU A CA 1
ATOM 2609 C C . GLU A 1 333 ? 15.767 -3.341 -30.625 1.00 87.94 333 GLU A C 1
ATOM 2611 O O . GLU A 1 333 ? 14.921 -4.122 -31.049 1.00 87.94 333 GLU A O 1
ATOM 2616 N N . ASN A 1 334 ? 17.015 -3.734 -30.352 1.00 90.06 334 ASN A N 1
ATOM 2617 C CA . ASN A 1 334 ? 17.515 -5.093 -30.621 1.00 90.06 334 ASN A CA 1
ATOM 2618 C C . ASN A 1 334 ? 17.676 -5.933 -29.346 1.00 90.06 334 ASN A C 1
ATOM 2620 O O . ASN A 1 334 ? 18.530 -6.819 -29.275 1.00 90.06 334 ASN A O 1
ATOM 2624 N N . PHE A 1 335 ? 16.916 -5.614 -28.299 1.00 93.81 335 PHE A N 1
ATOM 2625 C CA . PHE A 1 335 ? 16.981 -6.350 -27.040 1.00 93.81 335 PHE A CA 1
ATOM 2626 C C . PHE A 1 335 ? 16.377 -7.754 -27.197 1.00 93.81 335 PHE A C 1
ATOM 2628 O O . PHE A 1 335 ? 17.002 -8.748 -26.838 1.00 93.81 335 PHE A O 1
ATOM 2635 N N . ILE A 1 336 ? 15.176 -7.816 -27.777 1.00 93.06 336 ILE A N 1
ATOM 2636 C CA . ILE A 1 336 ? 14.400 -9.001 -28.184 1.00 93.06 336 ILE A CA 1
ATOM 2637 C C . ILE A 1 336 ? 14.897 -9.657 -29.478 1.00 93.06 336 ILE A C 1
ATOM 2639 O O . ILE A 1 336 ? 14.937 -8.944 -30.473 1.00 93.06 336 ILE A O 1
ATOM 2643 N N . SER A 1 337 ? 15.190 -10.962 -29.558 1.00 93.25 337 SER A N 1
ATOM 2644 C CA . SER A 1 337 ? 15.155 -11.651 -30.864 1.00 93.25 337 SER A CA 1
ATOM 2645 C C . SER A 1 337 ? 13.757 -12.193 -31.185 1.00 93.25 337 SER A C 1
ATOM 2647 O O . SER A 1 337 ? 13.019 -12.591 -30.287 1.00 93.25 337 SER A O 1
ATOM 2649 N N . ASP A 1 338 ? 13.406 -12.299 -32.469 1.00 92.75 338 ASP A N 1
ATOM 2650 C CA . ASP A 1 338 ? 12.088 -12.806 -32.893 1.00 92.75 338 ASP A CA 1
ATOM 2651 C C . ASP A 1 338 ? 11.759 -14.193 -32.306 1.00 92.75 338 ASP A C 1
ATOM 2653 O O . ASP A 1 338 ? 10.625 -14.458 -31.915 1.00 92.75 338 ASP A O 1
ATOM 2657 N N . ILE A 1 339 ? 12.766 -15.067 -32.181 1.00 95.44 339 ILE A N 1
ATOM 2658 C CA . ILE A 1 339 ? 12.613 -16.416 -31.612 1.00 95.44 339 ILE A CA 1
ATOM 2659 C C . ILE A 1 339 ? 12.251 -16.351 -30.122 1.00 95.44 339 ILE A C 1
ATOM 2661 O O . ILE A 1 339 ? 11.431 -17.137 -29.647 1.00 95.44 339 ILE A O 1
ATOM 2665 N N . GLU A 1 340 ? 12.860 -15.429 -29.378 1.00 94.50 340 GLU A N 1
ATOM 2666 C CA . GLU A 1 340 ? 12.576 -15.232 -27.955 1.00 94.50 340 GLU A CA 1
ATOM 2667 C C . GLU A 1 340 ? 11.196 -14.611 -27.745 1.00 94.50 340 GLU A C 1
ATOM 2669 O O . GLU A 1 340 ? 10.449 -15.067 -26.879 1.00 94.50 340 GLU A O 1
ATOM 2674 N N . ALA A 1 341 ? 10.826 -13.639 -28.584 1.00 92.56 341 ALA A N 1
ATOM 2675 C CA . ALA A 1 341 ? 9.499 -13.035 -28.568 1.00 92.56 341 ALA A CA 1
ATOM 2676 C C . ALA A 1 341 ? 8.401 -14.077 -28.848 1.00 92.56 341 ALA A C 1
ATOM 2678 O O . ALA A 1 341 ? 7.445 -14.193 -28.081 1.00 92.56 341 ALA A O 1
ATOM 2679 N N . ASP A 1 342 ? 8.558 -14.897 -29.893 1.00 93.62 342 ASP A N 1
ATOM 2680 C CA . ASP A 1 342 ? 7.609 -15.971 -30.210 1.00 93.62 342 ASP A CA 1
ATOM 2681 C C . ASP A 1 342 ? 7.518 -17.014 -29.083 1.00 93.62 342 ASP A C 1
ATOM 2683 O O . ASP A 1 342 ? 6.427 -17.513 -28.786 1.00 93.62 342 ASP A O 1
ATOM 2687 N N . ALA A 1 343 ? 8.637 -17.327 -28.418 1.00 93.38 343 ALA A N 1
ATOM 2688 C CA . ALA A 1 343 ? 8.645 -18.235 -27.275 1.00 93.38 343 ALA A CA 1
ATOM 2689 C C . ALA A 1 343 ? 7.862 -17.671 -26.078 1.00 93.38 343 ALA A C 1
ATOM 2691 O O . ALA A 1 343 ? 7.098 -18.416 -25.462 1.00 93.38 343 ALA A O 1
ATOM 2692 N N . MET A 1 344 ? 7.995 -16.375 -25.773 1.00 92.00 344 MET A N 1
ATOM 2693 C CA . MET A 1 344 ? 7.218 -15.715 -24.713 1.00 92.00 344 MET A CA 1
ATOM 2694 C C . MET A 1 344 ? 5.726 -15.651 -25.042 1.00 92.00 344 MET A C 1
ATOM 2696 O O . MET A 1 344 ? 4.895 -15.949 -24.187 1.00 92.00 344 MET A O 1
ATOM 2700 N N . ILE A 1 345 ? 5.366 -15.348 -26.293 1.00 91.06 345 ILE A N 1
ATOM 2701 C CA . ILE A 1 345 ? 3.964 -15.364 -26.741 1.00 91.06 345 ILE A CA 1
ATOM 2702 C C . ILE A 1 345 ? 3.366 -16.769 -26.566 1.00 91.06 345 ILE A C 1
ATOM 2704 O O . ILE A 1 345 ? 2.252 -16.924 -26.064 1.00 91.06 345 ILE A O 1
ATOM 2708 N N . ALA A 1 346 ? 4.112 -17.812 -26.947 1.00 91.31 346 ALA A N 1
ATOM 2709 C CA . ALA A 1 346 ? 3.681 -19.196 -26.767 1.00 91.31 346 ALA A CA 1
ATOM 2710 C C . ALA A 1 346 ? 3.574 -19.592 -25.283 1.00 91.31 346 ALA A C 1
ATOM 2712 O O . ALA A 1 346 ? 2.670 -20.346 -24.917 1.00 91.31 346 ALA A O 1
ATOM 2713 N N . ALA A 1 347 ? 4.469 -19.081 -24.432 1.00 91.19 347 ALA A N 1
ATOM 2714 C CA . ALA A 1 347 ? 4.426 -19.275 -22.986 1.00 91.19 347 ALA A CA 1
ATOM 2715 C C . ALA A 1 347 ? 3.152 -18.679 -22.369 1.00 91.19 347 ALA A C 1
ATOM 2717 O O . ALA A 1 347 ? 2.424 -19.403 -21.687 1.00 91.19 347 ALA A O 1
ATOM 2718 N N . GLY A 1 348 ? 2.828 -17.420 -22.682 1.00 89.81 348 GLY A N 1
ATOM 2719 C CA . GLY A 1 348 ? 1.596 -16.775 -22.217 1.00 89.81 348 GLY A CA 1
ATOM 2720 C C . GLY A 1 348 ? 0.343 -17.514 -22.688 1.00 89.81 348 GLY A C 1
ATOM 2721 O O . GLY A 1 348 ? -0.530 -17.843 -21.889 1.00 89.81 348 GLY A O 1
ATOM 2722 N N . ALA A 1 349 ? 0.299 -17.912 -23.965 1.00 89.19 349 ALA A N 1
ATOM 2723 C CA . ALA A 1 349 ? -0.818 -18.691 -24.504 1.00 89.19 349 ALA A CA 1
ATOM 2724 C C . ALA A 1 349 ? -0.992 -20.058 -23.815 1.00 89.19 349 ALA A C 1
ATOM 2726 O O . ALA A 1 349 ? -2.114 -20.545 -23.685 1.00 89.19 349 ALA A O 1
ATOM 2727 N N . LYS A 1 350 ? 0.107 -20.686 -23.378 1.00 89.88 350 LYS A N 1
ATOM 2728 C CA . LYS A 1 350 ? 0.083 -21.954 -22.639 1.00 89.88 350 LYS A CA 1
ATOM 2729 C C . LYS A 1 350 ? -0.374 -21.774 -21.189 1.00 89.88 350 LYS A C 1
ATOM 2731 O O . LYS A 1 350 ? -1.052 -22.663 -20.679 1.00 89.88 350 LYS A O 1
ATOM 2736 N N . LYS A 1 351 ? 0.020 -20.677 -20.532 1.00 90.12 351 LYS A N 1
ATOM 2737 C CA . LYS A 1 351 ? -0.425 -20.330 -19.172 1.00 90.12 351 LYS A CA 1
ATOM 2738 C C . LYS A 1 351 ? -1.928 -20.038 -19.145 1.00 90.12 351 LYS A C 1
ATOM 2740 O O . LYS A 1 351 ? -2.605 -20.498 -18.234 1.00 90.12 351 LYS A O 1
ATOM 2745 N N . GLY A 1 352 ? -2.423 -19.365 -20.185 1.00 90.25 352 GLY A N 1
ATOM 2746 C CA . GLY A 1 352 ? -3.777 -18.825 -20.248 1.00 90.25 352 GLY A CA 1
ATOM 2747 C C . GLY A 1 352 ? -3.765 -17.348 -19.871 1.00 90.25 352 GLY A C 1
ATOM 2748 O O . GLY A 1 352 ? -3.092 -16.964 -18.920 1.00 90.25 352 GLY A O 1
ATOM 2749 N N . TYR A 1 353 ? -4.465 -16.536 -20.662 1.00 87.88 353 TYR A N 1
ATOM 2750 C CA . TYR A 1 353 ? -4.626 -15.107 -20.420 1.00 87.88 353 TYR A CA 1
ATOM 2751 C C . TYR A 1 353 ? -5.960 -14.855 -19.723 1.00 87.88 353 TYR A C 1
ATOM 2753 O O . TYR A 1 353 ? -6.980 -15.398 -20.152 1.00 87.88 353 TYR A O 1
ATOM 2761 N N . GLU A 1 354 ? -5.939 -14.019 -18.692 1.00 87.56 354 GLU A N 1
ATOM 2762 C CA . GLU A 1 354 ? -7.121 -13.595 -17.940 1.00 87.56 354 GLU A CA 1
ATOM 2763 C C . GLU A 1 354 ? -7.260 -12.073 -17.991 1.00 87.56 354 GLU A C 1
ATOM 2765 O O . GLU A 1 354 ? -6.322 -11.363 -18.362 1.00 87.56 354 GLU A O 1
ATOM 2770 N N . ARG A 1 355 ? -8.454 -11.553 -17.687 1.00 85.25 355 ARG A N 1
ATOM 2771 C CA . ARG A 1 355 ? -8.688 -10.106 -17.698 1.00 85.25 355 ARG A CA 1
ATOM 2772 C C . ARG A 1 355 ? -7.758 -9.453 -16.678 1.00 85.25 355 ARG A C 1
ATOM 2774 O O . ARG A 1 355 ? -7.768 -9.839 -15.517 1.00 85.25 355 ARG A O 1
ATOM 2781 N N . SER A 1 356 ? -6.968 -8.472 -17.118 1.00 80.88 356 SER A N 1
ATOM 2782 C CA . SER A 1 356 ? -6.105 -7.743 -16.196 1.00 80.88 356 SER A CA 1
ATOM 2783 C C . SER A 1 356 ? -6.929 -6.969 -15.170 1.00 80.88 356 SER A C 1
ATOM 2785 O O . SER A 1 356 ? -7.924 -6.339 -15.528 1.00 80.88 356 SER A O 1
ATOM 2787 N N . GLN A 1 357 ? -6.468 -7.015 -13.926 1.00 78.12 357 GLN A N 1
ATOM 2788 C CA . GLN A 1 357 ? -6.937 -6.207 -12.806 1.00 78.12 357 GLN A CA 1
ATOM 2789 C C . GLN A 1 357 ? -5.849 -5.185 -12.463 1.00 78.12 357 GLN A C 1
ATOM 2791 O O . GLN A 1 357 ? -4.654 -5.457 -12.637 1.00 78.12 357 GLN A O 1
ATOM 2796 N N . ASP A 1 358 ? -6.271 -3.998 -12.062 1.00 67.38 358 ASP A N 1
ATOM 2797 C CA . ASP A 1 358 ? -5.431 -2.975 -11.464 1.00 67.38 358 ASP A CA 1
ATOM 2798 C C . ASP A 1 358 ? -5.313 -3.196 -9.959 1.00 67.38 358 ASP A C 1
ATOM 2800 O O . ASP A 1 358 ? -6.107 -3.904 -9.340 1.00 67.38 358 ASP A O 1
ATOM 2804 N N . VAL A 1 359 ? -4.263 -2.601 -9.404 1.00 63.12 359 VAL A N 1
ATOM 2805 C CA . VAL A 1 359 ? -4.015 -2.584 -7.969 1.00 63.12 359 VAL A CA 1
ATOM 2806 C C . VAL A 1 359 ? -5.019 -1.609 -7.354 1.00 63.12 359 VAL A C 1
ATOM 2808 O O . VAL A 1 359 ? -4.948 -0.411 -7.620 1.00 63.12 359 VAL A O 1
ATOM 2811 N N . GLY A 1 360 ? -5.969 -2.139 -6.594 1.00 60.75 360 GLY A N 1
ATOM 2812 C CA . GLY A 1 360 ? -6.948 -1.390 -5.817 1.00 60.75 360 GLY A CA 1
ATOM 2813 C C . GLY A 1 360 ? -6.361 -0.854 -4.508 1.00 60.75 360 GLY A C 1
ATOM 2814 O O . GLY A 1 360 ? -5.140 -0.764 -4.331 1.00 60.75 360 GLY A O 1
ATOM 2815 N N . ALA A 1 361 ? -7.239 -0.486 -3.575 1.00 53.03 361 ALA A N 1
ATOM 2816 C CA . ALA A 1 361 ? -6.841 0.087 -2.291 1.00 53.03 361 ALA A CA 1
ATOM 2817 C C . ALA A 1 361 ? -5.836 -0.817 -1.551 1.00 53.03 361 ALA A C 1
ATOM 2819 O O . ALA A 1 361 ? -6.015 -2.037 -1.502 1.00 53.03 361 ALA A O 1
ATOM 2820 N N . GLU A 1 362 ? -4.780 -0.216 -0.986 1.00 53.12 362 GLU A N 1
ATOM 2821 C CA . GLU A 1 362 ? -3.875 -0.925 -0.075 1.00 53.12 362 GLU A CA 1
ATOM 2822 C C . GLU A 1 362 ? -4.684 -1.318 1.164 1.00 53.12 362 GLU A C 1
ATOM 2824 O O . GLU A 1 362 ? -5.206 -0.479 1.904 1.00 53.12 362 GLU A O 1
ATOM 2829 N N . LEU A 1 363 ? -4.828 -2.620 1.362 1.00 56.12 363 LEU A N 1
ATOM 2830 C CA . LEU A 1 363 ? -5.360 -3.183 2.579 1.00 56.12 363 LEU A CA 1
ATOM 2831 C C . LEU A 1 363 ? -4.388 -2.859 3.724 1.00 56.12 363 LEU A C 1
ATOM 2833 O O . LEU A 1 363 ? -3.174 -2.809 3.523 1.00 56.12 363 LEU A O 1
ATOM 2837 N N . PRO A 1 364 ? -4.871 -2.685 4.963 1.00 45.69 364 PRO A N 1
ATOM 2838 C CA . PRO A 1 364 ? -3.999 -2.394 6.106 1.00 45.69 364 PRO A CA 1
ATOM 2839 C C . PRO A 1 364 ? -2.884 -3.427 6.361 1.00 45.69 364 PRO A C 1
ATOM 2841 O O . PRO A 1 364 ? -1.912 -3.126 7.053 1.00 45.69 364 PRO A O 1
ATOM 2844 N N . ASP A 1 365 ? -2.994 -4.623 5.776 1.00 44.69 365 ASP A N 1
ATOM 2845 C CA . ASP A 1 365 ? -1.994 -5.693 5.813 1.00 44.69 365 ASP A CA 1
ATOM 2846 C C . ASP A 1 365 ? -0.829 -5.487 4.802 1.00 44.69 365 ASP A C 1
ATOM 2848 O O . ASP A 1 365 ? 0.119 -6.285 4.751 1.00 44.69 365 ASP A O 1
ATOM 2852 N N . GLY A 1 366 ? -0.884 -4.401 4.021 1.00 50.06 366 GLY A N 1
ATOM 2853 C CA . GLY A 1 366 ? 0.063 -4.014 2.976 1.00 50.06 366 GLY A CA 1
ATOM 2854 C C . GLY A 1 366 ? -0.111 -4.766 1.655 1.00 50.06 366 GLY A C 1
ATOM 2855 O O . GLY A 1 366 ? 0.748 -4.656 0.780 1.00 50.06 366 GLY A O 1
ATOM 2856 N N . SER A 1 367 ? -1.154 -5.591 1.523 1.00 55.44 367 SER A N 1
ATOM 2857 C CA . SER A 1 367 ? -1.608 -6.109 0.231 1.00 55.44 367 SER A CA 1
ATOM 2858 C C . SER A 1 367 ? -2.577 -5.121 -0.418 1.00 55.44 367 SER A C 1
ATOM 2860 O O . SER A 1 367 ? -2.888 -4.092 0.165 1.00 55.44 367 SER A O 1
ATOM 2862 N N . HIS A 1 368 ? -3.025 -5.385 -1.638 1.00 59.00 368 HIS A N 1
ATOM 2863 C CA . HIS A 1 368 ? -3.951 -4.508 -2.345 1.00 59.00 368 HIS A CA 1
ATOM 2864 C C . HIS A 1 368 ? -5.150 -5.308 -2.834 1.00 59.00 368 HIS A C 1
ATOM 2866 O O . HIS A 1 368 ? -5.009 -6.485 -3.174 1.00 59.00 368 HIS A O 1
ATOM 2872 N N . GLU A 1 369 ? -6.317 -4.673 -2.880 1.00 64.69 369 GLU A N 1
ATOM 2873 C CA . GLU A 1 369 ? -7.482 -5.242 -3.556 1.00 64.69 369 GLU A CA 1
ATOM 2874 C C . GLU A 1 369 ? -7.251 -5.331 -5.073 1.00 64.69 369 GLU A C 1
ATOM 2876 O O . GLU A 1 369 ? -6.401 -4.637 -5.626 1.00 64.69 369 GLU A O 1
ATOM 2881 N N . ASP A 1 370 ? -8.015 -6.180 -5.761 1.00 70.25 370 ASP A N 1
ATOM 2882 C CA . ASP A 1 370 ? -8.012 -6.235 -7.223 1.00 70.25 370 ASP A CA 1
ATOM 2883 C C . ASP A 1 370 ? -9.179 -5.404 -7.769 1.00 70.25 370 ASP A C 1
ATOM 2885 O O . ASP A 1 370 ? -10.346 -5.727 -7.529 1.00 70.25 370 ASP A O 1
ATOM 2889 N N . GLU A 1 371 ? -8.889 -4.380 -8.569 1.00 64.25 371 GLU A N 1
ATOM 2890 C CA . GLU A 1 371 ? -9.913 -3.542 -9.196 1.00 64.25 371 GLU A CA 1
ATOM 2891 C C . GLU A 1 371 ? -9.930 -3.748 -10.715 1.00 64.25 371 GLU A C 1
ATOM 2893 O O . GLU A 1 371 ? -8.906 -3.685 -11.391 1.00 64.25 371 GLU A O 1
ATOM 2898 N N . VAL A 1 372 ? -11.100 -4.001 -11.304 1.00 70.19 372 VAL A N 1
ATOM 2899 C CA . VAL A 1 372 ? -11.228 -4.030 -12.769 1.00 70.19 372 VAL A CA 1
ATOM 2900 C C . VAL A 1 372 ? -11.575 -2.625 -13.245 1.00 70.19 372 VAL A C 1
ATOM 2902 O O . VAL A 1 372 ? -12.733 -2.226 -13.175 1.00 70.19 372 VAL A O 1
ATOM 2905 N N . ASN A 1 373 ? -10.589 -1.901 -13.770 1.00 66.62 373 ASN A N 1
ATOM 2906 C CA . ASN A 1 373 ? -10.804 -0.590 -14.376 1.00 66.62 373 ASN A CA 1
ATOM 2907 C C . ASN A 1 373 ? -10.996 -0.700 -15.905 1.00 66.62 373 ASN A C 1
ATOM 2909 O O . ASN A 1 373 ? -10.425 -1.565 -16.583 1.00 66.62 373 ASN A O 1
ATOM 2913 N N . ASP A 1 374 ? -11.776 0.222 -16.467 1.00 69.94 374 ASP A N 1
ATOM 2914 C CA . ASP A 1 374 ? -11.920 0.433 -17.909 1.00 69.94 374 ASP A CA 1
ATOM 2915 C C . ASP A 1 374 ? -10.637 0.988 -18.561 1.00 69.94 374 ASP A C 1
ATOM 2917 O O . ASP A 1 374 ? -10.441 0.837 -19.768 1.00 69.94 374 ASP A O 1
ATOM 2921 N N . GLY A 1 375 ? -9.733 1.585 -17.774 1.00 61.78 375 GLY A N 1
ATOM 2922 C CA . GLY A 1 375 ? -8.438 2.095 -18.230 1.00 61.78 375 GLY A CA 1
ATOM 2923 C C . GLY A 1 375 ? -7.446 1.000 -18.643 1.00 61.78 375 GLY A C 1
ATOM 2924 O O . GLY A 1 375 ? -6.746 1.151 -19.650 1.00 61.78 375 GLY A O 1
ATOM 2925 N N . ARG A 1 376 ? -7.406 -0.134 -17.927 1.00 72.94 376 ARG A N 1
ATOM 2926 C CA . ARG A 1 376 ? -6.545 -1.278 -18.260 1.00 72.94 376 ARG A CA 1
ATOM 2927 C C . ARG A 1 376 ? -7.314 -2.330 -19.046 1.00 72.94 376 ARG A C 1
ATOM 2929 O O . ARG A 1 376 ? -7.914 -3.259 -18.511 1.00 72.94 376 ARG A O 1
ATOM 2936 N N . THR A 1 377 ? -7.246 -2.222 -20.368 1.00 81.75 377 THR A N 1
ATOM 2937 C CA . THR A 1 377 ? -8.013 -3.086 -21.277 1.00 81.75 377 THR A CA 1
ATOM 2938 C C . THR A 1 377 ? -7.326 -4.400 -21.660 1.00 81.75 377 THR A C 1
ATOM 2940 O O . THR A 1 377 ? -7.889 -5.180 -22.432 1.00 81.75 377 THR A O 1
ATOM 2943 N N . SER A 1 378 ? -6.138 -4.673 -21.120 1.00 84.44 378 SER A N 1
ATOM 2944 C CA . SER A 1 378 ? -5.356 -5.866 -21.445 1.00 84.44 378 SER A CA 1
ATOM 2945 C C . SER A 1 378 ? -5.903 -7.152 -20.826 1.00 84.44 378 SER A C 1
ATOM 2947 O O . SER A 1 378 ? -6.678 -7.159 -19.868 1.00 84.44 378 SER A O 1
ATOM 2949 N N . GLU A 1 379 ? -5.406 -8.268 -21.342 1.00 87.62 379 GLU A N 1
ATOM 2950 C CA . GLU A 1 379 ? -5.367 -9.541 -20.633 1.00 87.62 379 GLU A CA 1
ATOM 2951 C C . GLU A 1 379 ? -3.928 -9.814 -20.164 1.00 87.62 379 GLU A C 1
ATOM 2953 O O . GLU A 1 379 ? -2.976 -9.426 -20.848 1.00 87.62 379 GLU A O 1
ATOM 2958 N N . ASN A 1 380 ? -3.742 -10.477 -19.021 1.00 88.81 380 ASN A N 1
ATOM 2959 C CA . ASN A 1 380 ? -2.426 -10.793 -18.462 1.00 88.81 380 ASN A CA 1
ATOM 2960 C C . ASN A 1 380 ? -2.209 -12.302 -18.266 1.00 88.81 380 ASN A C 1
ATOM 29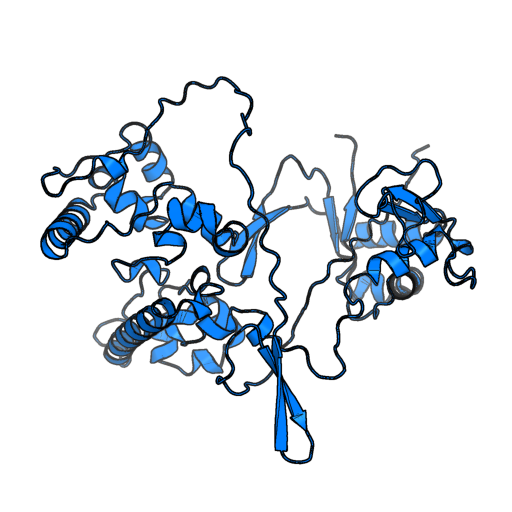62 O O . ASN A 1 380 ? -3.145 -13.093 -18.180 1.00 88.81 380 ASN A O 1
ATOM 2966 N N . ALA A 1 381 ? -0.938 -12.693 -18.229 1.00 89.19 381 ALA A N 1
ATOM 2967 C CA . ALA A 1 381 ? -0.471 -14.008 -17.815 1.00 89.19 381 ALA A CA 1
ATOM 2968 C C . ALA A 1 381 ? 0.898 -13.863 -17.136 1.00 89.19 381 ALA A C 1
ATOM 2970 O O . ALA A 1 381 ? 1.721 -13.058 -17.573 1.00 89.19 381 ALA A O 1
ATOM 2971 N N . TRP A 1 382 ? 1.169 -14.660 -16.102 1.00 88.56 382 TRP A N 1
ATOM 2972 C CA . TRP A 1 382 ? 2.449 -14.632 -15.384 1.00 88.56 382 TRP A CA 1
ATOM 2973 C C . TRP A 1 382 ? 3.420 -15.696 -15.902 1.00 88.56 382 TRP A C 1
ATOM 2975 O O . TRP A 1 382 ? 3.076 -16.875 -16.043 1.00 88.56 382 TRP A O 1
ATOM 2985 N N . CYS A 1 383 ? 4.637 -15.256 -16.202 1.00 84.25 383 CYS A N 1
ATOM 2986 C CA . CYS A 1 383 ? 5.726 -16.045 -16.764 1.00 84.25 383 CYS A CA 1
ATOM 2987 C C . CYS A 1 383 ? 6.539 -16.708 -15.635 1.00 84.25 383 CYS A C 1
ATOM 2989 O O . CYS A 1 383 ? 7.679 -16.333 -15.388 1.00 84.25 383 CYS A O 1
ATOM 2991 N N . ASP A 1 384 ? 5.929 -17.680 -14.957 1.00 84.56 384 ASP A N 1
ATOM 2992 C CA . ASP A 1 384 ? 6.493 -18.336 -13.767 1.00 84.56 384 ASP A CA 1
ATOM 2993 C C . ASP A 1 384 ? 7.676 -19.294 -14.049 1.00 84.56 384 ASP A C 1
ATOM 2995 O O . ASP A 1 384 ? 8.008 -19.616 -15.202 1.00 84.56 384 ASP A O 1
ATOM 2999 N N . GLU A 1 385 ? 8.276 -19.830 -12.977 1.00 78.75 385 GLU A N 1
ATOM 3000 C CA . GLU A 1 385 ? 9.400 -20.783 -13.021 1.00 78.75 385 GLU A CA 1
ATOM 3001 C C . GLU A 1 385 ? 9.155 -21.961 -13.993 1.00 78.75 385 GLU A C 1
ATOM 3003 O O . GLU A 1 385 ? 10.025 -22.381 -14.775 1.00 78.75 385 GLU A O 1
ATOM 3008 N N . LYS A 1 386 ? 7.930 -22.502 -13.994 1.00 79.62 386 LYS A N 1
ATOM 3009 C CA . LYS A 1 386 ? 7.570 -23.719 -14.740 1.00 79.62 386 LYS A CA 1
ATOM 3010 C C . LYS A 1 386 ? 7.438 -23.483 -16.237 1.00 79.62 386 LYS A C 1
ATOM 3012 O O . LYS A 1 386 ? 7.537 -24.444 -17.006 1.00 79.62 386 LYS A O 1
ATOM 3017 N N . ILE A 1 387 ? 7.158 -22.255 -16.661 1.00 80.50 387 ILE A N 1
ATOM 3018 C CA . ILE A 1 387 ? 6.901 -21.941 -18.069 1.00 80.50 387 ILE A CA 1
ATOM 3019 C C . ILE A 1 387 ? 8.047 -21.134 -18.682 1.00 80.50 387 ILE A C 1
ATOM 3021 O O . ILE A 1 387 ? 8.370 -21.353 -19.855 1.00 80.50 387 ILE A O 1
ATOM 3025 N N . CYS A 1 388 ? 8.685 -20.258 -17.908 1.00 79.44 388 CYS A N 1
ATOM 3026 C CA . CYS A 1 388 ? 9.632 -19.280 -18.428 1.00 79.44 388 CYS A CA 1
ATOM 3027 C C . CYS A 1 388 ? 11.060 -19.480 -17.930 1.00 79.44 388 CYS A C 1
ATOM 3029 O O . CYS A 1 388 ? 11.966 -19.606 -18.756 1.00 79.44 388 CYS A O 1
ATOM 3031 N N . GLU A 1 389 ? 11.289 -19.601 -16.623 1.00 78.69 389 GLU A N 1
ATOM 3032 C CA . GLU A 1 389 ? 12.661 -19.717 -16.095 1.00 78.69 389 GLU A CA 1
ATOM 3033 C C . GLU A 1 389 ? 13.337 -21.056 -16.420 1.00 78.69 389 GLU A C 1
ATOM 3035 O O . GLU A 1 389 ? 14.569 -21.164 -16.484 1.00 78.69 389 GLU A O 1
ATOM 3040 N N . SER A 1 390 ? 12.528 -22.088 -16.657 1.00 84.38 390 SER A N 1
ATOM 3041 C CA . SER A 1 390 ? 12.968 -23.400 -17.137 1.00 84.38 390 SER A CA 1
ATOM 3042 C C . SER A 1 390 ? 13.062 -23.488 -18.667 1.00 84.38 390 SER A C 1
ATOM 3044 O O . SER A 1 390 ? 13.611 -24.459 -19.197 1.00 84.38 390 SER A O 1
ATOM 3046 N N . ASN A 1 391 ? 12.572 -22.482 -19.401 1.00 89.62 391 ASN A N 1
ATOM 3047 C CA . ASN A 1 391 ? 12.609 -22.464 -20.858 1.00 89.62 391 ASN A CA 1
ATOM 3048 C C . ASN A 1 391 ? 13.976 -21.952 -21.356 1.00 89.62 391 ASN A C 1
ATOM 3050 O O . ASN A 1 391 ? 14.328 -20.800 -21.101 1.00 89.62 391 ASN A O 1
ATOM 3054 N N . PRO A 1 392 ? 14.743 -22.754 -22.120 1.00 93.62 392 PRO A N 1
ATOM 3055 C CA . PRO A 1 392 ? 16.095 -22.388 -22.546 1.00 93.62 392 PRO A CA 1
ATOM 3056 C C . PRO A 1 392 ? 16.145 -21.207 -23.527 1.00 93.62 392 PRO A C 1
ATOM 3058 O O . PRO A 1 392 ? 17.223 -20.662 -23.744 1.00 93.62 392 PRO A O 1
ATOM 3061 N N . ILE A 1 393 ? 15.011 -20.828 -24.127 1.00 94.06 393 ILE A N 1
ATOM 3062 C CA . ILE A 1 393 ? 14.897 -19.670 -25.021 1.00 94.06 393 ILE A CA 1
ATOM 3063 C C . ILE A 1 393 ? 14.552 -18.403 -24.226 1.00 94.06 393 ILE A C 1
ATOM 3065 O O . ILE A 1 393 ? 15.084 -17.343 -24.521 1.00 94.06 393 ILE A O 1
ATOM 3069 N N . ILE A 1 394 ? 13.697 -18.502 -23.202 1.00 91.31 394 ILE A N 1
ATOM 3070 C CA . ILE A 1 394 ? 13.229 -17.334 -22.434 1.00 91.31 394 ILE A CA 1
ATOM 3071 C C . ILE A 1 394 ? 14.210 -16.981 -21.312 1.00 91.31 394 ILE A C 1
ATOM 3073 O O . ILE A 1 394 ? 14.531 -15.812 -21.127 1.00 91.31 394 ILE A O 1
ATOM 3077 N N . LYS A 1 395 ? 14.754 -17.976 -20.602 1.00 91.19 395 LYS A N 1
ATOM 3078 C CA . LYS A 1 395 ? 15.676 -17.770 -19.473 1.00 91.19 395 LYS A CA 1
ATOM 3079 C C . LYS A 1 395 ? 16.851 -16.817 -19.778 1.00 91.19 395 LYS A C 1
ATOM 3081 O O . LYS A 1 395 ? 17.145 -15.971 -18.935 1.00 91.19 395 LYS A O 1
ATOM 3086 N N . PRO A 1 396 ? 17.525 -16.878 -20.948 1.00 93.62 396 PRO A N 1
ATOM 3087 C CA . PRO A 1 396 ? 18.597 -15.933 -21.277 1.00 93.62 396 PRO A CA 1
ATOM 3088 C C . PRO A 1 396 ? 18.151 -14.466 -21.330 1.00 93.62 396 PRO A C 1
ATOM 3090 O O . PRO A 1 396 ? 18.972 -13.573 -21.124 1.00 93.62 396 PRO A O 1
ATOM 3093 N N . VAL A 1 397 ? 16.869 -14.197 -21.591 1.00 92.56 397 VAL A N 1
ATOM 3094 C CA . VAL A 1 397 ? 16.320 -12.838 -21.561 1.00 92.56 397 VAL A CA 1
ATOM 3095 C C . VAL A 1 397 ? 16.356 -12.270 -20.148 1.00 92.56 397 VAL A C 1
ATOM 3097 O O . VAL A 1 397 ? 16.820 -11.148 -19.981 1.00 92.56 397 VAL A O 1
ATOM 3100 N N . LEU A 1 398 ? 15.930 -13.039 -19.142 1.00 89.69 398 LEU A N 1
ATOM 3101 C CA . LEU A 1 398 ? 15.950 -12.613 -17.736 1.00 89.69 398 LEU A CA 1
ATOM 3102 C C . LEU A 1 398 ? 17.369 -12.224 -17.302 1.00 89.69 398 LEU A C 1
ATOM 3104 O O . LEU A 1 398 ? 17.579 -11.176 -16.700 1.00 89.69 398 LEU A O 1
ATOM 3108 N N . GLY A 1 399 ? 18.366 -13.010 -17.721 1.00 91.50 399 GLY A N 1
ATOM 3109 C CA . GLY A 1 399 ? 19.775 -12.685 -17.497 1.00 91.50 399 GLY A CA 1
ATOM 3110 C C . GLY A 1 399 ? 20.216 -11.383 -18.176 1.00 91.50 399 GLY A C 1
ATOM 3111 O O . GLY A 1 399 ? 20.940 -10.598 -17.573 1.00 91.50 399 GLY A O 1
ATOM 3112 N N . ARG A 1 400 ? 19.751 -11.112 -19.403 1.00 93.50 400 ARG A N 1
ATOM 3113 C CA . ARG A 1 400 ? 20.040 -9.842 -20.096 1.00 93.50 400 ARG A CA 1
ATOM 3114 C C . ARG A 1 400 ? 19.345 -8.645 -19.455 1.00 93.50 400 ARG A C 1
ATOM 3116 O O . ARG A 1 400 ? 19.917 -7.560 -19.458 1.00 93.50 400 ARG A O 1
ATOM 3123 N N . ILE A 1 401 ? 18.137 -8.827 -18.921 1.00 91.88 401 ILE A N 1
ATOM 3124 C CA . ILE A 1 401 ? 17.423 -7.797 -18.154 1.00 91.88 401 ILE A CA 1
ATOM 3125 C C . ILE A 1 401 ? 18.222 -7.454 -16.899 1.00 91.88 401 ILE A C 1
ATOM 3127 O O . ILE A 1 401 ? 18.517 -6.281 -16.672 1.00 91.88 401 ILE A O 1
ATOM 3131 N N . ALA A 1 402 ? 18.629 -8.470 -16.137 1.00 89.75 402 ALA A N 1
ATOM 3132 C CA . ALA A 1 402 ? 19.454 -8.301 -14.947 1.00 89.75 402 ALA A CA 1
ATOM 3133 C C . ALA A 1 402 ? 20.780 -7.587 -15.274 1.00 89.75 402 ALA A C 1
ATOM 3135 O O . ALA A 1 402 ? 21.134 -6.611 -14.621 1.00 89.75 402 ALA A O 1
ATOM 3136 N N . GLU A 1 403 ? 21.460 -7.989 -16.355 1.00 91.50 403 GLU A N 1
ATOM 3137 C CA . GLU A 1 403 ? 22.705 -7.357 -16.815 1.00 91.50 403 GLU A CA 1
ATOM 3138 C C . GLU A 1 403 ? 22.509 -5.874 -17.167 1.00 91.50 403 GLU A C 1
ATOM 3140 O O . GLU A 1 403 ? 23.262 -5.030 -16.690 1.00 91.50 403 GLU A O 1
ATOM 3145 N N . VAL A 1 404 ? 21.484 -5.531 -17.959 1.00 91.44 404 VAL A N 1
ATOM 3146 C CA . VAL A 1 404 ? 21.229 -4.134 -18.362 1.00 91.44 404 VAL A CA 1
ATOM 3147 C C . VAL A 1 404 ? 20.774 -3.262 -17.197 1.00 91.44 404 VAL A C 1
ATOM 3149 O O . VAL A 1 404 ? 21.055 -2.068 -17.184 1.00 91.44 404 VAL A O 1
ATOM 3152 N N . THR A 1 405 ? 20.091 -3.839 -16.215 1.00 89.12 405 THR A N 1
ATOM 3153 C CA . THR A 1 405 ? 19.631 -3.118 -15.022 1.00 89.12 405 THR A CA 1
ATOM 3154 C C . THR A 1 405 ? 20.636 -3.178 -13.873 1.00 89.12 405 THR A C 1
ATOM 3156 O O . THR A 1 405 ? 20.353 -2.647 -12.810 1.00 89.12 405 THR A O 1
ATOM 3159 N N . LEU A 1 406 ? 21.806 -3.803 -14.060 1.00 88.88 406 LEU A N 1
ATOM 3160 C CA . LEU A 1 406 ? 22.805 -4.042 -13.010 1.00 88.88 406 LEU A CA 1
ATOM 3161 C C . LEU A 1 406 ? 22.239 -4.747 -11.758 1.00 88.88 406 LEU A C 1
ATOM 3163 O O . LEU A 1 406 ? 22.802 -4.631 -10.672 1.00 88.88 406 LEU A O 1
ATOM 3167 N N . THR A 1 407 ? 21.139 -5.489 -11.905 1.00 86.44 407 THR A N 1
ATOM 3168 C CA . THR A 1 407 ? 20.475 -6.228 -10.821 1.00 86.44 407 THR A CA 1
ATOM 3169 C C . THR A 1 407 ? 20.849 -7.714 -10.841 1.00 86.44 407 THR A C 1
ATOM 3171 O O . THR A 1 407 ? 21.556 -8.192 -11.732 1.00 86.44 407 THR A O 1
ATOM 3174 N N . HIS A 1 408 ? 20.395 -8.465 -9.834 1.00 86.19 408 HIS A N 1
ATOM 3175 C CA . HIS A 1 408 ? 20.498 -9.923 -9.819 1.00 86.19 408 HIS A CA 1
ATOM 3176 C C . HIS A 1 408 ? 19.219 -10.549 -10.383 1.00 86.19 408 HIS A C 1
ATOM 3178 O O . HIS A 1 408 ? 18.130 -10.037 -10.138 1.00 86.19 408 HIS A O 1
ATOM 3184 N N . VAL A 1 409 ? 19.340 -11.672 -11.099 1.00 83.62 409 VAL A N 1
ATOM 3185 C CA . VAL A 1 409 ? 18.178 -12.366 -11.684 1.00 83.62 409 VAL A CA 1
ATOM 3186 C C . VAL A 1 409 ? 17.167 -12.789 -10.613 1.00 83.62 409 VAL A C 1
ATOM 3188 O O . VAL A 1 409 ? 15.976 -12.646 -10.817 1.00 83.62 409 VAL A O 1
ATOM 3191 N N . ASP A 1 410 ? 17.635 -13.177 -9.427 1.00 82.62 410 ASP A N 1
ATOM 3192 C CA . ASP A 1 410 ? 16.759 -13.564 -8.307 1.00 82.62 410 ASP A CA 1
ATOM 3193 C C . ASP A 1 410 ? 15.975 -12.386 -7.686 1.0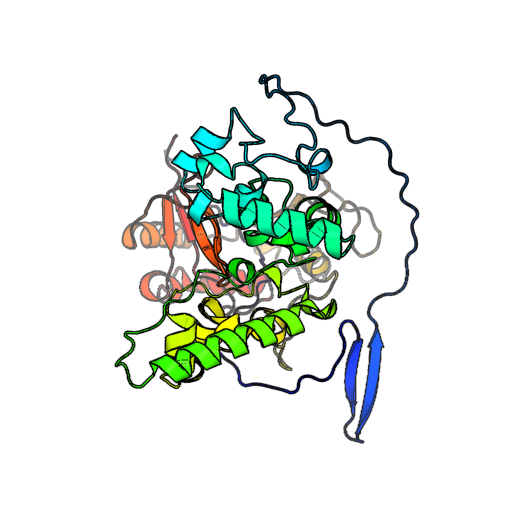0 82.62 410 ASP A C 1
ATOM 3195 O O . ASP A 1 410 ? 15.130 -12.608 -6.825 1.00 82.62 410 ASP A O 1
ATOM 3199 N N . ASN A 1 411 ? 16.257 -11.140 -8.087 1.00 80.00 411 ASN A N 1
ATOM 3200 C CA . ASN A 1 411 ? 15.597 -9.943 -7.552 1.00 80.00 411 ASN A CA 1
ATOM 3201 C C . ASN A 1 411 ? 14.478 -9.421 -8.469 1.00 80.00 411 ASN A C 1
ATOM 3203 O O . ASN A 1 411 ? 13.989 -8.314 -8.248 1.00 80.00 411 ASN A O 1
ATOM 3207 N N . HIS A 1 412 ? 14.107 -10.159 -9.518 1.00 80.25 412 HIS A N 1
ATOM 3208 C CA . HIS A 1 412 ? 12.997 -9.781 -10.389 1.00 80.25 412 HIS A CA 1
ATOM 3209 C C . HIS A 1 412 ? 11.684 -10.428 -9.939 1.00 80.25 412 HIS A C 1
ATOM 3211 O O . HIS A 1 412 ? 11.663 -11.541 -9.414 1.00 80.25 412 HIS A O 1
ATOM 3217 N N . GLU A 1 413 ? 10.571 -9.766 -10.227 1.00 83.25 413 GLU A N 1
ATOM 3218 C CA . GLU A 1 413 ? 9.267 -10.427 -10.261 1.00 83.25 413 GLU A CA 1
ATOM 3219 C C . GLU A 1 413 ? 9.151 -11.322 -11.504 1.00 83.25 413 GLU A C 1
ATOM 3221 O O . GLU A 1 413 ? 9.889 -11.157 -12.483 1.00 83.25 413 GLU A O 1
ATOM 3226 N N . ASP A 1 414 ? 8.199 -12.256 -11.487 1.00 87.06 414 ASP A N 1
ATOM 3227 C CA . ASP A 1 414 ? 7.830 -13.013 -12.683 1.00 87.06 414 ASP A CA 1
ATOM 3228 C C . ASP A 1 414 ? 7.446 -12.045 -13.815 1.00 87.06 414 ASP A C 1
ATOM 3230 O O . ASP A 1 414 ? 6.727 -11.068 -13.599 1.00 87.06 414 ASP A O 1
ATOM 3234 N N . LEU A 1 415 ? 7.871 -12.317 -15.057 1.00 88.38 415 LEU A N 1
ATOM 3235 C CA . LEU A 1 415 ? 7.485 -11.441 -16.168 1.00 88.38 415 LEU A CA 1
ATOM 3236 C C . LEU A 1 415 ? 5.963 -11.456 -16.339 1.00 88.38 415 LEU A C 1
ATOM 3238 O O . LEU A 1 415 ? 5.357 -12.506 -16.570 1.00 88.38 415 LEU A O 1
ATOM 3242 N N . GLN A 1 416 ? 5.350 -10.279 -16.314 1.00 89.12 416 GLN A N 1
ATOM 3243 C CA . GLN A 1 416 ? 3.953 -10.131 -16.684 1.00 89.12 416 GLN A CA 1
ATOM 3244 C C . GLN A 1 416 ? 3.832 -10.029 -18.210 1.00 89.12 416 GLN A C 1
ATOM 3246 O O . GLN A 1 416 ? 4.325 -9.092 -18.839 1.00 89.12 416 GLN A O 1
ATOM 3251 N N . LEU A 1 417 ? 3.169 -11.005 -18.828 1.00 90.06 417 LEU A N 1
ATOM 3252 C CA . LEU A 1 417 ? 2.879 -11.017 -20.258 1.00 90.06 417 LEU A CA 1
ATOM 3253 C C . LEU A 1 417 ? 1.504 -10.396 -20.484 1.00 90.06 417 LEU A C 1
ATOM 3255 O O . LEU A 1 417 ? 0.511 -10.917 -19.985 1.00 90.06 417 LEU A O 1
ATOM 3259 N N . LEU A 1 418 ? 1.438 -9.319 -21.264 1.00 88.88 418 LEU A N 1
ATOM 3260 C CA . LEU A 1 418 ? 0.186 -8.630 -21.579 1.00 88.88 418 LEU A CA 1
ATOM 3261 C C . LEU A 1 418 ? -0.223 -8.868 -23.033 1.00 88.88 418 LEU A C 1
ATOM 3263 O O . LEU A 1 418 ? 0.614 -8.842 -23.939 1.00 88.88 418 LEU A O 1
ATOM 3267 N N . ARG A 1 419 ? -1.521 -9.079 -23.258 1.00 88.00 419 ARG A N 1
ATOM 3268 C CA . ARG A 1 419 ? -2.134 -9.177 -24.584 1.00 88.00 419 ARG A CA 1
ATOM 3269 C C . ARG A 1 419 ? -3.201 -8.102 -24.736 1.00 88.00 419 ARG A C 1
ATOM 3271 O O . ARG A 1 419 ? -4.054 -7.935 -23.871 1.00 88.00 419 ARG A O 1
ATOM 3278 N N . TYR A 1 420 ? -3.146 -7.407 -25.864 1.00 85.88 420 TYR A N 1
ATOM 3279 C CA . TYR A 1 420 ? -4.132 -6.417 -26.268 1.00 85.88 420 TYR A CA 1
ATOM 3280 C C . TYR A 1 420 ? -4.772 -6.887 -27.568 1.00 85.88 420 TYR A C 1
ATOM 3282 O O . TYR A 1 420 ? -4.069 -7.227 -28.523 1.00 85.88 420 TYR A O 1
ATOM 3290 N N . GLU A 1 421 ? -6.095 -6.899 -27.596 1.00 83.69 421 GLU A N 1
ATOM 3291 C CA . GLU A 1 421 ? -6.885 -7.094 -28.808 1.00 83.69 421 GLU A CA 1
ATOM 3292 C C . GLU A 1 421 ? -7.462 -5.739 -29.247 1.00 83.69 421 GLU A C 1
ATOM 3294 O O . GLU A 1 421 ? -7.503 -4.805 -28.445 1.00 83.69 421 GLU A O 1
ATOM 3299 N N . PRO A 1 422 ? -7.889 -5.585 -30.512 1.00 83.62 422 PRO A N 1
ATOM 3300 C CA . PRO A 1 422 ? -8.561 -4.368 -30.948 1.00 83.62 422 PRO A CA 1
ATOM 3301 C C . PRO A 1 422 ? -9.799 -4.081 -30.084 1.00 83.62 422 PRO A C 1
ATOM 3303 O O . PRO A 1 422 ? -10.726 -4.893 -30.053 1.00 83.62 422 PRO A O 1
ATOM 3306 N N . GLY A 1 423 ? -9.801 -2.924 -29.423 1.00 64.38 423 GLY A N 1
ATOM 3307 C CA . GLY A 1 423 ? -10.877 -2.424 -28.568 1.00 64.38 423 GLY A CA 1
ATOM 3308 C C . GLY A 1 423 ? -10.850 -0.913 -28.565 1.00 64.38 423 GLY A C 1
ATOM 3309 O O . GLY A 1 423 ? -9.960 -0.375 -27.874 1.00 64.38 423 GLY A O 1
#

pLDDT: mean 77.53, std 19.21, range [28.16, 95.94]

Organism: NCBI:txid267567

Secondary structure (DSSP, 8-state):
-----------------------------TTEEEEE-TTS-EEEEE---------------PPP--------TTGGGG--TT--S--SSTTTHHHHHHTTHHHHSHHHHHHHSTTTTT-HHHHHHHHHHHHHH-------SSTTHHHHHHTTHHHHSHHHHHHH-TTTTTSS--SGGGGBSPPPP--TTSTTHHHHHHHHHHHHHHHHHHHH-GGGHHHHTT--B-STTHHHHHHHSSHHHHTHHHHHHHBHHHHT-GGGTSHHHHS---TT---S--TTHHHHHHHHHHH-TTS--TTGGG-EEEEEE-SB-TTSPBPPSSPEESS-EEEETTSS-HHHHHHHHHHHHHH--EE--EEEEE-TTS-EEEE--SS---EEEEE-IIIIIT-TTTHHHHHHHHHHTT--GGGSPPEEEEE----

Sequence (423 aa):
MFTRVAFIALAVLIHASCSAAAPVDSNAPAGIQCTVGSDGEKVCQSEYAEAEEEFSSEDFSSSDSDDDEEDDGDWWNELTADDECEDHLLTKCSSLTENGECEKNPGFMKYACPLSCKMCDEFKSSMTTKEEKGTDLCIDHDPQCKDWSGMGECEYNPNFMRKECPRSCFQCYEDATQFGVEQELPNQDDKDYEATIEHIQKTSVYMKEMWSNEEHNYYNYKCKNMDEECSYWAASGDECEANRDYMQKNCAPACQFCHLLDVRLRCPIKPGNEPVFKPGELNTLFENIVDNADGKGEYVKYNPRALSRPKVKRDGTPAGGDAIDGPWIVTLENFISDIEADAMIAAGAKKGYERSQDVGAELPDGSHEDEVNDGRTSENAWCDEKICESNPIIKPVLGRIAEVTLTHVDNHEDLQLLRYEPG

InterPro domains:
  IPR003582 ShKT domain [PF01549] (84-120)
  IPR003582 ShKT domain [PF01549] (138-172)
  IPR003582 ShKT domain [PF01549] (222-258)
  IPR003582 ShKT domain [PS51670] (85-120)
  IPR003582 ShKT domain [PS51670] (138-172)
  IPR003582 ShKT domain [PS51670] (223-258)
  IPR003582 ShKT domain [SM00254] (84-121)
  IPR003582 ShKT domain [SM00254] (137-173)
  IPR003582 ShKT domain [SM00254] (222-259)

Radius of gyration: 27.03 Å; chains: 1; bounding box: 66×56×73 Å

=== Feature glossary ===
Key to the feature types in this record:

pLDDT. pLDDT is the predicted lDDT-Cα score: AlphaFold's confidence that the local environment of each residue (all inter-atomic distances within 15 Å) is correctly placed. It is a per-residue number between 0 and 100, with higher meaning more reliable.

Radius of gyration, Cα contacts, bounding box. The geometric summary reports three shape descriptors. Rg (radius of gyration) measures how spread out the Cα atoms are about their centre of mass; compact globular proteins have small Rg, elongated or unfolded ones large. Cα contacts (<8 Å, |i−j|>4) count long-range residue pairs in spatial proximity — high for tightly packed folds, near zero for rods or random coil. The bounding-box extents give the protein's footprint along x, y, z in Å.

Backbone torsions (φ/ψ). Backbone dihedral angles. Every residue except chain termini has a φ (preceding-C → N → Cα → C) and a ψ (N → Cα → C → next-N). They are reported in degrees following the IUPAC sign convention. Secondary structure is essentially a statement about which (φ, ψ) basin each residue occupies.

Contact-map, Ramachandran, and PAE plots. Plot images: a contact map (which residues are close in 3D, as an N×N binary image), a Ramachandran scatter (backbone torsion angles, revealing secondary-structure composition at a glance), and — for AlphaFold structures — a PAE heatmap (pairwise prediction confidence).

Predicted aligned error. Predicted Aligned Error (PAE) is an AlphaFold confidence matrix: entry (i, j) is the expected error in the position of residue j, in ångströms, when the prediction is superimposed on the true structure at residue i. Low PAE within a block of residues means that block is internally rigid and well-predicted; high PAE between two blocks means their relative placement is uncertain even if each block individually is confident.

Secondary structure (3-state, P-SEA). Three-state secondary structure (P-SEA) collapses the eight DSSP classes into helix (a), strand (b), and coil (c). P-SEA assigns these from Cα geometry alone — distances and angles — without requiring backbone oxygens, so it works on any Cα trace.

Solvent-accessible surface area. Solvent-accessible surface area (SASA) is the area in Å² traced out by the centre of a 1.4 Å probe sphere (a water molecule) rolled over the protein's van der Waals surface (Shrake–Rupley / Lee–Richards construction). Buried residues have near-zero SASA; fully exposed residues can exceed 200 Å². The total SASA scales roughly with the number of surface residues.

Foldseek 3Di. The Foldseek 3Di string encodes local tertiary geometry as a 20-letter alphabet — one character per residue — derived from the relative positions of nearby Cα atoms. Unlike the amino-acid sequence, 3Di is a direct function of the 3D structure, so two proteins with the same fold have similar 3Di strings even at low sequence identity.

B-factor. For experimental (PDB) structures, the B-factor (temperature factor) quantifies the positional spread of each atom in the crystal — a combination of thermal vibration and static disorder — in units of Å². High B-factors mark flexible loops or poorly resolved regions; low B-factors mark the rigid, well-ordered core.

mmCIF coordinates. The mmCIF block holds the 3D Cartesian coordinates of each backbone atom (N, Cα, C, O) in ångströms. mmCIF is the PDB's canonical archive format — a tagged-loop text representation of the atomic model.

InterPro / GO / CATH / organism. Functional annotations link the protein to curated databases. InterPro entries identify conserved domains and families by matching the sequence against member-database signatures (Pfam, PROSITE, CDD, …). Gene Ontology (GO) terms describe molecular function, biological process, and cellular component in a controlled vocabulary. CATH places the structure in a hierarchical fold classification (Class/Architecture/Topology/Homologous-superfamily). The organism is the source species.

Rendered structure images. Structure images are PyMOL renders from six orthogonal camera directions. Cartoon representation draws helices as coils and strands as arrows; sticks shows the backbone as bonds; surface shows the solvent-excluded envelope. Rainbow coloring maps sequence position to hue (blue→red, N→C); chain coloring assigns a distinct color per polypeptide.

Sequence. This is the polypeptide sequence — one letter per residue, N-terminus first. Length ranges from a few dozen residues for small domains to over a thousand for large multi-domain proteins.

Secondary structure (8-state, DSSP). The SS8 string is DSSP's per-residue secondary-structure call. α-helix (H) means an i→i+4 H-bond ladder; β-strand (E) means the residue participates in a β-sheet; 3₁₀ (G) and π (I) are tighter and wider helices; T/S are turns/bends; '-' is loop.

Nearest PDB structures. Structural nearest neighbors (via Foldseek easy-search vs the PDB). Reported per hit: target PDB id, E-value, and alignment TM-score. A TM-score above ~0.5 is the conventional threshold for 'same fold'.